Protein AF-0000000077132699 (afdb_homodimer)

Organism: Micromonas pusilla (strain CCMP1545) (NCBI:txid564608)

pLDDT: mean 87.04, std 13.26, range [24.98, 98.88]

Nearest PDB structures (foldseek):
  1n1e-assembly1_B  TM=9.023E-01  e=3.655E-26  Leishmania mexicana
  1evy-assembly1_A  TM=8.681E-01  e=2.555E-24  Leishmania mexicana
  6iuy-assembly1_A  TM=8.868E-01  e=5.051E-24  Dunaliella salina
  6e90-assembly2_B  TM=9.189E-01  e=7.719E-23  Homo sapiens
  1txg-assembly1_B  TM=8.718E-01  e=1.623E-20  Archaeoglobus fulgidus

Radius of gyration: 26.84 Å; Cα contacts (8 Å, |Δi|>4): 1600; chains: 2; bounding box: 62×81×61 Å

Secondary structure (DSSP, 8-state):
---S-HHHHHHHHHHHHHHHHHHHHHHHHHHTS--HHHH--EEEEE--SHHHHHHHHHHHHH-TT-EEEEE-S-HHHHHIIIIIS--TTT-TT-PPPTTEEEES-HHHHHTT-SEEEE-S-HHHHHHHHHHHGGGS-TTSPEEE---S----SSTT----HHHHHHHHHTS---EEEEES---HHHHHTT--EEEEEE-SSHHHHHHHHHHH--SSEEEEEES-HHHHHHHHHHHHHHHHHHHHHHHTT--HHHHHHHHHHHHHHHHHHHHHTT--HHHHTT--SSHHHHHSHHHHHHHHHHTT--HHHHHHH-SS--HHHHHHHHHHHHHHHHT---HHHHHHHHHHHH---HHHHHHHHHTS------/---S-HHHHHHHHHHHHHHHHHHHHHHHHHHTS--HHHH--EEEEE--SHHHHHHHHHHHHH-TT-EEEEE-S-HHHHHIIIIIS--TTT-TT-PPPTTEEEES-HHHHHTT-SEEEE-S-HHHHHHHHHHHGGGS-TTSPEEE---S----SSTT----HHHHHHHHHTS---EEEEES---HHHHHHT--EEEEEE-SSHHHHHHHHHHH--SSEEEEEES-HHHHHHHHHHHHHHHHHHHHHHHTT--HHHHHHHHHHHHHHHHHHHHHTT--HHHHTT--SSHHHHHSHHHHHHHHHHTT--HHHHHHH-SS--HHHHHHHHHHHHHHHHT---HHHHHHHHHHHH---HHHHHHHHHTS------

Solvent-accessible surface area (backbone atoms only — not comparable to full-atom values): 36756 Å² total; per-residue (Å²): 136,87,71,73,51,69,67,51,46,49,50,45,51,47,55,48,48,49,53,50,49,48,31,50,48,50,52,53,54,56,62,72,39,81,61,42,46,81,71,44,54,28,37,19,26,40,26,65,43,44,55,31,46,27,54,48,42,52,49,32,70,75,32,70,83,28,40,29,26,29,33,33,91,42,66,67,58,20,47,36,21,60,74,67,25,21,48,62,88,62,41,58,91,43,78,48,55,86,40,44,36,43,35,66,47,57,60,72,35,38,52,83,34,58,35,34,36,38,34,42,56,51,83,52,34,36,67,50,34,50,74,43,34,90,37,52,59,65,79,36,35,36,39,31,54,49,51,32,41,28,79,46,92,49,74,80,45,65,42,41,58,86,49,37,52,29,62,18,50,74,42,80,54,48,56,32,41,43,39,60,35,72,51,34,68,45,52,69,70,57,32,44,29,42,36,36,28,18,7,84,45,62,64,56,16,50,44,52,28,49,47,60,45,52,97,34,30,34,50,38,66,38,63,45,40,60,26,50,48,46,52,44,18,51,43,29,34,44,7,22,50,48,14,24,33,58,33,56,65,40,50,58,26,33,37,19,45,50,36,10,49,35,45,30,37,50,45,53,54,35,40,76,74,67,19,48,66,27,58,50,42,39,56,31,42,30,33,53,24,70,70,32,67,23,13,52,52,12,24,42,44,31,64,66,50,51,70,68,61,52,57,70,70,45,92,65,86,46,51,14,69,62,24,23,60,44,49,48,36,48,30,59,74,68,70,50,86,41,65,60,57,44,42,46,22,38,30,74,74,69,60,44,56,60,68,61,45,49,55,52,50,61,61,36,71,63,66,69,49,104,137,87,70,73,51,71,67,51,46,50,51,45,52,47,53,48,47,48,53,50,47,49,31,52,48,50,51,53,54,55,63,74,39,80,61,42,46,81,71,44,54,28,37,19,26,40,28,65,42,42,57,31,46,27,54,49,40,52,48,32,72,74,32,71,81,28,40,29,27,30,32,32,90,41,68,66,58,19,48,36,22,59,73,68,26,20,48,63,88,62,42,59,90,44,79,48,56,84,42,46,36,42,35,67,48,57,60,72,34,38,51,84,34,59,35,35,35,37,34,41,55,52,83,50,34,36,68,51,34,50,73,43,34,92,36,50,58,65,79,36,36,37,40,34,53,50,52,32,42,28,79,45,92,48,75,81,45,64,43,41,58,88,49,39,50,29,62,18,50,73,42,79,53,49,56,32,41,42,40,59,34,72,52,32,69,45,52,69,70,56,32,44,31,42,37,34,29,17,7,83,46,62,67,56,16,51,44,51,28,50,47,60,46,52,96,33,29,34,50,37,67,40,65,47,40,61,25,50,47,46,51,44,17,50,43,30,35,44,8,22,50,47,15,25,32,57,33,57,64,39,51,59,26,34,35,19,44,52,35,11,50,34,45,30,38,50,46,51,54,34,42,76,73,66,19,49,67,26,61,48,41,40,56,33,42,31,33,52,25,71,69,33,68,24,13,53,54,12,24,43,44,32,64,65,50,51,68,65,61,52,57,72,72,43,93,65,86,45,51,15,68,61,23,24,59,44,49,47,38,49,29,59,75,68,71,50,86,43,64,59,58,45,43,46,24,39,30,75,73,68,62,46,55,61,69,61,44,50,54,53,49,61,60,36,69,64,66,69,53,99

InterPro domains:
  IPR006109 Glycerol-3-phosphate dehydrogenase, NAD-dependent, C-terminal [PF07479] (224-358)
  IPR006168 Glycerol-3-phosphate dehydrogenase, NAD-dependent [MF_00394] (41-360)
  IPR006168 Glycerol-3-phosphate dehydrogenase, NAD-dependent [PIRSF000114] (38-368)
  IPR006168 Glycerol-3-phosphate dehydrogenase, NAD-dependent [PR00077] (45-62)
  IPR006168 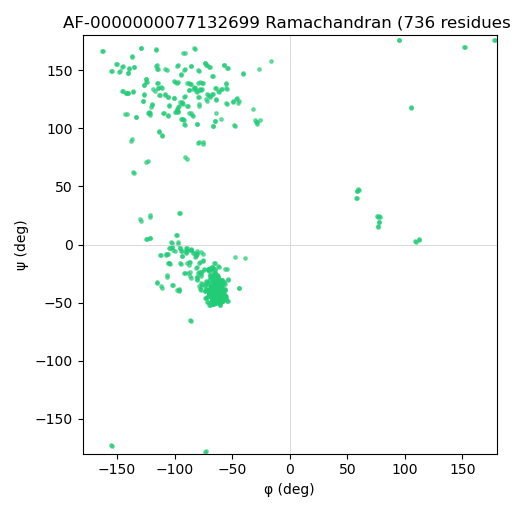Glycerol-3-phosphate dehydrogenase, NAD-dependent [PR00077] (97-124)
  IPR006168 Glycerol-3-phosphate dehydrogenase, NAD-dependent [PR00077] (177-197)
  IPR006168 Glycerol-3-phosphate dehydrogenase, NAD-dependent [PR00077] (217-241)
  IPR006168 Glycerol-3-phosphate dehydrogenase, NAD-dependent [PR00077] (242-266)
  IPR006168 Glycerol-3-phosphate dehydrogenase, NAD-dependent [PS00957] (232-253)
  IPR008927 6-phosphogluconate dehydrogenase-like, C-terminal domain superfamily [SSF48179] (223-369)
  IPR011128 Glycerol-3-phosphate dehydrogenase, NAD-dependent, N-terminal [PF01210] (42-204)
  IPR013328 6-phosphogluconate dehydrogenase, domain 2 [G3DSA:1.10.1040.10] (228-365)
  IPR036291 NAD(P)-binding domain superfamily [SSF51735] (40-224)

Sequence (740 aa):
MKGISDDERLSVKESWDKIVRWATRRRAYLSTKEDVLASTKKVAIMGGGSFGTAMGTLLARNKRDLDVVILVRSDADARSINETHRNAKYLPQYELPPSVRATTDPAEALSGCDFIVHAVPVQSSKAFLRGVKDHVDPKTPLLCLAKGLGASYHLTLVPMMTEVIPAGLGRDQPLAVLSGPTFAVELMQGLPTAIVAASTDKNLAGRVQRLFASTHLRVNTSNDVVGVELSGALKNVLAIAAGMIEGLELGNNALAAVVAQGCAEIRWLATKMGAKPETLSGLSGTGDIMLTRNRTVGVRLGKGETLEEILGSMTQVAEGVATAPAVMKLARKYKVSLPVLTAVARILEDGLDPRVAVEEVMNLPQVPEAMKGISDDERLSVKESWDKIVRWATRRRAYLSTKEDVLASTKKVAIMGGGSFGTAMGTLLARNKRDLDVVILVRSDADARSINETHRNAKYLPQYELPPSVRATTDPAEALSGCDFIVHAVPVQSSKAFLRGVKDHVDPKTPLLCLAKGLGASYHLTLVPMMTEVIPAGLGRDQPLAVLSGPTFAVELMQGLPTAIVAASTDKNLAGRVQRLFASTHLRVNTSNDVVGVELSGALKNVLAIAAGMIEGLELGNNALAAVVAQGCAEIRWLATKMGAKPETLSGLSGTGDIMLTRNRTVGVRLGKGETLEEILGSMTQVAEGVATAPAVMKLARKYKVSLPVLTAVARILEDGLDPRVAVEEVMNLPQVPEA

Foldseek 3Di:
DDDDDPVRVVVVVVVVVVVVVVVVVVVVVLVPDDLLLVPFAEEEEEDDALQSQLQLQLLCVVPVRHQYEYADQDPVQQCCCQPVQDSCQHGVPFHGRNSYGYDNDLLVRAAPGQAYEYDDEQACQLVVLLVNLVNHDQAREYEYAHAFWYDDPDLADTDFVCRSNCNSNVHHHRYWYKADQDDSNCSRVLAAEEIEIEDCDQVVSSSVQSSRDDPRYHYHYYPQRLLRRLLRHQLLLLLLLLLLCVLLVVDDVLSVVLLVLSLLLSLVLSVLVPGDNVSSVPRDSPRNSDDDPSSVCNNVVNVPDASVVSCVVDPDDSNSLSRLCVVVSSCVNSVHDRLSSVLSSCCSPVVPRSVVSSVVSVPDDSPPSD/DDDDDPVRVVVVVVVVVVVVVVVVVVVVVLVPDDLLLVPFAEEEEEDDALQSQLQLQLLCVVPVRHQYEYADQDPVQQCCCQPVQDSCQHGVPFHGRNSYGYDNDLLVRAAPGQAYEYDDEPACQLVVLLVNLVNHDQAREYEYAHAAWYDDPDLADTDFVCRSNCNSNVHHHRYWYKADQDDSNCSRVLAAEEIEIEDCDQVVSSSVQSSRDDPRYHYHYYPQRLLRRLLRHQLLLLLLLLLLCVLLVVDDVLSVVLLVLSLLLSLVLSVLVPGDNVSSVPRDSPRNSDDDPSSVCNNVVNVPDASVVSCVVDPDDSNSLSRLCVVVSSCVNSVHDRLSSVLSSCCSPVVPRSVVSSVVSVPDPSPPPD

Structure (mmCIF, N/CA/C/O backbone):
data_AF-0000000077132699-model_v1
#
loop_
_entity.id
_entity.type
_entity.pdbx_description
1 polymer 'Glycerol-3-phosphate dehydrogenase'
#
loop_
_atom_site.group_PDB
_atom_site.id
_atom_site.type_symbol
_atom_site.label_atom_id
_atom_site.label_alt_id
_atom_site.label_comp_id
_atom_site.label_asym_id
_atom_site.label_entity_id
_atom_site.label_seq_id
_atom_site.pdbx_PDB_ins_code
_atom_site.Cartn_x
_atom_site.Cartn_y
_atom_site.Cartn_z
_atom_site.occupancy
_atom_site.B_iso_or_equiv
_atom_site.auth_seq_id
_atom_site.auth_comp_id
_atom_site.auth_asym_id
_atom_site.auth_atom_id
_atom_site.pdbx_PDB_model_num
ATOM 1 N N . MET A 1 1 ? 24.359 23.578 3.217 1 30.44 1 MET A N 1
ATOM 2 C CA . MET A 1 1 ? 23.312 22.688 3.727 1 30.44 1 MET A CA 1
ATOM 3 C C . MET A 1 1 ? 23.891 21.312 4.086 1 30.44 1 MET A C 1
ATOM 5 O O . MET A 1 1 ? 24.078 20.469 3.211 1 30.44 1 MET A O 1
ATOM 9 N N . LYS A 1 2 ? 24.859 21.219 4.926 1 37.84 2 LYS A N 1
ATOM 10 C CA . LYS A 1 2 ? 25.984 20.328 5.191 1 37.84 2 LYS A CA 1
ATOM 11 C C . LYS A 1 2 ? 25.5 18.938 5.574 1 37.84 2 LYS A C 1
ATOM 13 O O . LYS A 1 2 ? 24.516 18.797 6.309 1 37.84 2 LYS A O 1
ATOM 18 N N . GLY A 1 3 ? 25.719 17.688 4.695 1 46.22 3 GLY A N 1
ATOM 19 C CA . GLY A 1 3 ? 25.75 16.234 4.57 1 46.22 3 GLY A CA 1
ATOM 20 C C . GLY A 1 3 ? 26.062 15.531 5.875 1 46.22 3 GLY A C 1
ATOM 21 O O . GLY A 1 3 ? 26.375 16.172 6.875 1 46.22 3 GLY A O 1
ATOM 22 N N . ILE A 1 4 ? 25.469 14.289 5.887 1 53.19 4 ILE A N 1
ATOM 23 C CA . ILE A 1 4 ? 25.844 13.398 6.98 1 53.19 4 ILE A CA 1
ATOM 24 C C . ILE A 1 4 ? 27.359 13.453 7.191 1 53.19 4 ILE A C 1
ATOM 26 O O . ILE A 1 4 ? 28.109 13.68 6.246 1 53.19 4 ILE A O 1
ATOM 30 N N . SER A 1 5 ? 27.688 13.805 8.453 1 61.78 5 SER A N 1
ATOM 31 C CA . SER A 1 5 ? 29.109 13.781 8.789 1 61.78 5 SER A CA 1
ATOM 32 C C . SER A 1 5 ? 29.812 12.57 8.18 1 61.78 5 SER A C 1
ATOM 34 O O . SER A 1 5 ? 29.156 11.602 7.781 1 61.78 5 SER A O 1
ATOM 36 N N . ASP A 1 6 ? 31 12.664 7.809 1 61.59 6 ASP A N 1
ATOM 37 C CA . ASP A 1 6 ? 31.812 11.578 7.27 1 61.59 6 ASP A CA 1
ATOM 38 C C . ASP A 1 6 ? 31.625 10.297 8.078 1 61.59 6 ASP A C 1
ATOM 40 O O . ASP A 1 6 ? 31.594 9.203 7.52 1 61.59 6 ASP A O 1
ATOM 44 N N . ASP A 1 7 ? 31.5 10.523 9.367 1 60.81 7 ASP A N 1
ATOM 45 C CA . ASP A 1 7 ? 31.297 9.375 10.242 1 60.81 7 ASP A CA 1
ATOM 46 C C . ASP A 1 7 ? 29.938 8.719 9.992 1 60.81 7 ASP A C 1
ATOM 48 O O . ASP A 1 7 ? 29.828 7.496 9.992 1 60.81 7 ASP A O 1
ATOM 52 N N . GLU A 1 8 ? 29.094 9.609 9.742 1 62.53 8 GLU A N 1
ATOM 53 C CA . GLU A 1 8 ? 27.75 9.094 9.469 1 62.53 8 GLU A CA 1
ATOM 54 C C . GLU A 1 8 ? 27.688 8.391 8.117 1 62.53 8 GLU A C 1
ATOM 56 O O . GLU A 1 8 ? 27.031 7.359 7.98 1 62.53 8 GLU A O 1
ATOM 61 N N . ARG A 1 9 ? 28.438 8.93 7.305 1 63.97 9 ARG A N 1
ATOM 62 C CA . ARG A 1 9 ? 28.547 8.312 5.988 1 63.97 9 ARG A CA 1
ATOM 63 C C . ARG A 1 9 ? 29.188 6.934 6.078 1 63.97 9 ARG A C 1
ATOM 65 O O . ARG A 1 9 ? 28.75 5.992 5.41 1 63.97 9 ARG A O 1
ATOM 72 N N . LEU A 1 10 ? 30.203 6.855 6.844 1 64.38 10 LEU A N 1
ATOM 73 C CA . LEU A 1 10 ? 30.906 5.582 7.031 1 64.38 10 LEU A CA 1
ATOM 74 C C . LEU A 1 10 ? 29.984 4.559 7.684 1 64.38 10 LEU A C 1
ATOM 76 O O . LEU A 1 10 ? 29.984 3.381 7.316 1 64.38 10 LEU A O 1
ATOM 80 N N . SER A 1 11 ? 29.188 5.031 8.531 1 64.38 11 SER A N 1
ATOM 81 C CA . SER A 1 11 ? 28.266 4.137 9.227 1 64.38 11 SER A CA 1
ATOM 82 C C . SER A 1 11 ? 27.219 3.592 8.273 1 64.38 11 SER A C 1
ATOM 84 O O . SER A 1 11 ? 26.875 2.406 8.32 1 64.38 11 SER A O 1
ATOM 86 N N . VAL A 1 12 ? 26.859 4.426 7.406 1 63.19 12 VAL A N 1
ATOM 87 C CA . VAL A 1 12 ? 25.875 4.031 6.41 1 63.19 12 VAL A CA 1
ATOM 88 C C . VAL A 1 12 ? 26.469 2.975 5.48 1 63.19 12 VAL A C 1
ATOM 90 O O . VAL A 1 12 ? 25.812 1.977 5.168 1 63.19 12 VAL A O 1
ATOM 93 N N . LYS A 1 13 ? 27.594 3.283 5.102 1 68.62 13 LYS A N 1
ATOM 94 C CA . LYS A 1 13 ? 28.281 2.371 4.195 1 68.62 13 LYS A CA 1
ATOM 95 C C . LYS A 1 13 ? 28.5 1.007 4.844 1 68.62 13 LYS A C 1
ATOM 97 O O . LYS A 1 13 ? 28.312 -0.029 4.203 1 68.62 13 LYS A O 1
ATOM 102 N N . GLU A 1 14 ? 28.734 1.062 6.117 1 68.81 14 GLU A N 1
ATOM 103 C CA . GLU A 1 14 ? 28.984 -0.185 6.836 1 68.81 14 GLU A CA 1
ATOM 104 C C . GLU A 1 14 ? 27.703 -1.005 6.977 1 68.81 14 GLU A C 1
ATOM 106 O O . GLU A 1 14 ? 27.719 -2.225 6.809 1 68.81 14 GLU A O 1
ATOM 111 N N . SER A 1 15 ? 26.656 -0.325 7.34 1 66.88 15 SER A N 1
ATOM 112 C CA . SER A 1 15 ? 25.375 -1.028 7.484 1 66.88 15 SER A CA 1
ATOM 113 C C . SER A 1 15 ? 24.938 -1.638 6.16 1 66.88 15 SER A C 1
ATOM 115 O O . SER A 1 15 ? 24.453 -2.771 6.125 1 66.88 15 SER A O 1
ATOM 117 N N . TRP A 1 16 ? 25.141 -0.869 5.207 1 68.19 16 TRP A N 1
ATOM 118 C CA . TRP A 1 16 ? 24.812 -1.337 3.869 1 68.19 16 TRP A CA 1
ATOM 119 C C . TRP A 1 16 ? 25.672 -2.533 3.477 1 68.19 16 TRP A C 1
ATOM 121 O O . TRP A 1 16 ? 25.156 -3.527 2.953 1 68.19 16 TRP A O 1
ATOM 131 N N . ASP A 1 17 ? 26.906 -2.338 3.752 1 71.19 17 ASP A N 1
ATOM 132 C CA . ASP A 1 17 ? 27.828 -3.418 3.42 1 71.19 17 ASP A CA 1
ATOM 133 C C . ASP A 1 17 ? 27.453 -4.703 4.16 1 71.19 17 ASP A C 1
ATOM 135 O O . ASP A 1 17 ? 27.594 -5.801 3.615 1 71.19 17 ASP A O 1
ATOM 139 N N . LYS A 1 18 ? 26.969 -4.512 5.348 1 70.62 18 LYS A N 1
ATOM 140 C CA . LYS A 1 18 ? 26.547 -5.676 6.125 1 70.62 18 LYS A CA 1
ATOM 141 C C . LYS A 1 18 ? 25.344 -6.367 5.484 1 70.62 18 LYS A C 1
ATOM 143 O O . LYS A 1 18 ? 25.297 -7.598 5.422 1 70.62 18 LYS A O 1
ATOM 148 N N . ILE A 1 19 ? 24.453 -5.551 4.988 1 69.25 19 ILE A N 1
ATOM 149 C CA . ILE A 1 19 ? 23.25 -6.098 4.359 1 69.25 19 ILE A CA 1
ATOM 150 C C . ILE A 1 19 ? 23.625 -6.828 3.074 1 69.25 19 ILE A C 1
ATOM 152 O O . ILE A 1 19 ? 23.156 -7.945 2.828 1 69.25 19 ILE A O 1
ATOM 156 N N . VAL A 1 20 ? 24.547 -6.203 2.398 1 67.5 20 VAL A N 1
ATOM 157 C CA . VAL A 1 20 ? 24.984 -6.777 1.129 1 67.5 20 VAL A CA 1
ATOM 158 C C . VAL A 1 20 ? 25.766 -8.055 1.385 1 67.5 20 VAL A C 1
ATOM 160 O O . VAL A 1 20 ? 25.594 -9.055 0.682 1 67.5 20 VAL A O 1
ATOM 163 N N . ARG A 1 21 ? 26.609 -8.016 2.377 1 66.88 21 ARG A N 1
ATOM 164 C CA . ARG A 1 21 ? 27.391 -9.195 2.729 1 66.88 21 ARG A CA 1
ATOM 165 C C . ARG A 1 21 ? 26.484 -10.344 3.154 1 66.88 21 ARG A C 1
ATOM 167 O O . ARG A 1 21 ? 26.719 -11.492 2.775 1 66.88 21 ARG A O 1
ATOM 174 N N . TRP A 1 22 ? 25.547 -9.969 3.926 1 64.31 22 TRP A N 1
ATOM 175 C CA . TRP A 1 22 ? 24.594 -10.984 4.355 1 64.31 22 TRP A CA 1
ATOM 176 C C . TRP A 1 22 ? 23.891 -11.609 3.158 1 64.31 22 TRP A C 1
ATOM 178 O O . TRP A 1 22 ? 23.75 -12.828 3.076 1 64.31 22 TRP A O 1
ATOM 188 N N . ALA A 1 23 ? 23.5 -10.75 2.279 1 66 23 ALA A N 1
ATOM 189 C CA . ALA A 1 23 ? 22.812 -11.234 1.084 1 66 23 ALA A CA 1
ATOM 190 C C . ALA A 1 23 ? 23.719 -12.148 0.261 1 66 23 ALA A C 1
ATOM 192 O O . ALA A 1 23 ? 23.281 -13.18 -0.247 1 66 23 ALA A O 1
ATOM 193 N N . THR A 1 24 ? 24.953 -11.742 0.209 1 64.88 24 THR A N 1
ATOM 194 C CA . THR A 1 24 ? 25.938 -12.523 -0.538 1 64.88 24 THR A CA 1
ATOM 195 C C . THR A 1 24 ? 26.172 -13.875 0.135 1 64.88 24 THR A C 1
ATOM 197 O O . THR A 1 24 ? 26.234 -14.906 -0.537 1 64.88 24 THR A O 1
ATOM 200 N N . ARG A 1 25 ? 26.203 -13.844 1.423 1 63.75 25 ARG A N 1
ATOM 201 C CA . ARG A 1 25 ? 26.406 -15.07 2.182 1 63.75 25 ARG A CA 1
ATOM 202 C C . ARG A 1 25 ? 25.219 -16.016 2.037 1 63.75 25 ARG A C 1
ATOM 204 O O . ARG A 1 25 ? 25.375 -17.234 1.924 1 63.75 25 ARG A O 1
ATOM 211 N N . ARG A 1 26 ? 24.188 -15.414 2.072 1 65.06 26 ARG A N 1
ATOM 212 C CA . ARG A 1 26 ? 22.969 -16.219 1.949 1 65.06 26 ARG A CA 1
ATOM 213 C C . ARG A 1 26 ? 22.891 -16.859 0.572 1 65.06 26 ARG A C 1
ATOM 215 O O . ARG A 1 26 ? 22.5 -18.031 0.452 1 65.06 26 ARG A O 1
ATOM 222 N N . ARG A 1 27 ? 23.25 -16.156 -0.415 1 66.06 27 ARG A N 1
ATOM 223 C CA . ARG A 1 27 ? 23.281 -16.703 -1.767 1 66.06 27 ARG A CA 1
ATOM 224 C C . ARG A 1 27 ? 24.281 -17.844 -1.865 1 66.06 27 ARG A C 1
ATOM 226 O O . ARG A 1 27 ? 24.016 -18.859 -2.506 1 66.06 27 ARG A O 1
ATOM 233 N N . ALA A 1 28 ? 25.375 -17.594 -1.204 1 62.19 28 ALA A N 1
ATOM 234 C CA . ALA A 1 28 ? 26.406 -18.625 -1.187 1 62.19 28 ALA A CA 1
ATOM 235 C C . ALA A 1 28 ? 25.906 -19.875 -0.468 1 62.19 28 ALA A C 1
ATOM 237 O O . ALA A 1 28 ? 26.156 -21 -0.927 1 62.19 28 ALA A O 1
ATOM 238 N N . TYR A 1 29 ? 25.203 -19.672 0.564 1 65.88 29 TYR A N 1
ATOM 239 C CA . TYR A 1 29 ? 24.656 -20.797 1.331 1 65.88 29 TYR A CA 1
ATOM 240 C C . TYR A 1 29 ? 23.641 -21.578 0.509 1 65.88 29 TYR A C 1
ATOM 242 O O . TYR A 1 29 ? 23.656 -22.797 0.495 1 65.88 29 TYR A O 1
ATOM 250 N N . LEU A 1 30 ? 22.875 -20.906 -0.213 1 66.38 30 LEU A N 1
ATOM 251 C CA . LEU A 1 30 ? 21.844 -21.547 -1.029 1 66.38 30 LEU A CA 1
ATOM 252 C C . LEU A 1 30 ? 22.484 -22.344 -2.17 1 66.38 30 LEU A C 1
ATOM 254 O O . LEU A 1 30 ? 21.922 -23.344 -2.627 1 66.38 30 LEU A O 1
ATOM 258 N N . SER A 1 31 ? 23.641 -21.844 -2.531 1 63.88 31 SER A N 1
ATOM 259 C CA . SER A 1 31 ? 24.344 -22.516 -3.621 1 63.88 31 SER A CA 1
ATOM 260 C C . SER A 1 31 ? 24.891 -23.859 -3.178 1 63.88 31 SER A C 1
ATOM 262 O O . SER A 1 31 ? 25.188 -24.719 -4.012 1 63.88 31 SER A O 1
ATOM 264 N N . THR A 1 32 ? 25.031 -23.984 -1.904 1 64.88 32 THR A N 1
ATOM 265 C CA . THR A 1 32 ? 25.547 -25.25 -1.398 1 64.88 32 THR A CA 1
ATOM 266 C C . THR A 1 32 ? 24.438 -26.297 -1.342 1 64.88 32 THR A C 1
ATOM 268 O O . THR A 1 32 ? 24.703 -27.5 -1.204 1 64.88 32 THR A O 1
ATOM 271 N N . LYS A 1 33 ? 23.391 -25.859 -1.606 1 67.88 33 LYS A N 1
ATOM 272 C CA . LYS A 1 33 ? 22.25 -26.766 -1.546 1 67.88 33 LYS A CA 1
ATOM 273 C C . LYS A 1 33 ? 21.984 -27.406 -2.906 1 67.88 33 LYS A C 1
ATOM 275 O O . LYS A 1 33 ? 22.562 -27 -3.914 1 67.88 33 LYS A O 1
ATOM 280 N N . GLU A 1 34 ? 21.188 -28.453 -2.807 1 70.69 34 GLU A N 1
ATOM 281 C CA . GLU A 1 34 ? 20.797 -29.156 -4.031 1 70.69 34 GLU A CA 1
ATOM 282 C C . GLU A 1 34 ? 20.344 -28.172 -5.109 1 70.69 34 GLU A C 1
ATOM 284 O O . GLU A 1 34 ? 19.594 -27.234 -4.832 1 70.69 34 GLU A O 1
ATOM 289 N N . ASP A 1 35 ? 21.062 -28.375 -6.254 1 85.69 35 ASP A N 1
ATOM 290 C CA . ASP A 1 35 ? 20.609 -27.609 -7.41 1 85.69 35 ASP A CA 1
ATOM 291 C C . ASP A 1 35 ? 19.328 -28.203 -7.988 1 85.69 35 ASP A C 1
ATOM 293 O O . ASP A 1 35 ? 19.359 -29.047 -8.883 1 85.69 35 ASP A O 1
ATOM 297 N N . VAL A 1 36 ? 18.188 -27.812 -7.531 1 93.44 36 VAL A N 1
ATOM 298 C CA . VAL A 1 36 ? 16.875 -28.344 -7.848 1 93.44 36 VAL A CA 1
ATOM 299 C C . VAL A 1 36 ? 16.578 -28.156 -9.336 1 93.44 36 VAL A C 1
ATOM 301 O O . VAL A 1 36 ? 16.094 -29.078 -10 1 93.44 36 VAL A O 1
ATOM 304 N N . LEU A 1 37 ? 16.922 -27.047 -9.828 1 93.81 37 LEU A N 1
ATOM 305 C CA . LEU A 1 37 ? 16.656 -26.781 -11.234 1 93.81 37 LEU A CA 1
ATOM 306 C C . LEU A 1 37 ? 17.453 -27.719 -12.133 1 93.81 37 LEU A C 1
ATOM 308 O O . LEU A 1 37 ? 16.922 -28.266 -13.102 1 93.81 37 LEU A O 1
ATOM 312 N N . ALA A 1 38 ? 18.703 -27.891 -11.805 1 92.81 38 ALA A N 1
ATOM 313 C CA . ALA A 1 38 ? 19.578 -28.734 -12.617 1 92.81 38 ALA A CA 1
ATOM 314 C C . ALA A 1 38 ? 19.047 -30.172 -12.664 1 92.81 38 ALA A C 1
ATOM 316 O O . ALA A 1 38 ? 19.172 -30.844 -13.695 1 92.81 38 ALA A O 1
ATOM 317 N N . SER A 1 39 ? 18.469 -30.625 -11.57 1 95.31 39 SER A N 1
ATOM 318 C CA . SER A 1 39 ? 18.016 -32 -11.484 1 95.31 39 SER A CA 1
ATOM 319 C C . SER A 1 39 ? 16.609 -32.156 -12.039 1 95.31 39 SER A C 1
ATOM 321 O O . SER A 1 39 ? 16.156 -33.281 -12.289 1 95.31 39 SER A O 1
ATOM 323 N N . THR A 1 40 ? 15.914 -31.125 -12.227 1 97.19 40 THR A N 1
ATOM 324 C CA . THR A 1 40 ? 14.547 -31.172 -12.742 1 97.19 40 THR A CA 1
ATOM 325 C C . THR A 1 40 ? 14.539 -31.422 -14.25 1 97.19 40 THR A C 1
ATOM 327 O O . THR A 1 40 ? 15.258 -30.75 -14.992 1 97.19 40 THR A O 1
ATOM 330 N N . LYS A 1 41 ? 13.719 -32.344 -14.711 1 97.62 41 LYS A N 1
ATOM 331 C CA . LYS A 1 41 ? 13.711 -32.719 -16.125 1 97.62 41 LYS A CA 1
ATOM 332 C C . LYS A 1 41 ? 12.414 -32.25 -16.812 1 97.62 41 LYS A C 1
ATOM 334 O O . LYS A 1 41 ? 12.422 -31.891 -17.984 1 97.62 41 LYS A O 1
ATOM 339 N N . LYS A 1 42 ? 11.344 -32.344 -16.078 1 98.44 42 LYS A N 1
ATOM 340 C CA . LYS A 1 42 ? 10.039 -32.031 -16.672 1 98.44 42 LYS A CA 1
ATOM 341 C C . LYS A 1 42 ? 9.141 -31.312 -15.688 1 98.44 42 LYS A C 1
ATOM 343 O O . LYS A 1 42 ? 9.031 -31.703 -14.523 1 98.44 42 LYS A O 1
ATOM 348 N N . VAL A 1 43 ? 8.555 -30.203 -16.141 1 98.75 43 VAL A N 1
ATOM 349 C CA . VAL A 1 43 ? 7.562 -29.469 -15.375 1 98.75 43 VAL A CA 1
ATOM 350 C C . VAL A 1 43 ? 6.297 -29.281 -16.203 1 98.75 43 VAL A C 1
ATOM 352 O O . VAL A 1 43 ? 6.363 -28.875 -17.359 1 98.75 43 VAL A O 1
ATOM 355 N N . ALA A 1 44 ? 5.18 -29.609 -15.672 1 98.88 44 ALA A N 1
ATOM 356 C CA . ALA A 1 44 ? 3.896 -29.375 -16.328 1 98.88 44 ALA A CA 1
ATOM 357 C C . ALA A 1 44 ? 3.219 -28.125 -15.766 1 98.88 44 ALA A C 1
ATOM 359 O O . ALA A 1 44 ? 3.293 -27.859 -14.562 1 98.88 44 ALA A O 1
ATOM 360 N N . ILE A 1 45 ? 2.625 -27.375 -16.625 1 98.75 45 ILE A N 1
ATOM 361 C CA . ILE A 1 45 ? 1.788 -26.234 -16.266 1 98.75 45 ILE A CA 1
ATOM 362 C C . ILE A 1 45 ? 0.323 -26.562 -16.547 1 98.75 45 ILE A C 1
ATOM 364 O O . ILE A 1 45 ? -0.071 -26.719 -17.703 1 98.75 45 ILE A O 1
ATOM 368 N N . MET A 1 46 ? -0.455 -26.656 -15.492 1 98.5 46 MET A N 1
ATOM 369 C CA . MET A 1 46 ? -1.896 -26.812 -15.672 1 98.5 46 MET A CA 1
ATOM 370 C C . MET A 1 46 ? -2.572 -25.469 -15.852 1 98.5 46 MET A C 1
ATOM 372 O O . MET A 1 46 ? -2.68 -24.688 -14.898 1 98.5 46 MET A O 1
ATOM 376 N N . GLY A 1 47 ? -3.1 -25.188 -17.062 1 95.69 47 GLY A N 1
ATOM 377 C CA . GLY A 1 47 ? -3.688 -23.891 -17.375 1 95.69 47 GLY A CA 1
ATOM 378 C C . GLY A 1 47 ? -2.805 -23.031 -18.266 1 95.69 47 GLY A C 1
ATOM 379 O O . GLY A 1 47 ? -1.713 -22.625 -17.859 1 95.69 47 GLY A O 1
ATOM 380 N N . GLY A 1 48 ? -3.268 -22.734 -19.391 1 93.69 48 GLY A N 1
ATOM 381 C CA . GLY A 1 48 ? -2.498 -22 -20.391 1 93.69 48 GLY A CA 1
ATOM 382 C C . GLY A 1 48 ? -2.762 -20.5 -20.359 1 93.69 48 GLY A C 1
ATOM 383 O O . GLY A 1 48 ? -2.66 -19.828 -21.391 1 93.69 48 GLY A O 1
ATOM 384 N N . GLY A 1 49 ? -3.139 -19.969 -19.234 1 94.06 49 GLY A N 1
ATOM 385 C CA . GLY A 1 49 ? -3.334 -18.547 -19.109 1 94.06 49 GLY A CA 1
ATOM 386 C C . GLY A 1 49 ? -2.031 -17.766 -19.078 1 94.06 49 GLY A C 1
ATOM 387 O O . GLY A 1 49 ? -0.954 -18.344 -19.234 1 94.06 49 GLY A O 1
ATOM 388 N N . SER A 1 50 ? -2.107 -16.453 -18.938 1 93.69 50 SER A N 1
ATOM 389 C CA . SER A 1 50 ? -0.945 -15.57 -18.984 1 93.69 50 SER A CA 1
ATOM 390 C C . SER A 1 50 ? 0.07 -15.93 -17.906 1 93.69 50 SER A C 1
ATOM 392 O O . SER A 1 50 ? 1.265 -16.047 -18.188 1 93.69 50 SER A O 1
ATOM 394 N N . PHE A 1 51 ? -0.419 -16.094 -16.688 1 94.06 51 PHE A N 1
ATOM 395 C CA . PHE A 1 51 ? 0.485 -16.312 -15.562 1 94.06 51 PHE A CA 1
ATOM 396 C C . PHE A 1 51 ? 1.168 -17.672 -15.68 1 94.06 51 PHE A C 1
ATOM 398 O O . PHE A 1 51 ? 2.383 -17.781 -15.492 1 94.06 51 PHE A O 1
ATOM 405 N N . GLY A 1 52 ? 0.389 -18.703 -15.922 1 96.69 52 GLY A N 1
ATOM 406 C CA . GLY A 1 52 ? 0.979 -20.016 -16.141 1 96.69 52 GLY A CA 1
ATOM 407 C C . GLY A 1 52 ? 2.01 -20.031 -17.25 1 96.69 52 GLY A C 1
ATOM 408 O O . GLY A 1 52 ? 3.104 -20.578 -17.078 1 96.69 52 GLY A O 1
ATOM 409 N N . THR A 1 53 ? 1.677 -19.438 -18.359 1 97.56 53 THR A N 1
ATOM 410 C CA . THR A 1 53 ? 2.588 -19.344 -19.484 1 97.56 53 THR A CA 1
ATOM 411 C C . THR A 1 53 ? 3.865 -18.609 -19.109 1 97.56 53 THR A C 1
ATOM 413 O O . THR A 1 53 ? 4.969 -19.031 -19.453 1 97.56 53 THR A O 1
ATOM 416 N N . ALA A 1 54 ? 3.705 -17.531 -18.359 1 97.25 54 ALA A N 1
ATOM 417 C CA . ALA A 1 54 ? 4.852 -16.719 -17.969 1 97.25 54 ALA A CA 1
ATOM 418 C C . ALA A 1 54 ? 5.781 -17.5 -17.047 1 97.25 54 ALA A C 1
ATOM 420 O O . ALA A 1 54 ? 7.004 -17.484 -17.203 1 97.25 54 ALA A O 1
ATOM 421 N N . MET A 1 55 ? 5.23 -18.203 -16.109 1 97.06 55 MET A N 1
ATOM 422 C CA . MET A 1 55 ? 6.031 -18.969 -15.164 1 97.06 55 MET A CA 1
ATOM 423 C C . MET A 1 55 ? 6.742 -20.125 -15.859 1 97.06 55 MET A C 1
ATOM 425 O O . MET A 1 55 ? 7.902 -20.422 -15.562 1 97.06 55 MET A O 1
ATOM 429 N N . GLY A 1 56 ? 6.012 -20.812 -16.719 1 97.62 56 GLY A N 1
ATOM 430 C CA . GLY A 1 56 ? 6.648 -21.844 -17.516 1 97.62 56 GLY A CA 1
ATOM 431 C C . GLY A 1 56 ? 7.797 -21.328 -18.359 1 97.62 56 GLY A C 1
ATOM 432 O O . GLY A 1 56 ? 8.844 -21.969 -18.469 1 97.62 56 GLY A O 1
ATOM 433 N N . THR A 1 57 ? 7.551 -20.172 -18.969 1 97.5 57 THR A N 1
ATOM 434 C CA . THR A 1 57 ? 8.562 -19.531 -19.797 1 97.5 57 THR A CA 1
ATOM 435 C C . THR A 1 57 ? 9.797 -19.188 -18.969 1 97.5 57 THR A C 1
ATOM 437 O O . THR A 1 57 ? 10.93 -19.359 -19.422 1 97.5 57 THR A O 1
ATOM 440 N N . LEU A 1 58 ? 9.57 -18.672 -17.812 1 96.31 58 LEU A N 1
ATOM 441 C CA . LEU A 1 58 ? 10.672 -18.344 -16.906 1 96.31 58 LEU A CA 1
ATOM 442 C C . LEU A 1 58 ? 11.531 -19.562 -16.609 1 96.31 58 LEU A C 1
ATOM 444 O O . LEU A 1 58 ? 12.758 -19.5 -16.656 1 96.31 58 LEU A O 1
ATOM 448 N N . LEU A 1 59 ? 10.938 -20.703 -16.328 1 97 59 LEU A N 1
ATOM 449 C CA . LEU A 1 59 ? 11.656 -21.938 -16.062 1 97 59 LEU A CA 1
ATOM 450 C C . LEU A 1 59 ? 12.469 -22.375 -17.281 1 97 59 LEU A C 1
ATOM 452 O O . LEU A 1 59 ? 13.633 -22.766 -17.156 1 97 59 LEU A O 1
ATOM 456 N N . ALA A 1 60 ? 11.844 -22.281 -18.406 1 97.44 60 ALA A N 1
ATOM 457 C CA . ALA A 1 60 ? 12.492 -22.688 -19.656 1 97.44 60 ALA A CA 1
ATOM 458 C C . ALA A 1 60 ? 13.695 -21.797 -19.953 1 97.44 60 ALA A C 1
ATOM 460 O O . ALA A 1 60 ? 14.703 -22.25 -20.5 1 97.44 60 ALA A O 1
ATOM 461 N N . ARG A 1 61 ? 13.586 -20.578 -19.672 1 95.94 61 ARG A N 1
ATOM 462 C CA . ARG A 1 61 ? 14.695 -19.641 -19.859 1 95.94 61 ARG A CA 1
ATOM 463 C C . ARG A 1 61 ? 15.844 -19.938 -18.906 1 95.94 61 ARG A C 1
ATOM 465 O O . ARG A 1 61 ? 17.016 -19.766 -19.266 1 95.94 61 ARG A O 1
ATOM 472 N N . ASN A 1 62 ? 15.484 -20.406 -17.75 1 93.69 62 ASN A N 1
ATOM 473 C CA . ASN A 1 62 ? 16.5 -20.688 -16.734 1 93.69 62 ASN A CA 1
ATOM 474 C C . ASN A 1 62 ? 17.234 -21.984 -17.016 1 93.69 62 ASN A C 1
ATOM 476 O O . ASN A 1 62 ? 18.359 -22.172 -16.578 1 93.69 62 ASN A O 1
ATOM 480 N N . LYS A 1 63 ? 16.578 -22.859 -17.688 1 96.25 63 LYS A N 1
ATOM 481 C CA . LYS A 1 63 ? 17.156 -24.141 -18.078 1 96.25 63 LYS A CA 1
ATOM 482 C C . LYS A 1 63 ? 16.703 -24.531 -19.484 1 96.25 63 LYS A C 1
ATOM 484 O O . LYS A 1 63 ? 15.609 -25.062 -19.656 1 96.25 63 LYS A O 1
ATOM 489 N N . ARG A 1 64 ? 17.594 -24.547 -20.391 1 93.56 64 ARG A N 1
ATOM 490 C CA . ARG A 1 64 ? 17.266 -24.656 -21.797 1 93.56 64 ARG A CA 1
ATOM 491 C C . ARG A 1 64 ? 16.734 -26.031 -22.141 1 93.56 64 ARG A C 1
ATOM 493 O O . ARG A 1 64 ? 15.906 -26.188 -23.047 1 93.56 64 ARG A O 1
ATOM 500 N N . ASP A 1 65 ? 17.188 -27.016 -21.438 1 95.44 65 ASP A N 1
ATOM 501 C CA . ASP A 1 65 ? 16.797 -28.375 -21.797 1 95.44 65 ASP A CA 1
ATOM 502 C C . ASP A 1 65 ? 15.656 -28.875 -20.922 1 95.44 65 ASP A C 1
ATOM 504 O O . ASP A 1 65 ? 15.328 -30.062 -20.938 1 95.44 65 ASP A O 1
ATOM 508 N N . LEU A 1 66 ? 15.094 -28.016 -20.125 1 97.56 66 LEU A N 1
ATOM 509 C CA . LEU A 1 66 ? 13.938 -28.375 -19.312 1 97.56 66 LEU A CA 1
ATOM 510 C C . LEU A 1 66 ? 12.703 -28.594 -20.188 1 97.56 66 LEU A C 1
ATOM 512 O O . LEU A 1 66 ? 12.375 -27.75 -21.016 1 97.56 66 LEU A O 1
ATOM 516 N N . ASP A 1 67 ? 12.062 -29.734 -20.031 1 98.12 67 ASP A N 1
ATOM 517 C CA . ASP A 1 67 ? 10.797 -30 -20.719 1 98.12 67 ASP A CA 1
ATOM 518 C C . ASP A 1 67 ? 9.633 -29.344 -19.984 1 98.12 67 ASP A C 1
ATOM 520 O O . ASP A 1 67 ? 9.188 -29.828 -18.953 1 98.12 67 ASP A O 1
ATOM 524 N N . VAL A 1 68 ? 9.172 -28.25 -20.531 1 98.69 68 VAL A N 1
ATOM 525 C CA . VAL A 1 68 ? 8.023 -27.562 -19.969 1 98.69 68 VAL A CA 1
ATOM 526 C C . VAL A 1 68 ? 6.789 -27.812 -20.828 1 98.69 68 VAL A C 1
ATOM 528 O O . VAL A 1 68 ? 6.762 -27.453 -22 1 98.69 68 VAL A O 1
ATOM 531 N N . VAL A 1 69 ? 5.746 -28.406 -20.25 1 98.81 69 VAL A N 1
ATOM 532 C CA . VAL A 1 69 ? 4.559 -28.781 -21 1 98.81 69 VAL A CA 1
ATOM 533 C C . VAL A 1 69 ? 3.336 -28.062 -20.438 1 98.81 69 VAL A C 1
ATOM 535 O O . VAL A 1 69 ? 2.998 -28.25 -19.266 1 98.81 69 VAL A O 1
ATOM 538 N N . ILE A 1 70 ? 2.691 -27.312 -21.219 1 98.75 70 ILE A N 1
ATOM 539 C CA . ILE A 1 70 ? 1.476 -26.609 -20.812 1 98.75 70 ILE A CA 1
ATOM 540 C C . ILE A 1 70 ? 0.252 -27.438 -21.219 1 98.75 70 ILE A C 1
ATOM 542 O O . ILE A 1 70 ? 0.065 -27.734 -22.391 1 98.75 70 ILE A O 1
ATOM 546 N N . LEU A 1 71 ? -0.547 -27.766 -20.25 1 98.75 71 LEU A N 1
ATOM 547 C CA . LEU A 1 71 ? -1.823 -28.438 -20.5 1 98.75 71 LEU A CA 1
ATOM 548 C C . LEU A 1 71 ? -2.924 -27.406 -20.766 1 98.75 71 LEU A C 1
ATOM 550 O O . LEU A 1 71 ? -3.277 -26.625 -19.875 1 98.75 71 LEU A O 1
ATOM 554 N N . VAL A 1 72 ? -3.426 -27.406 -22 1 97.81 72 VAL A N 1
ATOM 555 C CA . VAL A 1 72 ? -4.449 -26.453 -22.391 1 97.81 72 VAL A CA 1
ATOM 556 C C . VAL A 1 72 ? -5.738 -27.188 -22.75 1 97.81 72 VAL A C 1
ATOM 558 O O . VAL A 1 72 ? -5.754 -28.422 -22.828 1 97.81 72 VAL A O 1
ATOM 561 N N . ARG A 1 73 ? -6.816 -26.391 -22.875 1 93.38 73 ARG A N 1
ATOM 562 C CA . ARG A 1 73 ? -8.125 -26.984 -23.141 1 93.38 73 ARG A CA 1
ATOM 563 C C . ARG A 1 73 ? -8.391 -27.078 -24.641 1 93.38 73 ARG A C 1
ATOM 565 O O . ARG A 1 73 ? -9.164 -27.922 -25.094 1 93.38 73 ARG A O 1
ATOM 572 N N . SER A 1 74 ? -7.727 -26.203 -25.406 1 94.62 74 SER A N 1
ATOM 573 C CA . SER A 1 74 ? -8.031 -26.047 -26.828 1 94.62 74 SER A CA 1
ATOM 574 C C . SER A 1 74 ? -6.887 -26.562 -27.703 1 94.62 74 SER A C 1
ATOM 576 O O . SER A 1 74 ? -5.73 -26.188 -27.484 1 94.62 74 SER A O 1
ATOM 578 N N . ASP A 1 75 ? -7.27 -27.328 -28.734 1 96.56 75 ASP A N 1
ATOM 579 C CA . ASP A 1 75 ? -6.27 -27.781 -29.703 1 96.56 75 ASP A CA 1
ATOM 580 C C . ASP A 1 75 ? -5.656 -26.609 -30.453 1 96.56 75 ASP A C 1
ATOM 582 O O . ASP A 1 75 ? -4.477 -26.641 -30.812 1 96.56 75 ASP A O 1
ATOM 586 N N . ALA A 1 76 ? -6.461 -25.656 -30.641 1 96.12 76 ALA A N 1
ATOM 587 C CA . ALA A 1 76 ? -5.98 -24.453 -31.328 1 96.12 76 ALA A CA 1
ATOM 588 C C . ALA A 1 76 ? -4.887 -23.766 -30.516 1 96.12 76 ALA A C 1
ATOM 590 O O . ALA A 1 76 ? -3.887 -23.312 -31.078 1 96.12 76 ALA A O 1
ATOM 591 N N . ASP A 1 77 ? -5.078 -23.672 -29.234 1 96.25 77 ASP A N 1
ATOM 592 C CA . ASP A 1 77 ? -4.078 -23.062 -28.359 1 96.25 77 ASP A CA 1
ATOM 593 C C . ASP A 1 77 ? -2.789 -23.875 -28.344 1 96.25 77 ASP A C 1
ATOM 595 O O . ASP A 1 77 ? -1.69 -23.328 -28.391 1 96.25 77 ASP A O 1
ATOM 599 N N . ALA A 1 78 ? -2.945 -25.219 -28.297 1 98 78 ALA A N 1
ATOM 600 C CA . ALA A 1 78 ? -1.781 -26.094 -28.297 1 98 78 ALA A CA 1
ATOM 601 C C . ALA A 1 78 ? -0.984 -25.938 -29.594 1 98 78 ALA A C 1
ATOM 603 O O . ALA A 1 78 ? 0.246 -25.844 -29.562 1 98 78 ALA A O 1
ATOM 604 N N . ARG A 1 79 ? -1.684 -25.906 -30.656 1 97.38 79 ARG A N 1
ATOM 605 C CA . ARG A 1 79 ? -1.036 -25.75 -31.953 1 97.38 79 ARG A CA 1
ATOM 606 C C . ARG A 1 79 ? -0.3 -24.422 -32.062 1 97.38 79 ARG A C 1
ATOM 608 O O . ARG A 1 79 ? 0.818 -24.359 -32.562 1 97.38 79 ARG A O 1
ATOM 615 N N . SER A 1 80 ? -0.963 -23.375 -31.609 1 97 80 SER A N 1
ATOM 616 C CA . SER A 1 80 ? -0.343 -22.062 -31.625 1 97 80 SER A CA 1
ATOM 617 C C . SER A 1 80 ? 0.985 -22.062 -30.875 1 97 80 SER A C 1
ATOM 619 O O . SER A 1 80 ? 1.994 -21.578 -31.391 1 97 80 SER A O 1
ATOM 621 N N . ILE A 1 81 ? 1.032 -22.641 -29.734 1 97.81 81 ILE A N 1
ATOM 622 C CA . ILE A 1 81 ? 2.23 -22.672 -28.906 1 97.81 81 ILE A CA 1
ATOM 623 C C . ILE A 1 81 ? 3.293 -23.547 -29.562 1 97.81 81 ILE A C 1
ATOM 625 O O . ILE A 1 81 ? 4.469 -23.172 -29.625 1 97.81 81 ILE A O 1
ATOM 629 N N . ASN A 1 82 ? 2.898 -24.672 -30.141 1 98.12 82 ASN A N 1
ATOM 630 C CA . ASN A 1 82 ? 3.842 -25.641 -30.688 1 98.12 82 ASN A CA 1
ATOM 631 C C . ASN A 1 82 ? 4.414 -25.188 -32.031 1 98.12 82 ASN A C 1
ATOM 633 O O . ASN A 1 82 ? 5.582 -25.438 -32.312 1 98.12 82 ASN A O 1
ATOM 637 N N . GLU A 1 83 ? 3.635 -24.516 -32.75 1 97.5 83 GLU A N 1
ATOM 638 C CA . GLU A 1 83 ? 4.043 -24.188 -34.125 1 97.5 83 GLU A CA 1
ATOM 639 C C . GLU A 1 83 ? 4.625 -22.781 -34.188 1 97.5 83 GLU A C 1
ATOM 641 O O . GLU A 1 83 ? 5.578 -22.531 -34.938 1 97.5 83 GLU A O 1
ATOM 646 N N . THR A 1 84 ? 4.043 -21.875 -33.469 1 97 84 THR A N 1
ATOM 647 C CA . THR A 1 84 ? 4.473 -20.484 -33.594 1 97 84 THR A CA 1
ATOM 648 C C . THR A 1 84 ? 5.273 -20.047 -32.344 1 97 84 THR A C 1
ATOM 650 O O . THR A 1 84 ? 5.844 -18.953 -32.344 1 97 84 THR A O 1
ATOM 653 N N . HIS A 1 85 ? 5.316 -20.859 -31.328 1 97.62 85 HIS A N 1
ATOM 654 C CA . HIS A 1 85 ? 5.992 -20.547 -30.078 1 97.62 85 HIS A CA 1
ATOM 655 C C . HIS A 1 85 ? 5.438 -19.266 -29.453 1 97.62 85 HIS A C 1
ATOM 657 O O . HIS A 1 85 ? 6.199 -18.422 -28.984 1 97.62 85 HIS A O 1
ATOM 663 N N . ARG A 1 86 ? 4.074 -19.203 -29.594 1 97.25 86 ARG A N 1
ATOM 664 C CA . ARG A 1 86 ? 3.363 -18.078 -29 1 97.25 86 ARG A CA 1
ATOM 665 C C . ARG A 1 86 ? 2.047 -18.531 -28.375 1 97.25 86 ARG A C 1
ATOM 667 O O . ARG A 1 86 ? 1.34 -19.375 -28.953 1 97.25 86 ARG A O 1
ATOM 674 N N . ASN A 1 87 ? 1.872 -18.094 -27.141 1 97.12 87 ASN A N 1
ATOM 675 C CA . ASN A 1 87 ? 0.509 -18.125 -26.625 1 97.12 87 ASN A CA 1
ATOM 676 C C . ASN A 1 87 ? -0.323 -16.953 -27.156 1 97.12 87 ASN A C 1
ATOM 678 O O . ASN A 1 87 ? -0.463 -15.938 -26.469 1 97.12 87 ASN A O 1
ATOM 682 N N . ALA A 1 88 ? -0.939 -17.078 -28.25 1 94.88 88 ALA A N 1
ATOM 683 C CA . ALA A 1 88 ? -1.543 -16 -29.016 1 94.88 88 ALA A CA 1
ATOM 684 C C . ALA A 1 88 ? -2.719 -15.375 -28.281 1 94.88 88 ALA A C 1
ATOM 686 O O . ALA A 1 88 ? -2.988 -14.18 -28.422 1 94.88 88 ALA A O 1
ATOM 687 N N . LYS A 1 89 ? -3.309 -16.125 -27.531 1 92.31 89 LYS A N 1
ATOM 688 C CA . LYS A 1 89 ? -4.516 -15.664 -26.859 1 92.31 89 LYS A CA 1
ATOM 689 C C . LYS A 1 89 ? -4.164 -14.773 -25.672 1 92.31 89 LYS A C 1
ATOM 691 O O . LYS A 1 89 ? -4.809 -13.742 -25.453 1 92.31 89 LYS A O 1
ATOM 696 N N . TYR A 1 90 ? -3.102 -15.109 -24.938 1 93.12 90 TYR A N 1
ATOM 697 C CA . TYR A 1 90 ? -2.906 -14.445 -23.641 1 93.12 90 TYR A CA 1
ATOM 698 C C . TYR A 1 90 ? -1.631 -13.609 -23.656 1 93.12 90 TYR A C 1
ATOM 700 O O . TYR A 1 90 ? -1.526 -12.625 -22.922 1 93.12 90 TYR A O 1
ATOM 708 N N . LEU A 1 91 ? -0.621 -14.023 -24.359 1 95.44 91 LEU A N 1
ATOM 709 C CA . LEU A 1 91 ? 0.646 -13.305 -24.438 1 95.44 91 LEU A CA 1
ATOM 710 C C . LEU A 1 91 ? 1.142 -13.227 -25.875 1 95.44 91 LEU A C 1
ATOM 712 O O . LEU A 1 91 ? 2.258 -13.656 -26.188 1 95.44 91 LEU A O 1
ATOM 716 N N . PRO A 1 92 ? 0.358 -12.586 -26.703 1 94.75 92 PRO A N 1
ATOM 717 C CA . PRO A 1 92 ? 0.65 -12.617 -28.141 1 94.75 92 PRO A CA 1
ATOM 718 C C . PRO A 1 92 ? 1.948 -11.898 -28.5 1 94.75 92 PRO A C 1
ATOM 720 O O . PRO A 1 92 ? 2.564 -12.195 -29.516 1 94.75 92 PRO A O 1
ATOM 723 N N . GLN A 1 93 ? 2.408 -11.055 -27.688 1 95.44 93 GLN A N 1
ATOM 724 C CA . GLN A 1 93 ? 3.543 -10.203 -28.031 1 95.44 93 GLN A CA 1
ATOM 725 C C . GLN A 1 93 ? 4.867 -10.906 -27.734 1 95.44 93 GLN A C 1
ATOM 727 O O . GLN A 1 93 ? 5.93 -10.438 -28.141 1 95.44 93 GLN A O 1
ATOM 732 N N . TYR A 1 94 ? 4.785 -12.086 -27.156 1 96.62 94 TYR A N 1
ATOM 733 C CA . TYR A 1 94 ? 6.031 -12.672 -26.656 1 96.62 94 TYR A CA 1
ATOM 734 C C . TYR A 1 94 ? 6.258 -14.055 -27.266 1 96.62 94 TYR A C 1
ATOM 736 O O . TYR A 1 94 ? 5.316 -14.836 -27.406 1 96.62 94 TYR A O 1
ATOM 744 N N . GLU A 1 95 ? 7.473 -14.273 -27.578 1 97.19 95 GLU A N 1
ATOM 745 C CA . GLU A 1 95 ? 7.875 -15.602 -28.047 1 97.19 95 GLU A CA 1
ATOM 746 C C . GLU A 1 95 ? 8.273 -16.5 -26.875 1 97.19 95 GLU A C 1
ATOM 748 O O . GLU A 1 95 ? 8.953 -16.062 -25.953 1 97.19 95 GLU A O 1
ATOM 753 N N . LEU A 1 96 ? 7.84 -17.766 -26.984 1 97.94 96 LEU A N 1
ATOM 754 C CA . LEU A 1 96 ? 8.188 -18.766 -25.969 1 97.94 96 LEU A CA 1
ATOM 755 C C . LEU A 1 96 ? 9.422 -19.547 -26.391 1 97.94 96 LEU A C 1
ATOM 757 O O . LEU A 1 96 ? 9.672 -19.734 -27.578 1 97.94 96 LEU A O 1
ATOM 761 N N . PRO A 1 97 ? 10.219 -19.922 -25.406 1 97 97 PRO A N 1
ATOM 762 C CA . PRO A 1 97 ? 11.336 -20.812 -25.734 1 97 97 PRO A CA 1
ATOM 763 C C . PRO A 1 97 ? 10.875 -22.109 -26.406 1 97 97 PRO A C 1
ATOM 765 O O . PRO A 1 97 ? 9.789 -22.594 -26.109 1 97 97 PRO A O 1
ATOM 768 N N . PRO A 1 98 ? 11.711 -22.688 -27.156 1 93.75 98 PRO A N 1
ATOM 769 C CA . PRO A 1 98 ? 11.328 -23.891 -27.891 1 93.75 98 PRO A CA 1
ATOM 770 C C . PRO A 1 98 ? 11.031 -25.078 -26.969 1 93.75 98 PRO A C 1
ATOM 772 O O . PRO A 1 98 ? 10.289 -25.984 -27.359 1 93.75 98 PRO A O 1
ATOM 775 N N . SER A 1 99 ? 11.602 -25.047 -25.828 1 95.31 99 SER A N 1
ATOM 776 C CA . SER A 1 99 ? 11.406 -26.156 -24.891 1 95.31 99 SER A CA 1
ATOM 777 C C . SER A 1 99 ? 10.023 -26.094 -24.25 1 95.31 99 SER A C 1
ATOM 779 O O . SER A 1 99 ? 9.609 -27.047 -23.578 1 95.31 99 SER A O 1
ATOM 781 N N . VAL A 1 100 ? 9.305 -25 -24.484 1 98.19 100 VAL A N 1
ATOM 782 C CA . VAL A 1 100 ? 7.934 -24.906 -24.016 1 98.19 100 VAL A CA 1
ATOM 783 C C . VAL A 1 100 ? 6.973 -25.469 -25.047 1 98.19 100 VAL A C 1
ATOM 785 O O . VAL A 1 100 ? 6.926 -24.984 -26.188 1 98.19 100 VAL A O 1
ATOM 788 N N . ARG A 1 101 ? 6.27 -26.438 -24.719 1 98.19 101 ARG A N 1
ATOM 789 C CA . ARG A 1 101 ? 5.273 -27.031 -25.609 1 98.19 101 ARG A CA 1
ATOM 790 C C . ARG A 1 101 ? 3.928 -27.156 -24.906 1 98.19 101 ARG A C 1
ATOM 792 O O . ARG A 1 101 ? 3.828 -26.953 -23.688 1 98.19 101 ARG A O 1
ATOM 799 N N . ALA A 1 102 ? 2.896 -27.469 -25.719 1 98.69 102 ALA A N 1
ATOM 800 C CA . ALA A 1 102 ? 1.548 -27.562 -25.172 1 98.69 102 ALA A CA 1
ATOM 801 C C . ALA A 1 102 ? 0.823 -28.797 -25.688 1 98.69 102 ALA A C 1
ATOM 803 O O . ALA A 1 102 ? 1.165 -29.328 -26.75 1 98.69 102 ALA A O 1
ATOM 804 N N . THR A 1 103 ? -0.098 -29.312 -24.938 1 98.75 103 THR A N 1
ATOM 805 C CA . THR A 1 103 ? -0.924 -30.453 -25.297 1 98.75 103 THR A CA 1
ATOM 806 C C . THR A 1 103 ? -2.291 -30.375 -24.641 1 98.75 103 THR A C 1
ATOM 808 O O . THR A 1 103 ? -2.469 -29.641 -23.656 1 98.75 103 THR A O 1
ATOM 811 N N . THR A 1 104 ? -3.27 -31 -25.203 1 98.31 104 THR A N 1
ATOM 812 C CA . THR A 1 104 ? -4.586 -31.125 -24.594 1 98.31 104 THR A CA 1
ATOM 813 C C . THR A 1 104 ? -4.727 -32.469 -23.875 1 98.31 104 THR A C 1
ATOM 815 O O . THR A 1 104 ? -5.754 -32.75 -23.25 1 98.31 104 THR A O 1
ATOM 818 N N . ASP A 1 105 ? -3.693 -33.25 -23.906 1 98.25 105 ASP A N 1
ATOM 819 C CA . ASP A 1 105 ? -3.713 -34.594 -23.297 1 98.25 105 ASP A CA 1
ATOM 820 C C . ASP A 1 105 ? -3.092 -34.562 -21.906 1 98.25 105 ASP A C 1
ATOM 822 O O . ASP A 1 105 ? -1.875 -34.406 -21.766 1 98.25 105 ASP A O 1
ATOM 826 N N . PRO A 1 106 ? -3.881 -34.844 -20.906 1 98.38 106 PRO A N 1
ATOM 827 C CA . PRO A 1 106 ? -3.355 -34.812 -19.531 1 98.38 106 PRO A CA 1
ATOM 828 C C . PRO A 1 106 ? -2.26 -35.844 -19.297 1 98.38 106 PRO A C 1
ATOM 830 O O . PRO A 1 106 ? -1.303 -35.594 -18.562 1 98.38 106 PRO A O 1
ATOM 833 N N . ALA A 1 107 ? -2.416 -36.969 -19.875 1 98 107 ALA A N 1
ATOM 834 C CA . ALA A 1 107 ? -1.424 -38.031 -19.688 1 98 107 ALA A CA 1
ATOM 835 C C . ALA A 1 107 ? -0.058 -37.594 -20.219 1 98 107 ALA A C 1
ATOM 837 O O . ALA A 1 107 ? 0.968 -37.844 -19.578 1 98 107 ALA A O 1
ATOM 838 N N . GLU A 1 108 ? -0.097 -37 -21.312 1 98 108 GLU A N 1
ATOM 839 C CA . GLU A 1 108 ? 1.144 -36.5 -21.906 1 98 108 GLU A CA 1
ATOM 840 C C . GLU A 1 108 ? 1.779 -35.406 -21.062 1 98 108 GLU A C 1
ATOM 842 O O . GLU A 1 108 ? 2.996 -35.406 -20.859 1 98 108 GLU A O 1
ATOM 847 N N . ALA A 1 109 ? 0.994 -34.531 -20.609 1 98.5 109 ALA A N 1
ATOM 848 C CA . ALA A 1 109 ? 1.491 -33.375 -19.891 1 98.5 109 ALA A CA 1
ATOM 849 C C . ALA A 1 109 ? 1.982 -33.75 -18.5 1 98.5 109 ALA A C 1
ATOM 851 O O . ALA A 1 109 ? 3.023 -33.281 -18.031 1 98.5 109 ALA A O 1
ATOM 852 N N . LEU A 1 110 ? 1.302 -34.656 -17.812 1 98.5 110 LEU A N 1
ATOM 853 C CA . LEU A 1 110 ? 1.453 -34.781 -16.359 1 98.5 110 LEU A CA 1
ATOM 854 C C . LEU A 1 110 ? 2.301 -36 -16 1 98.5 110 LEU A C 1
ATOM 856 O O . LEU A 1 110 ? 2.797 -36.094 -14.883 1 98.5 110 LEU A O 1
ATOM 860 N N . SER A 1 111 ? 2.471 -36.875 -16.906 1 96.75 111 SER A N 1
ATOM 861 C CA . SER A 1 111 ? 3.256 -38.094 -16.609 1 96.75 111 SER A CA 1
ATOM 862 C C . SER A 1 111 ? 4.738 -37.75 -16.484 1 96.75 111 SER A C 1
ATOM 864 O O . SER A 1 111 ? 5.297 -37.031 -17.312 1 96.75 111 SER A O 1
ATOM 866 N N . GLY A 1 112 ? 5.344 -38.219 -15.352 1 96.62 112 GLY A N 1
ATOM 867 C CA . GLY A 1 112 ? 6.785 -38.125 -15.195 1 96.62 112 GLY A CA 1
ATOM 868 C C . GLY A 1 112 ? 7.262 -36.75 -14.82 1 96.62 112 GLY A C 1
ATOM 869 O O . GLY A 1 112 ? 8.438 -36.406 -15.008 1 96.62 112 GLY A O 1
ATOM 870 N N . CYS A 1 113 ? 6.406 -35.969 -14.32 1 98 113 CYS A N 1
ATOM 871 C CA . CYS A 1 113 ? 6.781 -34.594 -13.953 1 98 113 CYS A CA 1
ATOM 872 C C . CYS A 1 113 ? 7.508 -34.562 -12.617 1 98 113 CYS A C 1
ATOM 874 O O . CYS A 1 113 ? 7.152 -35.312 -11.695 1 98 113 CYS A O 1
ATOM 876 N N . ASP A 1 114 ? 8.547 -33.75 -12.516 1 98.44 114 ASP A N 1
ATOM 877 C CA . ASP A 1 114 ? 9.203 -33.469 -11.242 1 98.44 114 ASP A CA 1
ATOM 878 C C . ASP A 1 114 ? 8.398 -32.5 -10.406 1 98.44 114 ASP A C 1
ATOM 880 O O . ASP A 1 114 ? 8.398 -32.562 -9.172 1 98.44 114 ASP A O 1
ATOM 884 N N . PHE A 1 115 ? 7.77 -31.531 -11.062 1 98.69 115 PHE A N 1
ATOM 885 C CA . PHE A 1 115 ? 6.867 -30.531 -10.484 1 98.69 115 PHE A CA 1
ATOM 886 C C . PHE A 1 115 ? 5.672 -30.297 -11.398 1 98.69 115 PHE A C 1
ATOM 888 O O . PHE A 1 115 ? 5.766 -30.453 -12.609 1 98.69 115 PHE A O 1
ATOM 895 N N . ILE A 1 116 ? 4.586 -29.922 -10.82 1 98.88 116 ILE A N 1
ATOM 896 C CA . ILE A 1 116 ? 3.406 -29.5 -11.562 1 98.88 116 ILE A CA 1
ATOM 897 C C . ILE A 1 116 ? 2.947 -28.125 -11.055 1 98.88 116 ILE A C 1
ATOM 899 O O . ILE A 1 116 ? 2.727 -27.953 -9.852 1 98.88 116 ILE A O 1
ATOM 903 N N . VAL A 1 117 ? 2.848 -27.156 -11.953 1 98.75 117 VAL A N 1
ATOM 904 C CA . VAL A 1 117 ? 2.346 -25.828 -11.617 1 98.75 117 VAL A CA 1
ATOM 905 C C . VAL A 1 117 ? 0.845 -25.766 -11.898 1 98.75 117 VAL A C 1
ATOM 907 O O . VAL A 1 117 ? 0.398 -26.062 -13.008 1 98.75 117 VAL A O 1
ATOM 910 N N . HIS A 1 118 ? 0.108 -25.453 -10.891 1 98.56 118 HIS A N 1
ATOM 911 C CA . HIS A 1 118 ? -1.336 -25.297 -11.023 1 98.56 118 HIS A CA 1
ATOM 912 C C . HIS A 1 118 ? -1.708 -23.844 -11.258 1 98.56 118 HIS A C 1
ATOM 914 O O . HIS A 1 118 ? -1.715 -23.031 -10.32 1 98.56 118 HIS A O 1
ATOM 920 N N . ALA A 1 119 ? -2.121 -23.516 -12.445 1 97.38 119 ALA A N 1
ATOM 921 C CA . ALA A 1 119 ? -2.438 -22.156 -12.828 1 97.38 119 ALA A CA 1
ATOM 922 C C . ALA A 1 119 ? -3.883 -22.031 -13.297 1 97.38 119 ALA A C 1
ATOM 924 O O . ALA A 1 119 ? -4.215 -21.141 -14.078 1 97.38 119 ALA A O 1
ATOM 925 N N . VAL A 1 120 ? -4.73 -22.922 -12.867 1 96.38 120 VAL A N 1
ATOM 926 C CA . VAL A 1 120 ? -6.16 -22.891 -13.164 1 96.38 120 VAL A CA 1
ATOM 927 C C . VAL A 1 120 ? -6.875 -22 -12.148 1 96.38 120 VAL A C 1
ATOM 929 O O . VAL A 1 120 ? -6.562 -22.031 -10.953 1 96.38 120 VAL A O 1
ATOM 932 N N . PRO A 1 121 ? -7.816 -21.172 -12.609 1 93.12 121 PRO A N 1
ATOM 933 C CA . PRO A 1 121 ? -8.555 -20.312 -11.688 1 93.12 121 PRO A CA 1
ATOM 934 C C . PRO A 1 121 ? -9.203 -21.094 -10.547 1 93.12 121 PRO A C 1
ATOM 936 O O . PRO A 1 121 ? -9.609 -22.25 -10.727 1 93.12 121 PRO A O 1
ATOM 939 N N . VAL A 1 122 ? -9.367 -20.438 -9.453 1 92.44 122 VAL A N 1
ATOM 940 C CA . VAL A 1 122 ? -9.789 -21.062 -8.195 1 92.44 122 VAL A CA 1
ATOM 941 C C . VAL A 1 122 ? -11.141 -21.75 -8.391 1 92.44 122 VAL A C 1
ATOM 943 O O . VAL A 1 122 ? -11.297 -22.922 -8.023 1 92.44 122 VAL A O 1
ATOM 946 N N . GLN A 1 123 ? -12.062 -21.094 -9.047 1 89.88 123 GLN A N 1
ATOM 947 C CA . GLN A 1 123 ? -13.438 -21.594 -9.141 1 89.88 123 GLN A CA 1
ATOM 948 C C . GLN A 1 123 ? -13.523 -22.828 -10.023 1 89.88 123 GLN A C 1
ATOM 950 O O . GLN A 1 123 ? -14.453 -23.625 -9.898 1 89.88 123 GLN A O 1
ATOM 955 N N . SER A 1 124 ? -12.578 -23.031 -10.875 1 93.12 124 SER A N 1
ATOM 956 C CA . SER A 1 124 ? -12.602 -24.172 -11.781 1 93.12 124 SER A CA 1
ATOM 957 C C . SER A 1 124 ? -11.625 -25.266 -11.336 1 93.12 124 SER A C 1
ATOM 959 O O . SER A 1 124 ? -11.555 -26.328 -11.945 1 93.12 124 SER A O 1
ATOM 961 N N . SER A 1 125 ? -10.914 -25.016 -10.32 1 95.38 125 SER A N 1
ATOM 962 C CA . SER A 1 125 ? -9.789 -25.859 -9.93 1 95.38 125 SER A CA 1
ATOM 963 C C . SER A 1 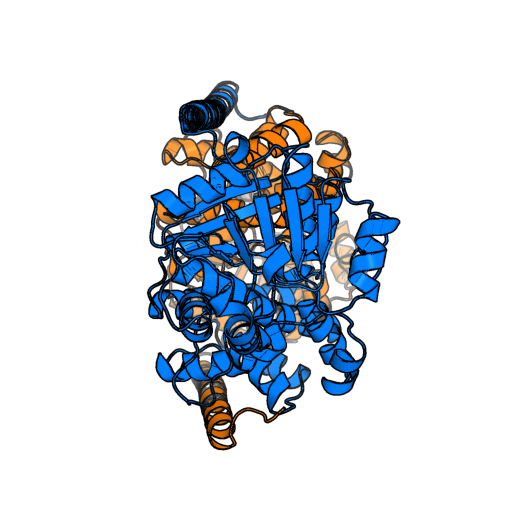125 ? -10.266 -27.234 -9.492 1 95.38 125 SER A C 1
ATOM 965 O O . SER A 1 125 ? -9.711 -28.25 -9.922 1 95.38 125 SER A O 1
ATOM 967 N N . LYS A 1 126 ? -11.273 -27.312 -8.633 1 94.31 126 LYS A N 1
ATOM 968 C CA . LYS A 1 126 ? -11.719 -28.594 -8.102 1 94.31 126 LYS A CA 1
ATOM 969 C C . LYS A 1 126 ? -12.18 -29.516 -9.219 1 94.31 126 LYS A C 1
ATOM 971 O O . LYS A 1 126 ? -11.727 -30.672 -9.305 1 94.31 126 LYS A O 1
ATOM 976 N N . ALA A 1 127 ? -13.062 -28.984 -10.039 1 95.56 127 ALA A N 1
ATOM 977 C CA . ALA A 1 127 ? -13.586 -29.781 -11.148 1 95.56 127 ALA A CA 1
ATOM 978 C C . ALA A 1 127 ? -12.469 -30.188 -12.102 1 95.56 127 ALA A C 1
ATOM 980 O O . ALA A 1 127 ? -12.43 -31.328 -12.586 1 95.56 127 ALA A O 1
ATOM 981 N N . PHE A 1 128 ? -11.617 -29.297 -12.391 1 97.25 128 PHE A N 1
ATOM 982 C CA . PHE A 1 128 ? -10.5 -29.547 -13.289 1 97.25 128 PHE A CA 1
ATOM 983 C C . PHE A 1 128 ? -9.609 -30.656 -12.742 1 97.25 128 PHE A C 1
ATOM 985 O O . PHE A 1 128 ? -9.281 -31.609 -13.453 1 97.25 128 PHE A O 1
ATOM 992 N N . LEU A 1 129 ? -9.203 -30.547 -11.484 1 97.75 129 LEU A N 1
ATOM 993 C CA . LEU A 1 129 ? -8.305 -31.5 -10.859 1 97.75 129 LEU A CA 1
ATOM 994 C C . LEU A 1 129 ? -8.938 -32.875 -10.781 1 97.75 129 LEU A C 1
ATOM 996 O O . LEU A 1 129 ? -8.25 -33.906 -10.93 1 97.75 129 LEU A O 1
ATOM 1000 N N . ARG A 1 130 ? -10.234 -32.938 -10.539 1 97.5 130 ARG A N 1
ATOM 1001 C CA . ARG A 1 130 ? -10.945 -34.188 -10.539 1 97.5 130 ARG A CA 1
ATOM 1002 C C . ARG A 1 130 ? -10.797 -34.906 -11.883 1 97.5 130 ARG A C 1
ATOM 1004 O O . ARG A 1 130 ? -10.703 -36.125 -11.93 1 97.5 130 ARG A O 1
ATOM 1011 N N . GLY A 1 131 ? -10.742 -34.156 -12.891 1 97.31 131 GLY A N 1
ATOM 1012 C CA . GLY A 1 131 ? -10.68 -34.719 -14.242 1 97.31 131 GLY A CA 1
ATOM 1013 C C . GLY A 1 131 ? -9.297 -35.219 -14.609 1 97.31 131 GLY A C 1
ATOM 1014 O O . GLY A 1 131 ? -9.156 -36.031 -15.539 1 97.31 131 GLY A O 1
ATOM 1015 N N . VAL A 1 132 ? -8.289 -34.844 -13.867 1 97.94 132 VAL A N 1
ATOM 1016 C CA . VAL A 1 132 ? -6.941 -35.219 -14.281 1 97.94 132 VAL A CA 1
ATOM 1017 C C . VAL A 1 132 ? -6.246 -35.969 -13.156 1 97.94 132 VAL A C 1
ATOM 1019 O O . VAL A 1 132 ? -5.055 -36.281 -13.258 1 97.94 132 VAL A O 1
ATOM 1022 N N . LYS A 1 133 ? -6.91 -36.25 -12.094 1 97.31 133 LYS A N 1
ATOM 1023 C CA . LYS A 1 133 ? -6.316 -36.75 -10.852 1 97.31 133 LYS A CA 1
ATOM 1024 C C . LYS A 1 133 ? -5.559 -38.062 -11.102 1 97.31 133 LYS A C 1
ATOM 1026 O O . LYS A 1 133 ? -4.52 -38.281 -10.484 1 97.31 133 LYS A O 1
ATOM 1031 N N . ASP A 1 134 ? -5.977 -38.844 -12.047 1 97.38 134 ASP A N 1
ATOM 1032 C CA . ASP A 1 134 ? -5.383 -40.156 -12.289 1 97.38 134 ASP A CA 1
ATOM 1033 C C . ASP A 1 134 ? -4.023 -40.031 -12.977 1 97.38 134 ASP A C 1
ATOM 1035 O O . ASP A 1 134 ? -3.242 -41 -12.992 1 97.38 134 ASP A O 1
ATOM 1039 N N . HIS A 1 135 ? -3.779 -38.875 -13.477 1 98.06 135 HIS A N 1
ATOM 1040 C CA . HIS A 1 135 ? -2.527 -38.656 -14.195 1 98.06 135 HIS A CA 1
ATOM 1041 C C . HIS A 1 135 ? -1.504 -37.969 -13.32 1 98.06 135 HIS A C 1
ATOM 1043 O O . HIS A 1 135 ? -0.352 -37.781 -13.719 1 98.06 135 HIS A O 1
ATOM 1049 N N . VAL A 1 136 ? -1.862 -37.562 -12.133 1 98 136 VAL A N 1
ATOM 1050 C CA . VAL A 1 136 ? -0.967 -36.844 -11.227 1 98 136 VAL A CA 1
ATOM 1051 C C . VAL A 1 136 ? -0.351 -37.844 -10.234 1 98 136 VAL A C 1
ATOM 1053 O O . VAL A 1 136 ? -1.06 -38.438 -9.422 1 98 136 VAL A O 1
ATOM 1056 N N . ASP A 1 137 ? 0.903 -38.031 -10.305 1 97.81 137 ASP A N 1
ATOM 1057 C CA . ASP A 1 137 ? 1.594 -38.875 -9.32 1 97.81 137 ASP A CA 1
ATOM 1058 C C . ASP A 1 137 ? 1.457 -38.281 -7.914 1 97.81 137 ASP A C 1
ATOM 1060 O O . ASP A 1 137 ? 1.711 -37.094 -7.695 1 97.81 137 ASP A O 1
ATOM 1064 N N . PRO A 1 138 ? 1.09 -39.062 -6.922 1 97.25 138 PRO A N 1
ATOM 1065 C CA . PRO A 1 138 ? 0.842 -38.594 -5.559 1 97.25 138 PRO A CA 1
ATOM 1066 C C . PRO A 1 138 ? 2.08 -37.969 -4.914 1 97.25 138 PRO A C 1
ATOM 1068 O O . PRO A 1 138 ? 1.965 -37.219 -3.951 1 97.25 138 PRO A O 1
ATOM 1071 N N . LYS A 1 139 ? 3.219 -38.25 -5.414 1 97.31 139 LYS A N 1
ATOM 1072 C CA . LYS A 1 139 ? 4.453 -37.781 -4.809 1 97.31 139 LYS A CA 1
ATOM 1073 C C . LYS A 1 139 ? 4.91 -36.469 -5.473 1 97.31 139 LYS A C 1
ATOM 1075 O O . LYS A 1 139 ? 5.77 -35.75 -4.938 1 97.31 139 LYS A O 1
ATOM 1080 N N . THR A 1 140 ? 4.367 -36.188 -6.633 1 98.12 140 THR A N 1
ATOM 1081 C CA . THR A 1 140 ? 4.809 -35 -7.379 1 98.12 140 THR A CA 1
ATOM 1082 C C . THR A 1 140 ? 4.305 -33.719 -6.711 1 98.12 140 THR A C 1
ATOM 1084 O O . THR A 1 140 ? 3.105 -33.562 -6.477 1 98.12 140 THR A O 1
ATOM 1087 N N . PRO A 1 141 ? 5.215 -32.781 -6.352 1 98.44 141 PRO A N 1
ATOM 1088 C CA . PRO A 1 141 ? 4.77 -31.516 -5.75 1 98.44 141 PRO A CA 1
ATOM 1089 C C . PRO A 1 141 ? 3.92 -30.672 -6.699 1 98.44 141 PRO A C 1
ATOM 1091 O O . PRO A 1 141 ? 4.242 -30.547 -7.887 1 98.44 141 PRO A O 1
ATOM 1094 N N . LEU A 1 142 ? 2.832 -30.156 -6.168 1 98.56 142 LEU A N 1
ATOM 1095 C CA . LEU A 1 142 ? 1.986 -29.203 -6.871 1 98.56 142 LEU A CA 1
ATOM 1096 C C . LEU A 1 142 ? 2.262 -27.781 -6.395 1 98.56 142 LEU A C 1
ATOM 1098 O O . LEU A 1 142 ? 2.271 -27.516 -5.188 1 98.56 142 LEU A O 1
ATOM 1102 N N . LEU A 1 143 ? 2.553 -26.891 -7.328 1 98.56 143 LEU A N 1
ATOM 1103 C CA . LEU A 1 143 ? 2.811 -25.469 -7.074 1 98.56 143 LEU A CA 1
ATOM 1104 C C . LEU A 1 143 ? 1.631 -24.609 -7.516 1 98.56 143 LEU A C 1
ATOM 1106 O O . LEU A 1 143 ? 1.438 -24.391 -8.711 1 98.56 143 LEU A O 1
ATOM 1110 N N . CYS A 1 144 ? 0.915 -24.031 -6.566 1 98.12 144 CYS A N 1
ATOM 1111 C CA . CYS A 1 144 ? -0.332 -23.328 -6.848 1 98.12 144 CYS A CA 1
ATOM 1112 C C . CYS A 1 144 ? -0.076 -21.859 -7.117 1 98.12 144 CY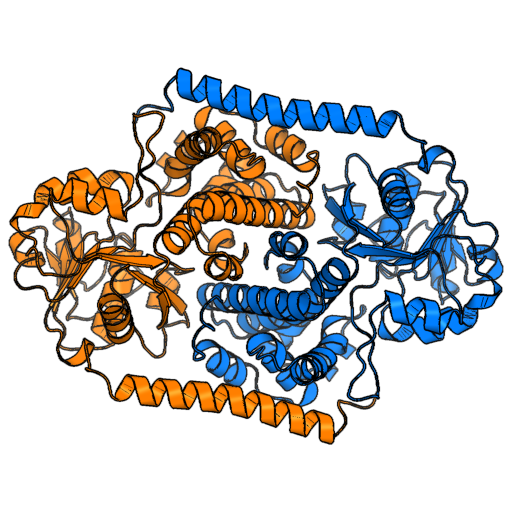S A C 1
ATOM 1114 O O . CYS A 1 144 ? 0.521 -21.156 -6.289 1 98.12 144 CYS A O 1
ATOM 1116 N N . LEU A 1 145 ? -0.589 -21.375 -8.25 1 96.19 145 LEU A N 1
ATOM 1117 C CA . LEU A 1 145 ? -0.475 -19.953 -8.602 1 96.19 145 LEU A CA 1
ATOM 1118 C C . LEU A 1 145 ? -1.806 -19.234 -8.406 1 96.19 145 LEU A C 1
ATOM 1120 O O . LEU A 1 145 ? -1.854 -18 -8.391 1 96.19 145 LEU A O 1
ATOM 1124 N N . ALA A 1 146 ? -2.875 -19.984 -8.281 1 92.75 146 ALA A N 1
ATOM 1125 C CA . ALA A 1 146 ? -4.203 -19.391 -8.172 1 92.75 146 ALA A CA 1
ATOM 1126 C C . ALA A 1 146 ? -4.352 -18.625 -6.859 1 92.75 146 ALA A C 1
ATOM 1128 O O . ALA A 1 146 ? -3.951 -19.109 -5.797 1 92.75 146 ALA A O 1
ATOM 1129 N N . LYS A 1 147 ? -4.82 -17.391 -6.988 1 87.5 147 LYS A N 1
ATOM 1130 C CA . LYS A 1 147 ? -5.004 -16.516 -5.836 1 87.5 147 LYS A CA 1
ATOM 1131 C C . LYS A 1 147 ? -6.484 -16.219 -5.602 1 87.5 147 LYS A C 1
ATOM 1133 O O . LYS A 1 147 ? -7.055 -15.344 -6.254 1 87.5 147 LYS A O 1
ATOM 1138 N N . GLY A 1 148 ? -7.113 -16.953 -4.68 1 83.69 148 GLY A N 1
ATOM 1139 C CA . GLY A 1 148 ? -8.531 -16.781 -4.402 1 83.69 148 GLY A CA 1
ATOM 1140 C C . GLY A 1 148 ? -9.062 -17.75 -3.371 1 83.69 148 GLY A C 1
ATOM 1141 O O . GLY A 1 148 ? -8.312 -18.562 -2.82 1 83.69 148 GLY A O 1
ATOM 1142 N N . LEU A 1 149 ? -10.297 -17.5 -3.109 1 86.75 149 LEU A N 1
ATOM 1143 C CA . LEU A 1 149 ? -11.016 -18.375 -2.197 1 86.75 149 LEU A CA 1
ATOM 1144 C C . LEU A 1 149 ? -12.148 -19.094 -2.92 1 86.75 149 LEU A C 1
ATOM 1146 O O . LEU A 1 149 ? -12.797 -18.516 -3.797 1 86.75 149 LEU A O 1
ATOM 1150 N N . GLY A 1 150 ? -12.242 -20.312 -2.576 1 81.31 150 GLY A N 1
ATOM 1151 C CA . GLY A 1 150 ? -13.281 -21.109 -3.211 1 81.31 150 GLY A CA 1
ATOM 1152 C C . GLY A 1 150 ? -14.688 -20.688 -2.832 1 81.31 150 GLY A C 1
ATOM 1153 O O . GLY A 1 150 ? -14.898 -20.141 -1.748 1 81.31 150 GLY A O 1
ATOM 1154 N N . ALA A 1 151 ? -15.523 -20.844 -3.881 1 70.12 151 ALA A N 1
ATOM 1155 C CA . ALA A 1 151 ? -16.938 -20.609 -3.604 1 70.12 151 ALA A CA 1
ATOM 1156 C C . ALA A 1 151 ? -17.562 -21.828 -2.904 1 70.12 151 ALA A C 1
ATOM 1158 O O . ALA A 1 151 ? -17.141 -22.953 -3.129 1 70.12 151 ALA A O 1
ATOM 1159 N N . SER A 1 152 ? -18.078 -21.641 -1.75 1 62.75 152 SER A N 1
ATOM 1160 C CA . SER A 1 152 ? -18.812 -22.75 -1.128 1 62.75 152 SER A CA 1
ATOM 1161 C C . SER A 1 152 ? -20.266 -22.391 -0.883 1 62.75 152 SER A C 1
ATOM 1163 O O . SER A 1 152 ? -20.594 -21.219 -0.66 1 62.75 152 SER A O 1
ATOM 1165 N N . TYR A 1 153 ? -20.984 -23.406 -1.31 1 49.75 153 TYR A N 1
ATOM 1166 C CA . TYR A 1 153 ? -22.406 -23.266 -1.046 1 49.75 153 TYR A CA 1
ATOM 1167 C C . TYR A 1 153 ? -22.688 -23.266 0.452 1 49.75 153 TYR A C 1
ATOM 1169 O O . TYR A 1 153 ? -23.734 -22.781 0.896 1 49.75 153 TYR A O 1
ATOM 1177 N N . HIS A 1 154 ? -21.719 -23.828 1.093 1 54.22 154 HIS A N 1
ATOM 1178 C CA . HIS A 1 154 ? -21.953 -23.859 2.531 1 54.22 154 HIS A CA 1
ATOM 1179 C C . HIS A 1 154 ? -21.547 -22.547 3.191 1 54.22 154 HIS A C 1
ATOM 1181 O O . HIS A 1 154 ? -20.531 -21.953 2.818 1 54.22 154 HIS A O 1
ATOM 1187 N N . LEU A 1 155 ? -22.438 -22.141 4.043 1 49.34 155 LEU A N 1
ATOM 1188 C CA . LEU A 1 155 ? -22.391 -20.844 4.711 1 49.34 155 LEU A CA 1
ATOM 1189 C C . LEU A 1 155 ? -21.078 -20.672 5.457 1 49.34 155 LEU A C 1
ATOM 1191 O O . LEU A 1 155 ? -20.625 -19.531 5.66 1 49.34 155 LEU A O 1
ATOM 1195 N N . THR A 1 156 ? -20.469 -21.766 5.738 1 55.38 156 THR A N 1
ATOM 1196 C CA . THR A 1 156 ? -19.406 -21.547 6.719 1 55.38 156 THR A CA 1
ATOM 1197 C C . THR A 1 156 ? -18.062 -21.984 6.176 1 55.38 156 THR A C 1
ATOM 1199 O O . THR A 1 156 ? -17.031 -21.828 6.832 1 55.38 156 THR A O 1
ATOM 1202 N N . LEU A 1 157 ? -18.188 -22.328 4.934 1 67.81 157 LEU A N 1
ATOM 1203 C CA . LEU A 1 157 ? -16.891 -22.875 4.535 1 67.81 157 LEU A CA 1
ATOM 1204 C C . LEU A 1 157 ? -16.328 -22.109 3.34 1 67.81 157 LEU A C 1
ATOM 1206 O O . LEU A 1 157 ? -17.016 -21.922 2.334 1 67.81 157 LEU A O 1
ATOM 1210 N N . VAL A 1 158 ? -15.328 -21.453 3.512 1 76.94 158 VAL A N 1
ATOM 1211 C CA . VAL A 1 158 ? -14.57 -20.812 2.447 1 76.94 158 VAL A CA 1
ATOM 1212 C C . VAL A 1 158 ? -13.211 -21.5 2.287 1 76.94 158 VAL A C 1
ATOM 1214 O O . VAL A 1 158 ? -12.242 -21.141 2.961 1 76.94 158 VAL A O 1
ATOM 1217 N N . PRO A 1 159 ? -13.258 -22.469 1.319 1 87.69 159 PRO A N 1
ATOM 1218 C CA . PRO A 1 159 ? -12.008 -23.234 1.247 1 87.69 159 PRO A CA 1
ATOM 1219 C C . PRO A 1 159 ? -10.883 -22.469 0.564 1 87.69 159 PRO A C 1
ATOM 1221 O O . PRO A 1 159 ? -11.125 -21.75 -0.407 1 87.69 159 PRO A O 1
ATOM 1224 N N . MET A 1 160 ? -9.758 -22.594 1.095 1 91.44 160 MET A N 1
ATOM 1225 C CA . MET A 1 160 ? -8.531 -22.109 0.478 1 91.44 160 MET A CA 1
ATOM 1226 C C . MET A 1 160 ? -7.992 -23.125 -0.53 1 91.44 160 MET A C 1
ATOM 1228 O O . MET A 1 160 ? -8.477 -24.25 -0.6 1 91.44 160 MET A O 1
ATOM 1232 N N . MET A 1 161 ? -7.059 -22.75 -1.299 1 92.94 161 MET A N 1
ATOM 1233 C CA . MET A 1 161 ? -6.535 -23.625 -2.334 1 92.94 161 MET A CA 1
ATOM 1234 C C . MET A 1 161 ? -5.891 -24.875 -1.715 1 92.94 161 MET A C 1
ATOM 1236 O O . MET A 1 161 ? -5.941 -25.953 -2.293 1 92.94 161 MET A O 1
ATOM 1240 N N . THR A 1 162 ? -5.336 -24.688 -0.531 1 93 162 THR A N 1
ATOM 1241 C CA . THR A 1 162 ? -4.73 -25.812 0.178 1 93 162 THR A CA 1
ATOM 1242 C C . THR A 1 162 ? -5.785 -26.844 0.565 1 93 162 THR A C 1
ATOM 1244 O O . THR A 1 162 ? -5.453 -27.969 0.917 1 93 162 THR A O 1
ATOM 1247 N N . GLU A 1 163 ? -7.016 -26.453 0.514 1 92.38 163 GLU A N 1
ATOM 1248 C CA . GLU A 1 163 ? -8.125 -27.375 0.735 1 92.38 163 GLU A CA 1
ATOM 1249 C C . GLU A 1 163 ? -8.766 -27.797 -0.585 1 92.38 163 GLU A C 1
ATOM 1251 O O . GLU A 1 163 ? -9.148 -28.953 -0.752 1 92.38 163 GLU A O 1
ATOM 1256 N N . VAL A 1 164 ? -8.812 -26.891 -1.538 1 93.5 164 VAL A N 1
ATOM 1257 C CA . VAL A 1 164 ? -9.461 -27.125 -2.824 1 93.5 164 VAL A CA 1
ATOM 1258 C C . VAL A 1 164 ? -8.68 -28.156 -3.619 1 93.5 164 VAL A C 1
ATOM 1260 O O . VAL A 1 164 ? -9.273 -29.047 -4.234 1 93.5 164 VAL A O 1
ATOM 1263 N N . ILE A 1 165 ? -7.387 -28.078 -3.566 1 95.94 165 ILE A N 1
ATOM 1264 C CA . ILE A 1 165 ? -6.547 -28.922 -4.402 1 95.94 165 ILE A CA 1
ATOM 1265 C C . ILE A 1 165 ? -6.633 -30.375 -3.918 1 95.94 165 ILE A C 1
ATOM 1267 O O . ILE A 1 165 ? -6.969 -31.281 -4.691 1 95.94 165 ILE A O 1
ATOM 1271 N N . PRO A 1 166 ? -6.41 -30.641 -2.611 1 95.88 166 PRO A N 1
ATOM 1272 C CA . PRO A 1 166 ? -6.594 -32.031 -2.15 1 95.88 166 PRO A CA 1
ATOM 1273 C C . PRO A 1 166 ? -8.016 -32.531 -2.383 1 95.88 166 PRO A C 1
ATOM 1275 O O . PRO A 1 166 ? -8.203 -33.719 -2.695 1 95.88 166 PRO A O 1
ATOM 1278 N N . ALA A 1 167 ? -8.984 -31.703 -2.227 1 94.12 167 ALA A N 1
ATOM 1279 C CA . ALA A 1 167 ? -10.367 -32.094 -2.451 1 94.12 167 ALA A CA 1
ATOM 1280 C C . ALA A 1 167 ? -10.586 -32.531 -3.902 1 94.12 167 ALA A C 1
ATOM 1282 O O . ALA A 1 167 ? -11.328 -33.469 -4.176 1 94.12 167 ALA A O 1
ATOM 1283 N N . GLY A 1 168 ? -10.023 -31.812 -4.828 1 96.12 168 GLY A N 1
ATOM 1284 C CA . GLY A 1 168 ? -10.125 -32.156 -6.238 1 96.12 168 GLY A CA 1
ATOM 1285 C C . GLY A 1 168 ? -9.391 -33.438 -6.605 1 96.12 168 GLY A C 1
ATOM 1286 O O . GLY A 1 168 ? -9.875 -34.219 -7.41 1 96.12 168 GLY A O 1
ATOM 1287 N N . LEU A 1 169 ? -8.273 -33.594 -5.996 1 97.5 169 LEU A N 1
ATOM 1288 C CA . LEU A 1 169 ? -7.449 -34.781 -6.281 1 97.5 169 LEU A CA 1
ATOM 1289 C C . LEU A 1 169 ? -7.953 -36 -5.512 1 97.5 169 LEU A C 1
ATOM 1291 O O . LEU A 1 169 ? -7.605 -37.125 -5.844 1 97.5 169 LEU A O 1
ATOM 1295 N N . GLY A 1 170 ? -8.727 -35.781 -4.457 1 96.62 170 GLY A N 1
ATOM 1296 C CA . GLY A 1 170 ? -9.242 -36.844 -3.609 1 96.62 170 GLY A CA 1
ATOM 1297 C C . GLY A 1 170 ? -8.195 -37.406 -2.658 1 96.62 170 GLY A C 1
ATOM 1298 O O . GLY A 1 170 ? -8.344 -38.531 -2.154 1 96.62 170 GLY A O 1
ATOM 1299 N N . ARG A 1 171 ? -7.07 -36.656 -2.482 1 96.88 171 ARG A N 1
ATOM 1300 C CA . ARG A 1 171 ? -5.961 -37.062 -1.621 1 96.88 171 ARG A CA 1
ATOM 1301 C C . ARG A 1 171 ? -5.062 -35.875 -1.301 1 96.88 171 ARG A C 1
ATOM 1303 O O . ARG A 1 171 ? -5.156 -34.844 -1.948 1 96.88 171 ARG A O 1
ATOM 1310 N N . ASP A 1 172 ? -4.223 -36.125 -0.317 1 95.75 172 ASP A N 1
ATOM 1311 C CA . ASP A 1 172 ? -3.195 -35.125 -0.041 1 95.75 172 ASP A CA 1
ATOM 1312 C C . ASP A 1 172 ? -2.135 -35.125 -1.14 1 95.75 172 ASP A C 1
ATOM 1314 O O . ASP A 1 172 ? -1.984 -36.094 -1.878 1 95.75 172 ASP A O 1
ATOM 1318 N N . GLN A 1 173 ? -1.512 -34.062 -1.303 1 97.06 173 GLN A N 1
ATOM 1319 C CA . GLN A 1 173 ? -0.459 -33.781 -2.279 1 97.06 173 GLN A CA 1
ATOM 1320 C C . GLN A 1 173 ? 0.585 -32.844 -1.716 1 97.06 173 GLN A C 1
ATOM 1322 O O . GLN A 1 173 ? 0.248 -31.891 -0.991 1 97.06 173 GLN A O 1
ATOM 1327 N N . PRO A 1 174 ? 1.913 -33.156 -1.853 1 97.94 174 PRO A N 1
ATOM 1328 C CA . PRO A 1 174 ? 2.85 -32.094 -1.554 1 97.94 174 PRO A CA 1
ATOM 1329 C C . PRO A 1 174 ? 2.492 -30.781 -2.266 1 97.94 174 PRO A C 1
ATOM 1331 O O . PRO A 1 174 ? 2.309 -30.766 -3.486 1 97.94 174 PRO A O 1
ATOM 1334 N N . LEU A 1 175 ? 2.316 -29.734 -1.44 1 98.12 175 LEU A N 1
ATOM 1335 C CA . LEU A 1 175 ? 1.712 -28.531 -1.998 1 98.12 175 LEU A CA 1
ATOM 1336 C C . LEU A 1 175 ? 2.451 -27.281 -1.525 1 98.12 175 LEU A C 1
ATOM 1338 O O . LEU A 1 175 ? 2.805 -27.172 -0.349 1 98.12 175 LEU A O 1
ATOM 1342 N N . ALA A 1 176 ? 2.779 -26.406 -2.469 1 97.94 176 ALA A N 1
ATOM 1343 C CA . ALA A 1 176 ? 3.268 -25.062 -2.191 1 97.94 176 ALA A CA 1
ATOM 1344 C C . ALA A 1 176 ? 2.416 -24.016 -2.898 1 97.94 176 ALA A C 1
ATOM 1346 O O . ALA A 1 176 ? 1.91 -24.25 -3.998 1 97.94 176 ALA A O 1
ATOM 1347 N N . VAL A 1 177 ? 2.217 -22.922 -2.215 1 97.06 177 VAL A N 1
ATOM 1348 C CA . VAL A 1 177 ? 1.465 -21.812 -2.785 1 97.06 177 VAL A CA 1
ATOM 1349 C C . VAL A 1 177 ? 2.41 -20.656 -3.104 1 97.06 177 VAL A C 1
ATOM 1351 O O . VAL A 1 177 ? 3.25 -20.281 -2.279 1 97.06 177 VAL A O 1
ATOM 1354 N N . LEU A 1 178 ? 2.32 -20.172 -4.336 1 95.69 178 LEU A N 1
ATOM 1355 C CA . LEU A 1 178 ? 3.1 -19.016 -4.754 1 95.69 178 LEU A CA 1
ATOM 1356 C C . LEU A 1 178 ? 2.215 -17.781 -4.859 1 95.69 178 LEU A C 1
ATOM 1358 O O . LEU A 1 178 ? 1.146 -17.828 -5.469 1 95.69 178 LEU A O 1
ATOM 1362 N N . SER A 1 179 ? 2.648 -16.75 -4.184 1 90.88 179 SER A N 1
ATOM 1363 C CA . SER A 1 179 ? 1.862 -15.523 -4.199 1 90.88 179 SER A CA 1
ATOM 1364 C C . SER A 1 179 ? 2.76 -14.289 -4.172 1 90.88 179 SER A C 1
ATOM 1366 O O . SER A 1 179 ? 3.91 -14.359 -3.734 1 90.88 179 SER A O 1
ATOM 1368 N N . GLY A 1 180 ? 2.336 -13.172 -4.684 1 84.12 180 GLY A N 1
ATOM 1369 C CA . GLY A 1 180 ? 3.035 -11.898 -4.777 1 84.12 180 GLY A CA 1
ATOM 1370 C C . GLY A 1 180 ? 2.592 -11.062 -5.957 1 84.12 180 GLY A C 1
ATOM 1371 O O . GLY A 1 180 ? 1.748 -11.492 -6.75 1 84.12 180 GLY A O 1
ATOM 1372 N N . PRO A 1 181 ? 3.053 -9.875 -5.934 1 82.06 181 PRO A N 1
ATOM 1373 C CA . PRO A 1 181 ? 2.773 -9.039 -7.102 1 82.06 181 PRO A CA 1
ATOM 1374 C C . PRO A 1 181 ? 3.477 -9.531 -8.367 1 82.06 181 PRO A C 1
ATOM 1376 O O . PRO A 1 181 ? 4.68 -9.305 -8.531 1 82.06 181 PRO A O 1
ATOM 1379 N N . THR A 1 182 ? 2.789 -10.203 -9.281 1 86.81 182 THR A N 1
ATOM 1380 C CA . THR A 1 182 ? 3.424 -10.844 -10.43 1 86.81 182 THR A CA 1
ATOM 1381 C C . THR A 1 182 ? 2.602 -10.617 -11.695 1 86.81 182 THR A C 1
ATOM 1383 O O . THR A 1 182 ? 1.796 -11.469 -12.078 1 86.81 182 THR A O 1
ATOM 1386 N N . PHE A 1 183 ? 2.9 -9.586 -12.312 1 88.38 183 PHE A N 1
ATOM 1387 C CA . PHE A 1 183 ? 2.312 -9.383 -13.625 1 88.38 183 PHE A CA 1
ATOM 1388 C C . PHE A 1 183 ? 3.039 -10.219 -14.68 1 88.38 183 PHE A C 1
ATOM 1390 O O . PHE A 1 183 ? 4.246 -10.062 -14.867 1 88.38 183 PHE A O 1
ATOM 1397 N N . ALA A 1 184 ? 2.258 -10.953 -15.367 1 92.31 184 ALA A N 1
ATOM 1398 C CA . ALA A 1 184 ? 2.812 -11.922 -16.312 1 92.31 184 ALA A CA 1
ATOM 1399 C C . ALA A 1 184 ? 3.645 -11.219 -17.391 1 92.31 184 ALA A C 1
ATOM 1401 O O . ALA A 1 184 ? 4.719 -11.695 -17.75 1 92.31 184 ALA A O 1
ATOM 1402 N N . VAL A 1 185 ? 3.164 -10.125 -17.906 1 92.5 185 VAL A N 1
ATOM 1403 C CA . VAL A 1 185 ? 3.832 -9.391 -18.969 1 92.5 185 VAL A CA 1
ATOM 1404 C C . VAL A 1 185 ? 5.23 -8.977 -18.516 1 92.5 185 VAL A C 1
ATOM 1406 O O . VAL A 1 185 ? 6.195 -9.078 -19.281 1 92.5 185 VAL A O 1
ATOM 1409 N N . GLU A 1 186 ? 5.328 -8.539 -17.297 1 92.38 186 GLU A N 1
ATOM 1410 C CA . GLU A 1 186 ? 6.621 -8.078 -16.797 1 92.38 186 GLU A CA 1
ATOM 1411 C C . GLU A 1 186 ? 7.566 -9.25 -16.562 1 92.38 186 GLU A C 1
ATOM 1413 O O . GLU A 1 186 ? 8.781 -9.117 -16.719 1 92.38 186 GLU A O 1
ATOM 1418 N N . LEU A 1 187 ? 7.004 -10.383 -16.188 1 93.38 187 LEU A N 1
ATOM 1419 C CA . LEU A 1 187 ? 7.809 -11.594 -16.125 1 93.38 187 LEU A CA 1
ATOM 1420 C C . LEU A 1 187 ? 8.375 -11.945 -17.5 1 93.38 187 LEU A C 1
ATOM 1422 O O . LEU A 1 187 ? 9.562 -12.273 -17.625 1 93.38 187 LEU A O 1
ATOM 1426 N N . MET A 1 188 ? 7.539 -11.789 -18.516 1 95.94 188 MET A N 1
ATOM 1427 C CA . MET A 1 188 ? 7.961 -12.078 -19.891 1 95.94 188 MET A CA 1
ATOM 1428 C C . MET A 1 188 ? 9.062 -11.117 -20.328 1 95.94 188 MET A C 1
ATOM 1430 O O . MET A 1 188 ? 9.938 -11.492 -21.109 1 95.94 188 MET A O 1
ATOM 1434 N N . GLN A 1 189 ? 8.992 -9.914 -19.797 1 95.25 189 GLN A N 1
ATOM 1435 C CA . GLN A 1 189 ? 9.953 -8.883 -20.172 1 95.25 189 GLN A CA 1
ATOM 1436 C C . GLN A 1 189 ? 11.258 -9.039 -19.391 1 95.25 189 GLN A C 1
ATOM 1438 O O . GLN A 1 189 ? 12.234 -8.344 -19.672 1 95.25 189 GLN A O 1
ATOM 1443 N N . GLY A 1 190 ? 11.258 -9.891 -18.406 1 92.69 190 GLY A N 1
ATOM 1444 C CA . GLY A 1 190 ? 12.453 -10.094 -17.594 1 92.69 190 GLY A CA 1
ATOM 1445 C C . GLY A 1 190 ? 12.68 -9 -16.578 1 92.69 190 GLY A C 1
ATOM 1446 O O . GLY A 1 190 ? 13.82 -8.742 -16.188 1 92.69 190 GLY A O 1
ATOM 1447 N N . LEU A 1 191 ? 11.656 -8.352 -16.219 1 91.62 191 LEU A N 1
ATOM 1448 C CA . LEU A 1 191 ? 11.773 -7.316 -15.195 1 91.62 191 LEU A CA 1
ATOM 1449 C C . LEU A 1 191 ? 11.812 -7.934 -13.797 1 91.62 191 LEU A C 1
ATOM 1451 O O . LEU A 1 191 ? 11.242 -9 -13.57 1 91.62 191 LEU A O 1
ATOM 1455 N N . PRO A 1 192 ? 12.516 -7.246 -12.852 1 90 192 PRO A N 1
ATOM 1456 C CA . PRO A 1 192 ? 12.641 -7.816 -11.508 1 90 192 PRO A CA 1
ATOM 1457 C C . PRO A 1 192 ? 11.297 -8.039 -10.836 1 90 192 PRO A C 1
ATOM 1459 O O . PRO A 1 192 ? 10.414 -7.18 -10.898 1 90 192 PRO A O 1
ATOM 1462 N N . THR A 1 193 ? 11.156 -9.211 -10.258 1 89.5 193 THR A N 1
ATOM 1463 C CA . THR A 1 193 ? 9.922 -9.625 -9.594 1 89.5 193 THR A CA 1
ATOM 1464 C C . THR A 1 193 ? 10.234 -10.391 -8.312 1 89.5 193 THR A C 1
ATOM 1466 O O . THR A 1 193 ? 11.297 -11.008 -8.188 1 89.5 193 THR A O 1
ATOM 1469 N N . ALA A 1 194 ? 9.352 -10.227 -7.359 1 87.88 194 ALA A N 1
ATOM 1470 C CA . ALA A 1 194 ? 9.484 -11.008 -6.129 1 87.88 194 ALA A CA 1
ATOM 1471 C C . ALA A 1 194 ? 8.188 -11.75 -5.816 1 87.88 194 ALA A C 1
ATOM 1473 O O . ALA A 1 194 ? 7.094 -11.211 -5.988 1 87.88 194 ALA A O 1
ATOM 1474 N N . ILE A 1 195 ? 8.359 -13.023 -5.406 1 90.44 195 ILE A N 1
ATOM 1475 C CA . ILE A 1 195 ? 7.211 -13.852 -5.031 1 90.44 195 ILE A CA 1
ATOM 1476 C C . ILE A 1 195 ? 7.531 -14.633 -3.762 1 90.44 195 ILE A C 1
ATOM 1478 O O . ILE A 1 195 ? 8.688 -14.695 -3.336 1 90.44 195 ILE A O 1
ATOM 1482 N N . VAL A 1 196 ? 6.477 -15.109 -3.121 1 91 196 VAL A N 1
ATOM 1483 C CA . VAL A 1 196 ? 6.633 -15.945 -1.936 1 91 196 VAL A CA 1
ATOM 1484 C C . VAL A 1 196 ? 6.164 -17.375 -2.238 1 91 196 VAL A C 1
ATOM 1486 O O . VAL A 1 196 ? 5.105 -17.562 -2.838 1 91 196 VAL A O 1
ATOM 1489 N N . ALA A 1 197 ? 7.043 -18.312 -1.915 1 95.31 197 ALA A N 1
ATOM 1490 C CA . ALA A 1 197 ? 6.668 -19.719 -1.926 1 95.31 197 ALA A CA 1
ATOM 1491 C C . ALA A 1 197 ? 6.352 -20.219 -0.518 1 95.31 197 ALA A C 1
ATOM 1493 O O . ALA A 1 197 ? 7.242 -20.312 0.33 1 95.31 197 ALA A O 1
ATOM 1494 N N . ALA A 1 198 ? 5.105 -20.562 -0.304 1 96.06 198 ALA A N 1
ATOM 1495 C CA . ALA A 1 198 ? 4.668 -20.969 1.026 1 96.06 198 ALA A CA 1
ATOM 1496 C C . ALA A 1 198 ? 4.254 -22.438 1.033 1 96.06 198 ALA A C 1
ATOM 1498 O O . ALA A 1 198 ? 3.562 -22.906 0.121 1 96.06 198 ALA A O 1
ATOM 1499 N N . SER A 1 199 ? 4.73 -23.141 2.055 1 97.19 199 SER A N 1
ATOM 1500 C CA . SER A 1 199 ? 4.371 -24.547 2.273 1 97.19 199 SER A CA 1
ATOM 1501 C C . SER A 1 199 ? 4.504 -24.922 3.742 1 97.19 199 SER A C 1
ATOM 1503 O O . SER A 1 199 ? 5.305 -24.344 4.473 1 97.19 199 SER A O 1
ATOM 1505 N N . THR A 1 200 ? 3.674 -25.844 4.109 1 95.5 200 THR A N 1
ATOM 1506 C CA . THR A 1 200 ? 3.84 -26.391 5.453 1 95.5 200 THR A CA 1
ATOM 1507 C C . THR A 1 200 ? 5.094 -27.266 5.535 1 95.5 200 THR A C 1
ATOM 1509 O O . THR A 1 200 ? 5.609 -27.516 6.625 1 95.5 200 THR A O 1
ATOM 1512 N N . ASP A 1 201 ? 5.523 -27.734 4.406 1 96.44 201 ASP A N 1
ATOM 1513 C CA . ASP A 1 201 ? 6.793 -28.438 4.285 1 96.44 201 ASP A CA 1
ATOM 1514 C C . ASP A 1 201 ? 7.926 -27.484 3.912 1 96.44 201 ASP A C 1
ATOM 1516 O O . ASP A 1 201 ? 8.086 -27.125 2.744 1 96.44 201 ASP A O 1
ATOM 1520 N N . LYS A 1 202 ? 8.773 -27.234 4.883 1 94.06 202 LYS A N 1
ATOM 1521 C CA . LYS A 1 202 ? 9.859 -26.281 4.688 1 94.06 202 LYS A CA 1
ATOM 1522 C C . LYS A 1 202 ? 10.789 -26.734 3.564 1 94.06 202 LYS A C 1
ATOM 1524 O O . LYS A 1 202 ? 11.328 -25.891 2.834 1 94.06 202 LYS A O 1
ATOM 1529 N N . ASN A 1 203 ? 10.953 -27.953 3.527 1 94.69 203 ASN A N 1
ATOM 1530 C CA . ASN A 1 203 ? 11.828 -28.469 2.477 1 94.69 203 ASN A CA 1
ATOM 1531 C C . ASN A 1 203 ? 11.25 -28.203 1.089 1 94.69 203 ASN A C 1
ATOM 1533 O O . ASN A 1 203 ? 11.984 -27.859 0.161 1 94.69 203 ASN A O 1
ATOM 1537 N N . LEU A 1 204 ? 10.008 -28.406 0.961 1 97 204 LEU A N 1
ATOM 1538 C CA . LEU A 1 204 ? 9.375 -28.141 -0.326 1 97 204 LEU A CA 1
ATOM 1539 C C . LEU A 1 204 ? 9.453 -26.672 -0.689 1 97 204 LEU A C 1
ATOM 1541 O O . LEU A 1 204 ? 9.742 -26.312 -1.836 1 97 204 LEU A O 1
ATOM 1545 N N . ALA A 1 205 ? 9.188 -25.828 0.275 1 96.19 205 ALA A N 1
ATOM 1546 C CA . ALA A 1 205 ? 9.312 -24.391 0.032 1 96.19 205 ALA A CA 1
ATOM 1547 C C . ALA A 1 205 ? 10.711 -24.031 -0.472 1 96.19 205 ALA A C 1
ATOM 1549 O O . ALA A 1 205 ? 10.859 -23.25 -1.407 1 96.19 205 ALA A O 1
ATOM 1550 N N . GLY A 1 206 ? 11.672 -24.594 0.151 1 93.5 206 GLY A N 1
ATOM 1551 C CA . GLY A 1 206 ? 13.047 -24.391 -0.274 1 93.5 206 GLY A CA 1
ATOM 1552 C C . GLY A 1 206 ? 13.328 -24.891 -1.675 1 93.5 206 GLY A C 1
ATOM 1553 O O . GLY A 1 206 ? 14.031 -24.25 -2.453 1 93.5 206 GLY A O 1
ATOM 1554 N N . ARG A 1 207 ? 12.82 -26.016 -2.004 1 95.69 207 ARG A N 1
ATOM 1555 C CA . ARG A 1 207 ? 12.984 -26.578 -3.342 1 95.69 207 ARG A CA 1
ATOM 1556 C C . ARG A 1 207 ? 12.344 -25.688 -4.395 1 95.69 207 ARG A C 1
ATOM 1558 O O . ARG A 1 207 ? 12.906 -25.484 -5.473 1 95.69 207 ARG A O 1
ATOM 1565 N N . VAL A 1 208 ? 11.188 -25.188 -4.051 1 96.81 208 VAL A N 1
ATOM 1566 C CA . VAL A 1 208 ? 10.492 -24.297 -4.969 1 96.81 208 VAL A CA 1
ATOM 1567 C C . VAL A 1 208 ? 11.32 -23.016 -5.18 1 96.81 208 VAL A C 1
ATOM 1569 O O . VAL A 1 208 ? 11.43 -22.516 -6.301 1 96.81 208 VAL A O 1
ATOM 1572 N N . GLN A 1 209 ? 11.859 -22.531 -4.098 1 94.06 209 GLN A N 1
ATOM 1573 C CA . GLN A 1 209 ? 12.734 -21.359 -4.188 1 94.06 209 GLN A CA 1
ATOM 1574 C C . GLN A 1 209 ? 13.898 -21.625 -5.145 1 94.06 209 GLN A C 1
ATOM 1576 O O . GLN A 1 209 ? 14.18 -20.797 -6.023 1 94.06 209 GLN A O 1
ATOM 1581 N N . ARG A 1 210 ? 14.516 -22.734 -5.016 1 93.88 210 ARG A N 1
ATOM 1582 C CA . ARG A 1 210 ? 15.695 -23.062 -5.824 1 93.88 210 ARG A CA 1
ATOM 1583 C C . ARG A 1 210 ? 15.297 -23.406 -7.254 1 93.88 210 ARG A C 1
ATOM 1585 O O . ARG A 1 210 ? 16.094 -23.266 -8.18 1 93.88 210 ARG A O 1
ATOM 1592 N N . LEU A 1 211 ? 14.086 -23.781 -7.414 1 95.94 211 LEU A N 1
ATOM 1593 C CA . LEU A 1 211 ? 13.578 -24.094 -8.75 1 95.94 211 LEU A CA 1
ATOM 1594 C C . LEU A 1 211 ? 13.375 -22.812 -9.562 1 95.94 211 LEU A C 1
ATOM 1596 O O . LEU A 1 211 ? 13.734 -22.766 -10.742 1 95.94 211 LEU A O 1
ATOM 1600 N N . PHE A 1 212 ? 12.867 -21.781 -8.898 1 95.31 212 PHE A N 1
ATOM 1601 C CA . PHE A 1 212 ? 12.375 -20.641 -9.648 1 95.31 212 PHE A CA 1
ATOM 1602 C C . PHE A 1 212 ? 13.328 -19.453 -9.531 1 95.31 212 PHE A C 1
ATOM 1604 O O . PHE A 1 212 ? 13.344 -18.562 -10.383 1 95.31 212 PHE A O 1
ATOM 1611 N N . ALA A 1 213 ? 14.062 -19.391 -8.469 1 90.38 213 ALA A N 1
ATOM 1612 C CA . ALA A 1 213 ? 14.906 -18.219 -8.211 1 90.38 213 ALA A CA 1
ATOM 1613 C C . ALA A 1 213 ? 15.844 -17.953 -9.391 1 90.38 213 ALA A C 1
ATOM 1615 O O . ALA A 1 213 ? 16.406 -18.891 -9.969 1 90.38 213 ALA A O 1
ATOM 1616 N N . SER A 1 214 ? 15.922 -16.734 -9.766 1 88.25 214 SER A N 1
ATOM 1617 C CA . SER A 1 214 ? 16.766 -16.281 -10.859 1 88.25 214 SER A CA 1
ATOM 1618 C C . SER A 1 214 ? 17.141 -14.812 -10.695 1 88.25 214 SER A C 1
ATOM 1620 O O . SER A 1 214 ? 16.891 -14.219 -9.641 1 88.25 214 SER A O 1
ATOM 1622 N N . THR A 1 215 ? 17.797 -14.258 -11.695 1 82 215 THR A N 1
ATOM 1623 C CA . THR A 1 215 ? 18.203 -12.852 -11.664 1 82 215 THR A CA 1
ATOM 1624 C C . THR A 1 215 ? 16.984 -11.938 -11.734 1 82 215 THR A C 1
ATOM 1626 O O . THR A 1 215 ? 17.031 -10.797 -11.266 1 82 215 THR A O 1
ATOM 1629 N N . HIS A 1 216 ? 15.891 -12.539 -12.25 1 86.62 216 HIS A N 1
ATOM 1630 C CA . HIS A 1 216 ? 14.734 -11.664 -12.469 1 86.62 216 HIS A CA 1
ATOM 1631 C C . HIS A 1 216 ? 13.594 -12.016 -11.531 1 86.62 216 HIS A C 1
ATOM 1633 O O . HIS A 1 216 ? 12.602 -11.289 -11.453 1 86.62 216 HIS A O 1
ATOM 1639 N N . LEU A 1 217 ? 13.758 -13.125 -10.828 1 90.94 217 LEU A N 1
ATOM 1640 C CA . LEU A 1 217 ? 12.703 -13.555 -9.914 1 90.94 217 LEU A CA 1
ATOM 1641 C C . LEU A 1 217 ? 13.273 -13.945 -8.555 1 90.94 217 LEU A C 1
ATOM 1643 O O . LEU A 1 217 ? 13.93 -14.977 -8.43 1 90.94 217 LEU A O 1
ATOM 1647 N N . ARG A 1 218 ? 12.961 -13.109 -7.672 1 88.75 218 ARG A N 1
ATOM 1648 C CA . ARG A 1 218 ? 13.289 -13.445 -6.289 1 88.75 218 ARG A CA 1
ATOM 1649 C C . ARG A 1 218 ? 12.172 -14.258 -5.645 1 88.75 218 ARG A C 1
ATOM 1651 O O . ARG A 1 218 ? 11 -13.906 -5.762 1 88.75 218 ARG A O 1
ATOM 1658 N N . VAL A 1 219 ? 12.578 -15.359 -4.969 1 90.94 219 VAL A N 1
ATOM 1659 C CA . VAL A 1 219 ? 11.594 -16.219 -4.316 1 90.94 219 VAL A CA 1
ATOM 1660 C C . VAL A 1 219 ? 11.898 -16.312 -2.824 1 90.94 219 VAL A C 1
ATOM 1662 O O . VAL A 1 219 ? 12.938 -16.844 -2.432 1 90.94 219 VAL A O 1
ATOM 1665 N N . ASN A 1 220 ? 11.008 -15.758 -2.035 1 87.44 220 ASN A N 1
ATOM 1666 C CA . ASN A 1 220 ? 11.07 -15.938 -0.589 1 87.44 220 ASN A CA 1
ATOM 1667 C C . ASN A 1 220 ? 10.258 -17.141 -0.135 1 87.44 220 ASN A C 1
ATOM 1669 O O . ASN A 1 220 ? 9.312 -17.547 -0.811 1 87.44 220 ASN A O 1
ATOM 1673 N N . THR A 1 221 ? 10.711 -17.719 0.968 1 91.94 221 THR A N 1
ATOM 1674 C CA . THR A 1 221 ? 9.984 -18.875 1.47 1 91.94 221 THR A CA 1
ATOM 1675 C C . THR A 1 221 ? 9.219 -18.531 2.74 1 91.94 221 THR A C 1
ATOM 1677 O O . THR A 1 221 ? 9.578 -17.594 3.451 1 91.94 221 THR A O 1
ATOM 1680 N N . SER A 1 222 ? 8.133 -19.219 2.934 1 92.19 222 SER A N 1
ATOM 1681 C CA . SER A 1 222 ? 7.316 -19.047 4.133 1 92.19 222 SER A CA 1
ATOM 1682 C C . SER A 1 222 ? 6.645 -20.359 4.531 1 92.19 222 SER A C 1
ATOM 1684 O O . SER A 1 222 ? 6.371 -21.203 3.678 1 92.19 222 SER A O 1
ATOM 1686 N N . ASN A 1 223 ? 6.453 -20.516 5.832 1 94.56 223 ASN A N 1
ATOM 1687 C CA . ASN A 1 223 ? 5.648 -21.625 6.305 1 94.56 223 ASN A CA 1
ATOM 1688 C C . ASN A 1 223 ? 4.242 -21.188 6.695 1 94.56 223 ASN A C 1
ATOM 1690 O O . ASN A 1 223 ? 3.445 -22 7.18 1 94.56 223 ASN A O 1
ATOM 1694 N N . ASP A 1 224 ? 3.992 -19.922 6.523 1 94 224 ASP A N 1
ATOM 1695 C CA . ASP A 1 224 ? 2.676 -19.359 6.82 1 94 224 ASP A CA 1
ATOM 1696 C C . ASP A 1 224 ? 1.764 -19.422 5.598 1 94 224 ASP A C 1
ATOM 1698 O O . ASP A 1 224 ? 1.367 -18.375 5.062 1 94 224 ASP A O 1
ATOM 1702 N N . VAL A 1 225 ? 1.332 -20.578 5.305 1 94.94 225 VAL A N 1
ATOM 1703 C CA . VAL A 1 225 ? 0.536 -20.828 4.109 1 94.94 225 VAL A CA 1
ATOM 1704 C C . VAL A 1 225 ? -0.774 -20.047 4.184 1 94.94 225 VAL A C 1
ATOM 1706 O O . VAL A 1 225 ? -1.191 -19.438 3.201 1 94.94 225 VAL A O 1
ATOM 1709 N N . VAL A 1 226 ? -1.356 -19.984 5.316 1 93.5 226 VAL A N 1
ATOM 1710 C CA . VAL A 1 226 ? -2.633 -19.312 5.516 1 93.5 226 VAL A CA 1
ATOM 1711 C C . VAL A 1 226 ? -2.48 -17.828 5.203 1 93.5 226 VAL A C 1
ATOM 1713 O O . VAL A 1 226 ? -3.268 -17.25 4.441 1 93.5 226 VAL A O 1
ATOM 1716 N N . GLY A 1 227 ? -1.472 -17.203 5.754 1 92.88 227 GLY A N 1
ATOM 1717 C CA . GLY A 1 227 ? -1.237 -15.781 5.531 1 92.88 227 GLY A CA 1
ATOM 1718 C C . GLY A 1 227 ? -0.977 -15.445 4.074 1 92.88 227 GLY A C 1
ATOM 1719 O O . GLY A 1 227 ? -1.525 -14.469 3.553 1 92.88 227 GLY A O 1
ATOM 1720 N N . VAL A 1 228 ? -0.187 -16.25 3.441 1 92.62 228 VAL A N 1
ATOM 1721 C CA . VAL A 1 228 ? 0.203 -16 2.057 1 92.62 228 VAL A CA 1
ATOM 1722 C C . VAL A 1 228 ? -1.008 -16.172 1.142 1 92.62 228 VAL A C 1
ATOM 1724 O O . VAL A 1 228 ? -1.254 -15.336 0.267 1 92.62 228 VAL A O 1
ATOM 1727 N N . GLU A 1 229 ? -1.799 -17.156 1.347 1 93.19 229 GLU A N 1
ATOM 1728 C CA . GLU A 1 229 ? -2.971 -17.422 0.516 1 93.19 229 GLU A CA 1
ATOM 1729 C C . GLU A 1 229 ? -4.031 -16.344 0.7 1 93.19 229 GLU A C 1
ATOM 1731 O O . GLU A 1 229 ? -4.605 -15.852 -0.276 1 93.19 229 GLU A O 1
ATOM 1736 N N . LEU A 1 230 ? -4.273 -15.984 1.956 1 91.5 230 LEU A N 1
ATOM 1737 C CA . LEU A 1 230 ? -5.312 -15.008 2.246 1 91.5 230 LEU A CA 1
ATOM 1738 C C . LEU A 1 230 ? -4.922 -13.633 1.718 1 91.5 230 LEU A C 1
ATOM 1740 O O . LEU A 1 230 ? -5.766 -12.906 1.185 1 91.5 230 LEU A O 1
ATOM 1744 N N . SER A 1 231 ? -3.676 -13.266 1.897 1 89.31 231 SER A N 1
ATOM 1745 C CA . SER A 1 231 ? -3.217 -11.977 1.39 1 89.31 231 SER A CA 1
ATOM 1746 C C . SER A 1 231 ? -3.398 -11.883 -0.122 1 89.31 231 SER A C 1
ATOM 1748 O O . SER A 1 231 ? -3.891 -10.875 -0.632 1 89.31 231 SER A O 1
ATOM 1750 N N . GLY A 1 232 ? -3.045 -12.906 -0.78 1 88.88 232 GLY A N 1
ATOM 1751 C CA . GLY A 1 232 ? -3.193 -12.93 -2.227 1 88.88 232 GLY A CA 1
ATOM 1752 C C . GLY A 1 232 ? -4.637 -12.852 -2.68 1 88.88 232 GLY A C 1
ATOM 1753 O O . GLY A 1 232 ? -4.961 -12.141 -3.631 1 88.88 232 GLY A O 1
ATOM 1754 N N . ALA A 1 233 ? -5.469 -13.547 -2.018 1 90.62 233 ALA A N 1
ATOM 1755 C CA . ALA A 1 233 ? -6.879 -13.625 -2.398 1 90.62 233 ALA A CA 1
ATOM 1756 C C . ALA A 1 233 ? -7.605 -12.32 -2.09 1 90.62 233 ALA A C 1
ATOM 1758 O O . ALA A 1 233 ? -8.32 -11.789 -2.939 1 90.62 233 ALA A O 1
ATOM 1759 N N . LEU A 1 234 ? -7.391 -11.789 -0.914 1 90.94 234 LEU A N 1
ATOM 1760 C CA . LEU A 1 234 ? -8.18 -10.656 -0.437 1 90.94 234 LEU A CA 1
ATOM 1761 C C . LEU A 1 234 ? -7.691 -9.352 -1.055 1 90.94 234 LEU A C 1
ATOM 1763 O O . LEU A 1 234 ? -8.453 -8.391 -1.167 1 90.94 234 LEU A O 1
ATOM 1767 N N . LYS A 1 235 ? -6.453 -9.297 -1.482 1 90.06 235 LYS A N 1
ATOM 1768 C CA . LYS A 1 235 ? -5.949 -8.117 -2.176 1 90.06 235 LYS A CA 1
ATOM 1769 C C . LYS A 1 235 ? -6.695 -7.887 -3.486 1 90.06 235 LYS A C 1
ATOM 1771 O O . LYS A 1 235 ? -6.875 -6.746 -3.914 1 90.06 235 LYS A O 1
ATOM 1776 N N . ASN A 1 236 ? -7.133 -8.969 -4.109 1 90.19 236 ASN A N 1
ATOM 1777 C CA . ASN A 1 236 ? -7.902 -8.852 -5.344 1 90.19 236 ASN A CA 1
ATOM 1778 C C . ASN A 1 236 ? -9.25 -8.172 -5.102 1 90.19 236 ASN A C 1
ATOM 1780 O O . ASN A 1 236 ? -9.742 -7.434 -5.957 1 90.19 236 ASN A O 1
ATOM 1784 N N . VAL A 1 237 ? -9.805 -8.445 -3.939 1 91.81 237 VAL A N 1
ATOM 1785 C CA . VAL A 1 237 ? -11.055 -7.789 -3.566 1 91.81 237 VAL A CA 1
ATOM 1786 C C . VAL A 1 237 ? -10.797 -6.312 -3.289 1 91.81 237 VAL A C 1
ATOM 1788 O O . VAL A 1 237 ? -11.562 -5.449 -3.729 1 91.81 237 VAL A O 1
ATOM 1791 N N . LEU A 1 238 ? -9.719 -6.074 -2.598 1 90.94 238 LEU A N 1
ATOM 1792 C CA . LEU A 1 238 ? -9.344 -4.699 -2.285 1 90.94 238 LEU A CA 1
ATOM 1793 C C . LEU A 1 238 ? -9.047 -3.914 -3.557 1 90.94 238 LEU A C 1
ATOM 1795 O O . LEU A 1 238 ? -9.328 -2.715 -3.631 1 90.94 238 LEU A O 1
ATOM 1799 N N . ALA A 1 239 ? -8.477 -4.586 -4.547 1 91.88 239 ALA A N 1
ATOM 1800 C CA . ALA A 1 239 ? -8.188 -3.945 -5.824 1 91.88 239 ALA A CA 1
ATOM 1801 C C . ALA A 1 239 ? -9.461 -3.438 -6.488 1 91.88 239 ALA A C 1
ATOM 1803 O O . ALA A 1 239 ? -9.453 -2.4 -7.156 1 91.88 239 ALA A O 1
ATOM 1804 N N . ILE A 1 240 ? -10.516 -4.145 -6.332 1 93.31 240 ILE A N 1
ATOM 1805 C CA . ILE A 1 240 ? -11.805 -3.709 -6.867 1 93.31 240 ILE A CA 1
ATOM 1806 C C . ILE A 1 240 ? -12.242 -2.426 -6.168 1 93.31 240 ILE A C 1
ATOM 1808 O O . ILE A 1 240 ? -12.688 -1.479 -6.816 1 93.31 240 ILE A O 1
ATOM 1812 N N . ALA A 1 241 ? -12.094 -2.404 -4.871 1 91.94 241 ALA A N 1
ATOM 1813 C CA . ALA A 1 241 ? -12.422 -1.205 -4.105 1 91.94 241 ALA A CA 1
ATOM 1814 C C . ALA A 1 241 ? -11.609 -0.005 -4.582 1 91.94 241 ALA A C 1
ATOM 1816 O O . ALA A 1 241 ? -12.156 1.085 -4.773 1 91.94 241 ALA A O 1
ATOM 1817 N N . ALA A 1 242 ? -10.336 -0.207 -4.715 1 89.94 242 ALA A N 1
ATOM 1818 C CA . ALA A 1 242 ? -9.453 0.857 -5.184 1 89.94 242 ALA A CA 1
ATOM 1819 C C . ALA A 1 242 ? -9.875 1.358 -6.559 1 89.94 242 ALA A C 1
ATOM 1821 O O . ALA A 1 242 ? -9.883 2.566 -6.812 1 89.94 242 ALA A O 1
ATOM 1822 N N . GLY A 1 243 ? -10.195 0.419 -7.426 1 92.12 243 GLY A N 1
ATOM 1823 C CA . GLY A 1 243 ? -10.68 0.789 -8.742 1 92.12 243 GLY A CA 1
ATOM 1824 C C . GLY A 1 243 ? -11.953 1.611 -8.703 1 92.12 243 GLY A C 1
ATOM 1825 O O . GLY A 1 243 ? -12.117 2.551 -9.484 1 92.12 243 GLY A O 1
ATOM 1826 N N . MET A 1 244 ? -12.867 1.284 -7.824 1 93.81 244 MET A N 1
ATOM 1827 C CA . MET A 1 244 ? -14.125 2.016 -7.699 1 93.81 244 MET A CA 1
ATOM 1828 C C . MET A 1 244 ? -13.867 3.471 -7.324 1 93.81 244 MET A C 1
ATOM 1830 O O . MET A 1 244 ? -14.539 4.375 -7.832 1 93.81 244 MET A O 1
ATOM 1834 N N . ILE A 1 245 ? -12.945 3.686 -6.438 1 91.69 245 ILE A N 1
ATOM 1835 C CA . ILE A 1 245 ? -12.594 5.043 -6.035 1 91.69 245 ILE A CA 1
ATOM 1836 C C . ILE A 1 245 ? -12.117 5.836 -7.25 1 91.69 245 ILE A C 1
ATOM 1838 O O . ILE A 1 245 ? -12.5 6.992 -7.438 1 91.69 245 ILE A O 1
ATOM 1842 N N . GLU A 1 246 ? -11.32 5.207 -8.023 1 90.56 246 GLU A N 1
ATOM 1843 C CA . GLU A 1 246 ? -10.82 5.84 -9.234 1 90.56 246 GLU A CA 1
ATOM 1844 C C . GLU A 1 246 ? -11.953 6.109 -10.227 1 90.56 246 GLU A C 1
ATOM 1846 O O . GLU A 1 246 ? -12.031 7.195 -10.805 1 90.56 246 GLU A O 1
ATOM 1851 N N . GLY A 1 247 ? -12.734 5.125 -10.438 1 94.25 247 GLY A N 1
ATOM 1852 C CA . GLY A 1 247 ? -13.852 5.281 -11.352 1 94.25 247 GLY A CA 1
ATOM 1853 C C . GLY A 1 247 ? -14.812 6.379 -10.938 1 94.25 247 GLY A C 1
ATOM 1854 O O . GLY A 1 247 ? -15.391 7.059 -11.789 1 94.25 247 GLY A O 1
ATOM 1855 N N . LEU A 1 248 ? -14.984 6.562 -9.648 1 95 248 LEU A N 1
ATOM 1856 C CA . LEU A 1 248 ? -15.875 7.574 -9.094 1 95 248 LEU A CA 1
ATOM 1857 C C . LEU A 1 248 ? -15.188 8.93 -9.039 1 95 248 LEU A C 1
ATOM 1859 O O . LEU A 1 248 ? -15.805 9.938 -8.68 1 95 248 LEU A O 1
ATOM 1863 N N . GLU A 1 249 ? -13.906 8.977 -9.336 1 93.38 249 GLU A N 1
ATOM 1864 C CA . GLU A 1 249 ? -13.102 10.195 -9.336 1 93.38 249 GLU A CA 1
ATOM 1865 C C . GLU A 1 249 ? -13.109 10.867 -7.965 1 93.38 249 GLU A C 1
ATOM 1867 O O . GLU A 1 249 ? -13.352 12.07 -7.859 1 93.38 249 GLU A O 1
ATOM 1872 N N . LEU A 1 250 ? -12.914 10.039 -6.969 1 91.38 250 LEU A N 1
ATOM 1873 C CA . LEU A 1 250 ? -12.961 10.555 -5.602 1 91.38 250 LEU A CA 1
ATOM 1874 C C . LEU A 1 250 ? -11.578 11.016 -5.152 1 91.38 250 LEU A C 1
ATOM 1876 O O . LEU A 1 250 ? -11.43 11.562 -4.055 1 91.38 250 LEU A O 1
ATOM 1880 N N . GLY A 1 251 ? -10.578 10.836 -6.004 1 88.88 251 GLY A N 1
ATOM 1881 C CA . GLY A 1 251 ? -9.266 11.406 -5.742 1 88.88 251 GLY A CA 1
ATOM 1882 C C . GLY A 1 251 ? -8.32 10.445 -5.059 1 88.88 251 GLY A C 1
ATOM 1883 O O . GLY A 1 251 ? -8.711 9.336 -4.691 1 88.88 251 GLY A O 1
ATOM 1884 N N . ASN A 1 252 ? -7.086 10.859 -4.855 1 87.69 252 ASN A N 1
ATOM 1885 C CA . ASN A 1 252 ? -6.016 10.031 -4.312 1 87.69 252 ASN A CA 1
ATOM 1886 C C . ASN A 1 252 ? -6.094 9.938 -2.791 1 87.69 252 ASN A C 1
ATOM 1888 O O . ASN A 1 252 ? -5.68 8.938 -2.207 1 87.69 252 ASN A O 1
ATOM 1892 N N . ASN A 1 253 ? -6.609 10.969 -2.145 1 89.38 253 ASN A N 1
ATOM 1893 C CA . ASN A 1 253 ? -6.754 10.922 -0.694 1 89.38 253 ASN A CA 1
ATOM 1894 C C . ASN A 1 253 ? -7.707 9.812 -0.26 1 89.38 253 ASN A C 1
ATOM 1896 O O . ASN A 1 253 ? -7.398 9.047 0.655 1 89.38 253 ASN A O 1
ATOM 1900 N N . ALA A 1 254 ? -8.766 9.734 -0.981 1 88.12 254 ALA A N 1
ATOM 1901 C CA . ALA A 1 254 ? -9.742 8.688 -0.688 1 88.12 254 ALA A CA 1
ATOM 1902 C C . ALA A 1 254 ? -9.172 7.305 -1.003 1 88.12 254 ALA A C 1
ATOM 1904 O O . ALA A 1 254 ? -9.398 6.352 -0.256 1 88.12 254 ALA A O 1
ATOM 1905 N N . LEU A 1 255 ? -8.484 7.25 -2.131 1 87.62 255 LEU A N 1
ATOM 1906 C CA . LEU A 1 255 ? -7.863 5.992 -2.523 1 87.62 255 LEU A CA 1
ATOM 1907 C C . LEU A 1 255 ? -6.898 5.504 -1.448 1 87.62 255 LEU A C 1
ATOM 1909 O O . LEU A 1 255 ? -6.934 4.332 -1.062 1 87.62 255 LEU A O 1
ATOM 1913 N N . ALA A 1 256 ? -6.105 6.375 -0.96 1 85.38 256 ALA A N 1
ATOM 1914 C CA . ALA A 1 256 ? -5.129 6.031 0.07 1 85.38 256 ALA A CA 1
ATOM 1915 C C . ALA A 1 256 ? -5.82 5.566 1.349 1 85.38 256 ALA A C 1
ATOM 1917 O O . ALA A 1 256 ? -5.387 4.602 1.98 1 85.38 256 ALA A O 1
ATOM 1918 N N . ALA A 1 257 ? -6.852 6.266 1.689 1 84.88 257 ALA A N 1
ATOM 1919 C CA . ALA A 1 257 ? -7.578 5.941 2.916 1 84.88 257 ALA A CA 1
ATOM 1920 C C . ALA A 1 257 ? -8.242 4.57 2.818 1 84.88 257 ALA A C 1
ATOM 1922 O O . ALA A 1 257 ? -8.18 3.777 3.76 1 84.88 257 ALA A O 1
ATOM 1923 N N . VAL A 1 258 ? -8.844 4.328 1.717 1 86.38 258 VAL A N 1
ATOM 1924 C CA . VAL A 1 258 ? -9.57 3.078 1.524 1 86.38 258 VAL A CA 1
ATOM 1925 C C . VAL A 1 258 ? -8.586 1.914 1.447 1 86.38 258 VAL A C 1
ATOM 1927 O O . VAL A 1 258 ? -8.836 0.846 2.012 1 86.38 258 VAL A O 1
ATOM 1930 N N . VAL A 1 259 ? -7.5 2.111 0.778 1 86.62 259 VAL A N 1
ATOM 1931 C CA . VAL A 1 259 ? -6.504 1.054 0.648 1 86.62 259 VAL A CA 1
ATOM 1932 C C . VAL A 1 259 ? -5.879 0.763 2.012 1 86.62 259 VAL A C 1
ATOM 1934 O O . VAL A 1 259 ? -5.672 -0.399 2.371 1 86.62 259 VAL A O 1
ATOM 1937 N N . ALA A 1 260 ? -5.551 1.794 2.744 1 84.31 260 ALA A N 1
ATOM 1938 C CA . ALA A 1 260 ? -5.008 1.606 4.086 1 84.31 260 ALA A CA 1
ATOM 1939 C C . ALA A 1 260 ? -5.98 0.825 4.969 1 84.31 260 ALA A C 1
ATOM 1941 O O . ALA A 1 260 ? -5.578 -0.104 5.672 1 84.31 260 ALA A O 1
ATOM 1942 N N . GLN A 1 261 ? -7.195 1.237 4.926 1 85.19 261 GLN A N 1
ATOM 1943 C CA . GLN A 1 261 ? -8.219 0.549 5.699 1 85.19 261 GLN A CA 1
ATOM 1944 C C . GLN A 1 261 ? -8.391 -0.894 5.234 1 85.19 261 GLN A C 1
ATOM 1946 O O . GLN A 1 261 ? -8.531 -1.805 6.051 1 85.19 261 GLN A O 1
ATOM 1951 N N . GLY A 1 262 ? -8.43 -1.054 3.945 1 87.12 262 GLY A N 1
ATOM 1952 C CA . GLY A 1 262 ? -8.555 -2.398 3.404 1 87.12 262 GLY A CA 1
ATOM 1953 C C . GLY A 1 262 ? -7.41 -3.311 3.812 1 87.12 262 GLY A C 1
ATOM 1954 O O . GLY A 1 262 ? -7.625 -4.484 4.121 1 87.12 262 GLY A O 1
ATOM 1955 N N . CYS A 1 263 ? -6.215 -2.814 3.787 1 86.62 263 CYS A N 1
ATOM 1956 C CA . CYS A 1 263 ? -5.066 -3.602 4.215 1 86.62 263 CYS A CA 1
ATOM 1957 C C . CYS A 1 263 ? -5.184 -3.982 5.688 1 86.62 263 CYS A C 1
ATOM 1959 O O . CYS A 1 263 ? -4.848 -5.105 6.07 1 86.62 263 CYS A O 1
ATOM 1961 N N . ALA A 1 264 ? -5.637 -3.064 6.48 1 84.75 264 ALA A N 1
ATOM 1962 C CA . ALA A 1 264 ? -5.848 -3.359 7.898 1 84.75 264 ALA A CA 1
ATOM 1963 C C . ALA A 1 264 ? -6.883 -4.465 8.078 1 84.75 264 ALA A C 1
ATOM 1965 O O . ALA A 1 264 ? -6.719 -5.344 8.93 1 84.75 264 ALA A O 1
ATOM 1966 N N . GLU A 1 265 ? -7.902 -4.391 7.32 1 87.94 265 GLU A N 1
ATOM 1967 C CA . GLU A 1 265 ? -8.961 -5.395 7.395 1 87.94 265 GLU A CA 1
ATOM 1968 C C . GLU A 1 265 ? -8.438 -6.777 7.02 1 87.94 265 GLU A C 1
ATOM 1970 O O . GLU A 1 265 ? -8.766 -7.77 7.676 1 87.94 265 GLU A O 1
ATOM 1975 N N . ILE A 1 266 ? -7.668 -6.793 6.004 1 89.62 266 ILE A N 1
ATOM 1976 C CA . ILE A 1 266 ? -7.09 -8.055 5.559 1 89.62 266 ILE A CA 1
ATOM 1977 C C . ILE A 1 266 ? -6.203 -8.633 6.66 1 89.62 266 ILE A C 1
ATOM 1979 O O . ILE A 1 266 ? -6.277 -9.828 6.969 1 89.62 266 ILE A O 1
ATOM 1983 N N . ARG A 1 267 ? -5.391 -7.801 7.25 1 87.25 267 ARG A N 1
ATOM 1984 C CA . ARG A 1 267 ? -4.512 -8.25 8.328 1 87.25 267 ARG A CA 1
ATOM 1985 C C . ARG A 1 267 ? -5.316 -8.789 9.5 1 87.25 267 ARG A C 1
ATOM 1987 O O . ARG A 1 267 ? -4.961 -9.82 10.078 1 87.25 267 ARG A O 1
ATOM 1994 N N . TRP A 1 268 ? -6.359 -8.078 9.797 1 86.56 268 TRP A N 1
ATOM 1995 C CA . TRP A 1 268 ? -7.199 -8.477 10.922 1 86.56 268 TRP A CA 1
ATOM 1996 C C . TRP A 1 268 ? -7.84 -9.836 10.672 1 86.56 268 TRP A C 1
ATOM 1998 O O . TRP A 1 268 ? -7.77 -10.734 11.516 1 86.56 268 TRP A O 1
ATOM 2008 N N . LEU A 1 269 ? -8.422 -9.969 9.586 1 89.75 269 LEU A N 1
ATOM 2009 C CA . LEU A 1 269 ? -9.094 -11.219 9.242 1 89.75 269 LEU A CA 1
ATOM 2010 C C . LEU A 1 269 ? -8.086 -12.367 9.156 1 89.75 269 LEU A C 1
ATOM 2012 O O . LEU A 1 269 ? -8.32 -13.445 9.711 1 89.75 269 LEU A O 1
ATOM 2016 N N . ALA A 1 270 ? -7.004 -12.133 8.453 1 91.38 270 ALA A N 1
ATOM 2017 C CA . ALA A 1 270 ? -6.004 -13.18 8.258 1 91.38 270 ALA A CA 1
ATOM 2018 C C . ALA A 1 270 ? -5.418 -13.633 9.594 1 91.38 270 ALA A C 1
ATOM 2020 O O . ALA A 1 270 ? -5.184 -14.82 9.805 1 91.38 270 ALA A O 1
ATOM 2021 N N . THR A 1 271 ? -5.18 -12.711 10.484 1 90.44 271 THR A N 1
ATOM 2022 C CA . THR A 1 271 ? -4.648 -13.047 11.805 1 90.44 271 THR A CA 1
ATOM 2023 C C . THR A 1 271 ? -5.645 -13.906 12.586 1 90.44 271 THR A C 1
ATOM 2025 O O . THR A 1 271 ? -5.254 -14.883 13.234 1 90.44 271 THR A O 1
ATOM 2028 N N . LYS A 1 272 ? -6.875 -13.562 12.508 1 91 272 LYS A N 1
ATOM 2029 C CA . LYS A 1 272 ? -7.918 -14.336 13.18 1 91 272 LYS A CA 1
ATOM 2030 C C . LYS A 1 272 ? -8 -15.75 12.617 1 91 272 LYS A C 1
ATOM 2032 O O . LYS A 1 272 ? -8.359 -16.688 13.336 1 91 272 LYS A O 1
ATOM 2037 N N . MET A 1 273 ? -7.602 -15.891 11.422 1 92.06 273 MET A N 1
ATOM 2038 C CA . MET A 1 273 ? -7.676 -17.188 10.758 1 92.06 273 MET A CA 1
ATOM 2039 C C . MET A 1 273 ? -6.402 -18 10.992 1 92.06 273 MET A C 1
ATOM 2041 O O . MET A 1 273 ? -6.285 -19.125 10.523 1 92.06 273 MET A O 1
ATOM 2045 N N . GLY A 1 274 ? -5.422 -17.375 11.641 1 92.62 274 GLY A N 1
ATOM 2046 C CA . GLY A 1 274 ? -4.246 -18.125 12.039 1 92.62 274 GLY A CA 1
ATOM 2047 C C . GLY A 1 274 ? -2.99 -17.703 11.297 1 92.62 274 GLY A C 1
ATOM 2048 O O . GLY A 1 274 ? -1.924 -18.297 11.484 1 92.62 274 GLY A O 1
ATOM 2049 N N . ALA A 1 275 ? -3.096 -16.703 10.492 1 93.19 275 ALA A N 1
ATOM 2050 C CA . ALA A 1 275 ? -1.916 -16.188 9.805 1 93.19 275 ALA A CA 1
ATOM 2051 C C . ALA A 1 275 ? -0.957 -15.508 10.781 1 93.19 275 ALA A C 1
ATOM 2053 O O . ALA A 1 275 ? -1.376 -15.016 11.828 1 93.19 275 ALA A O 1
ATOM 2054 N N . LYS A 1 276 ? 0.279 -15.523 10.422 1 88.62 276 LYS A N 1
ATOM 2055 C CA . LYS A 1 276 ? 1.289 -14.852 11.234 1 88.62 276 LYS A CA 1
ATOM 2056 C C . LYS A 1 276 ? 1.339 -13.359 10.93 1 88.62 276 LYS A C 1
ATOM 2058 O O . LYS A 1 276 ? 1.384 -12.961 9.766 1 88.62 276 LYS A O 1
ATOM 2063 N N . PRO A 1 277 ? 1.386 -12.555 11.922 1 78.31 277 PRO A N 1
ATOM 2064 C CA . PRO A 1 277 ? 1.453 -11.102 11.719 1 78.31 277 PRO A CA 1
ATOM 2065 C C . PRO A 1 277 ? 2.65 -10.68 10.875 1 78.31 277 PRO A C 1
ATOM 2067 O O . PRO A 1 277 ? 2.553 -9.734 10.086 1 78.31 277 PRO A O 1
ATOM 2070 N N . GLU A 1 278 ? 3.691 -11.344 10.961 1 76.62 278 GLU A N 1
ATOM 2071 C CA . GLU A 1 278 ? 4.91 -11.016 10.227 1 76.62 278 GLU A CA 1
ATOM 2072 C C . GLU A 1 278 ? 4.703 -11.148 8.719 1 76.62 278 GLU A C 1
ATOM 2074 O O . GLU A 1 278 ? 5.246 -10.367 7.941 1 76.62 278 GLU A O 1
ATOM 2079 N N . THR A 1 279 ? 3.889 -12.148 8.367 1 80.56 279 THR A N 1
ATOM 2080 C CA . THR A 1 279 ? 3.576 -12.375 6.957 1 80.56 279 THR A CA 1
ATOM 2081 C C . THR A 1 279 ? 2.76 -11.219 6.391 1 80.56 279 THR A C 1
ATOM 2083 O O . THR A 1 279 ? 2.967 -10.805 5.246 1 80.56 279 THR A O 1
ATOM 2086 N N . LEU A 1 280 ? 2.023 -10.68 7.223 1 77.81 280 LEU A N 1
ATOM 2087 C CA . LEU A 1 280 ? 1.071 -9.664 6.793 1 77.81 280 LEU A CA 1
ATOM 2088 C C . LEU A 1 280 ? 1.698 -8.273 6.855 1 77.81 280 LEU A C 1
ATOM 2090 O O . LEU A 1 280 ? 1.124 -7.305 6.352 1 77.81 280 LEU A O 1
ATOM 2094 N N . SER A 1 281 ? 2.902 -8.211 7.398 1 70.56 281 SER A N 1
ATOM 2095 C CA . SER A 1 281 ? 3.586 -6.926 7.539 1 70.56 281 SER A CA 1
ATOM 2096 C C . SER A 1 281 ? 3.996 -6.371 6.18 1 70.56 281 SER A C 1
ATOM 2098 O O . SER A 1 281 ? 4.137 -5.156 6.016 1 70.56 281 SER A O 1
ATOM 2100 N N . GLY A 1 282 ? 4.18 -7.277 5.238 1 68.5 282 GLY A N 1
ATOM 2101 C CA . GLY A 1 282 ? 4.582 -6.855 3.906 1 68.5 282 GLY A CA 1
ATOM 2102 C C . GLY A 1 282 ? 3.41 -6.48 3.018 1 68.5 282 GLY A C 1
ATOM 2103 O O . GLY A 1 282 ? 3.602 -6.039 1.883 1 68.5 282 GLY A O 1
ATOM 2104 N N . LEU A 1 283 ? 2.219 -6.723 3.625 1 66.81 283 LEU A N 1
ATOM 2105 C CA . LEU A 1 283 ? 1.036 -6.355 2.855 1 66.81 283 LEU A CA 1
ATOM 2106 C C . LEU A 1 283 ? 0.975 -4.844 2.641 1 66.81 283 LEU A C 1
ATOM 2108 O O . LEU A 1 283 ? 0.978 -4.078 3.605 1 66.81 283 LEU A O 1
ATOM 2112 N N . SER A 1 284 ? 1.297 -4.539 1.345 1 60.53 284 SER A N 1
ATOM 2113 C CA . SER A 1 284 ? 1.277 -3.129 0.968 1 60.53 284 SER A CA 1
ATOM 2114 C C . SER A 1 284 ? 0.303 -2.877 -0.179 1 60.53 284 SER A C 1
ATOM 2116 O O . SER A 1 284 ? -0.064 -3.805 -0.903 1 60.53 284 SER A O 1
ATOM 2118 N N . GLY A 1 285 ? -0.856 -2.172 -0.023 1 57.53 285 GLY A N 1
ATOM 2119 C CA . GLY A 1 285 ? -1.89 -1.817 -0.982 1 57.53 285 GLY A CA 1
ATOM 2120 C C . GLY A 1 285 ? -1.337 -1.448 -2.346 1 57.53 285 GLY A C 1
ATOM 2121 O O . GLY A 1 285 ? -2.096 -1.262 -3.299 1 57.53 285 GLY A O 1
ATOM 2122 N N . THR A 1 286 ? -0.081 -1.233 -2.627 1 57.81 286 THR A N 1
ATOM 2123 C CA . THR A 1 286 ? 0.324 -0.526 -3.836 1 57.81 286 THR A CA 1
ATOM 2124 C C . THR A 1 286 ? 0.42 -1.485 -5.02 1 57.81 286 THR A C 1
ATOM 2126 O O . THR A 1 286 ? -0.246 -1.292 -6.039 1 57.81 286 THR A O 1
ATOM 2129 N N . GLY A 1 287 ? 1.379 -2.461 -5 1 56.34 287 GLY A N 1
ATOM 2130 C CA . GLY A 1 287 ? 1.773 -3.043 -6.273 1 56.34 287 GLY A CA 1
ATOM 2131 C C . GLY A 1 287 ? 0.719 -3.963 -6.863 1 56.34 287 GLY A C 1
ATOM 2132 O O . GLY A 1 287 ? 0.346 -3.822 -8.031 1 56.34 287 GLY A O 1
ATOM 2133 N N . ASP A 1 288 ? 0.095 -4.684 -6.031 1 62.84 288 ASP A N 1
ATOM 2134 C CA . ASP A 1 288 ? -0.817 -5.652 -6.637 1 62.84 288 ASP A CA 1
ATOM 2135 C C . ASP A 1 288 ? -2.203 -5.043 -6.84 1 62.84 288 ASP A C 1
ATOM 2137 O O . ASP A 1 288 ? -2.916 -5.414 -7.777 1 62.84 288 ASP A O 1
ATOM 2141 N N . ILE A 1 289 ? -2.357 -3.936 -6.133 1 67.75 289 ILE A N 1
ATOM 2142 C CA . ILE A 1 289 ? -3.725 -3.424 -6.137 1 67.75 289 ILE A CA 1
ATOM 2143 C C . ILE A 1 289 ? -3.92 -2.486 -7.324 1 67.75 289 ILE A C 1
ATOM 2145 O O . ILE A 1 289 ? -4.973 -2.498 -7.969 1 67.75 289 ILE A O 1
ATOM 2149 N N . MET A 1 290 ? -2.807 -1.959 -7.746 1 63.81 290 MET A N 1
ATOM 2150 C CA . MET A 1 290 ? -3.01 -0.863 -8.688 1 63.81 290 MET A CA 1
ATOM 2151 C C . MET A 1 290 ? -2.973 -1.37 -10.125 1 63.81 290 MET A C 1
ATOM 2153 O O . MET A 1 290 ? -3.355 -0.652 -11.055 1 63.81 290 MET A O 1
ATOM 2157 N N . LEU A 1 291 ? -2.609 -2.506 -10.297 1 62.31 291 LEU A N 1
ATOM 2158 C CA . LEU A 1 291 ? -2.451 -2.859 -11.703 1 62.31 291 LEU A CA 1
ATOM 2159 C C . LEU A 1 291 ? -3.193 -4.152 -12.031 1 62.31 291 LEU A C 1
ATOM 2161 O O . LEU A 1 291 ? -3.145 -4.633 -13.164 1 62.31 291 LEU A O 1
ATOM 2165 N N . THR A 1 292 ? -4.039 -4.496 -11.312 1 71.62 292 THR A N 1
ATOM 2166 C CA . THR A 1 292 ? -4.664 -5.797 -11.531 1 71.62 292 THR A CA 1
ATOM 2167 C C . THR A 1 292 ? -5.965 -5.645 -12.312 1 71.62 292 THR A C 1
ATOM 2169 O O . THR A 1 292 ? -6.535 -4.555 -12.375 1 71.62 292 THR A O 1
ATOM 2172 N N . ARG A 1 293 ? -6.293 -6.75 -13 1 83.31 293 ARG A N 1
ATOM 2173 C CA . ARG A 1 293 ? -7.586 -6.828 -13.672 1 83.31 293 ARG A CA 1
ATOM 2174 C C . ARG A 1 293 ? -8.727 -6.539 -12.695 1 83.31 293 ARG A C 1
ATOM 2176 O O . ARG A 1 293 ? -9.781 -6.039 -13.102 1 83.31 293 ARG A O 1
ATOM 2183 N N . ASN A 1 294 ? -8.531 -6.848 -11.5 1 90.38 294 ASN A N 1
ATOM 2184 C CA . ASN A 1 294 ? -9.539 -6.578 -10.477 1 90.38 294 ASN A CA 1
ATOM 2185 C C . ASN A 1 294 ? -9.773 -5.082 -10.305 1 90.38 294 ASN A C 1
ATOM 2187 O O . ASN A 1 294 ? -10.914 -4.641 -10.133 1 90.38 294 ASN A O 1
ATOM 2191 N N . ARG A 1 295 ? -8.719 -4.312 -10.383 1 91.5 295 ARG A N 1
ATOM 2192 C CA . ARG A 1 295 ? -8.867 -2.861 -10.328 1 91.5 295 ARG A CA 1
ATOM 2193 C C . ARG A 1 295 ? -9.695 -2.35 -11.5 1 91.5 295 ARG A C 1
ATOM 2195 O O . ARG A 1 295 ? -10.508 -1.44 -11.344 1 91.5 295 ARG A O 1
ATOM 2202 N N . THR A 1 296 ? -9.453 -2.957 -12.664 1 92.62 296 THR A N 1
ATOM 2203 C CA . THR A 1 296 ? -10.195 -2.566 -13.859 1 92.62 296 THR A CA 1
ATOM 2204 C C . THR A 1 296 ? -11.695 -2.785 -13.656 1 92.62 296 THR A C 1
ATOM 2206 O O . THR A 1 296 ? -12.508 -1.954 -14.062 1 92.62 296 THR A O 1
ATOM 2209 N N . VAL A 1 297 ? -12.031 -3.895 -13.07 1 94.75 297 VAL A N 1
ATOM 2210 C CA . VAL A 1 297 ? -13.422 -4.156 -12.734 1 94.75 297 VAL A CA 1
ATOM 2211 C C . VAL A 1 297 ? -13.961 -3.029 -11.852 1 94.75 297 VAL A C 1
ATOM 2213 O O . VAL A 1 297 ? -15.055 -2.506 -12.102 1 94.75 297 VAL A O 1
ATOM 2216 N N . GLY A 1 298 ? -13.203 -2.623 -10.891 1 94.94 298 GLY A N 1
ATOM 2217 C CA . GLY A 1 298 ? -13.609 -1.55 -9.992 1 94.94 298 GLY A CA 1
ATOM 2218 C C . GLY A 1 298 ? -13.812 -0.225 -10.703 1 94.94 298 GLY A C 1
ATOM 2219 O O . GLY A 1 298 ? -14.812 0.461 -10.469 1 94.94 298 GLY A O 1
ATOM 2220 N N . VAL A 1 299 ? -12.867 0.128 -11.547 1 95.19 299 VAL A N 1
ATOM 2221 C CA . VAL A 1 299 ? -12.938 1.392 -12.273 1 95.19 299 VAL A CA 1
ATOM 2222 C C . VAL A 1 299 ? -14.227 1.441 -13.102 1 95.19 299 VAL A C 1
ATOM 2224 O O . VAL A 1 299 ? -14.945 2.439 -13.07 1 95.19 299 VAL A O 1
ATOM 2227 N N . ARG A 1 300 ? -14.484 0.36 -13.781 1 95.81 300 ARG A N 1
ATOM 2228 C CA . ARG A 1 300 ? -15.641 0.307 -14.664 1 95.81 300 ARG A CA 1
ATOM 2229 C C . ARG A 1 300 ? -16.938 0.313 -13.867 1 95.81 300 ARG A C 1
ATOM 2231 O O . ARG A 1 300 ? -17.922 0.934 -14.281 1 95.81 300 ARG A O 1
ATOM 2238 N N . LEU A 1 301 ? -16.969 -0.365 -12.727 1 95.31 301 LEU A N 1
ATOM 2239 C CA . LEU A 1 301 ? -18.109 -0.286 -11.836 1 95.31 301 LEU A CA 1
ATOM 2240 C C . LEU A 1 301 ? -18.344 1.147 -11.367 1 95.31 301 LEU A C 1
ATOM 2242 O O . LEU A 1 301 ? -19.484 1.624 -11.352 1 95.31 301 LEU A O 1
ATOM 2246 N N . GLY A 1 302 ? -17.281 1.805 -10.977 1 94.81 302 GLY A N 1
ATOM 2247 C CA . GLY A 1 302 ? -17.359 3.189 -10.547 1 94.81 302 GLY A CA 1
ATOM 2248 C C . GLY A 1 302 ? -17.891 4.117 -11.625 1 94.81 302 GLY A C 1
ATOM 2249 O O . GLY A 1 302 ? -18.578 5.102 -11.32 1 94.81 302 GLY A O 1
ATOM 2250 N N . LYS A 1 303 ? -17.609 3.779 -12.836 1 95.75 303 LYS A N 1
ATOM 2251 C CA . LYS A 1 303 ? -18.062 4.59 -13.961 1 95.75 303 LYS A CA 1
ATOM 2252 C C . LYS A 1 303 ? -19.516 4.289 -14.312 1 95.75 303 LYS A C 1
ATOM 2254 O O . LYS A 1 303 ? -20.094 4.926 -15.203 1 95.75 303 LYS A O 1
ATOM 2259 N N . GLY A 1 304 ? -20.078 3.256 -13.695 1 93.38 304 GLY A N 1
ATOM 2260 C CA . GLY A 1 304 ? -21.5 3.031 -13.82 1 93.38 304 GLY A CA 1
ATOM 2261 C C . GLY A 1 304 ? -21.844 1.817 -14.672 1 93.38 304 GLY A C 1
ATOM 2262 O O . GLY A 1 304 ? -23.016 1.495 -14.859 1 93.38 304 GLY A O 1
ATOM 2263 N N . GLU A 1 305 ? -20.875 1.058 -15.156 1 94.44 305 GLU A N 1
ATOM 2264 C CA . GLU A 1 305 ? -21.156 -0.16 -15.914 1 94.44 305 GLU A CA 1
ATOM 2265 C C . GLU A 1 305 ? -21.641 -1.278 -15 1 94.44 305 GLU A C 1
ATOM 2267 O O . GLU A 1 305 ? -21.344 -1.291 -13.805 1 94.44 305 GLU A O 1
ATOM 2272 N N . THR A 1 306 ? -22.359 -2.193 -15.586 1 93.38 306 THR A N 1
ATOM 2273 C CA . THR A 1 306 ? -22.844 -3.322 -14.805 1 93.38 306 THR A CA 1
ATOM 2274 C C . THR A 1 306 ? -21.797 -4.426 -14.742 1 93.38 306 THR A C 1
ATOM 2276 O O . THR A 1 306 ? -20.953 -4.535 -15.633 1 93.38 306 THR A O 1
ATOM 2279 N N . LEU A 1 307 ? -21.875 -5.184 -13.719 1 92.69 307 LEU A N 1
ATOM 2280 C CA . LEU A 1 307 ? -20.922 -6.281 -13.547 1 92.69 307 LEU A CA 1
ATOM 2281 C C . LEU A 1 307 ? -21 -7.258 -14.719 1 92.69 307 LEU A C 1
ATOM 2283 O O . LEU A 1 307 ? -19.984 -7.746 -15.195 1 92.69 307 LEU A O 1
ATOM 2287 N N . GLU A 1 308 ? -22.156 -7.535 -15.164 1 92.38 308 GLU A N 1
ATOM 2288 C CA . GLU A 1 308 ? -22.375 -8.461 -16.281 1 92.38 308 GLU A CA 1
ATOM 2289 C C . GLU A 1 308 ? -21.688 -7.961 -17.547 1 92.38 308 GLU A C 1
ATOM 2291 O O . GLU A 1 308 ? -21.031 -8.734 -18.25 1 92.38 308 GLU A O 1
ATOM 2296 N N . GLU A 1 309 ? -21.859 -6.699 -17.812 1 93.75 309 GLU A N 1
ATOM 2297 C CA . GLU A 1 309 ? -21.234 -6.098 -18.984 1 93.75 309 GLU A CA 1
ATOM 2298 C C . GLU A 1 309 ? -19.719 -6.156 -18.891 1 93.75 309 GLU A C 1
ATOM 2300 O O . GLU A 1 309 ? -19.031 -6.445 -19.875 1 93.75 309 GLU A O 1
ATOM 2305 N N . ILE A 1 310 ? -19.219 -5.914 -17.672 1 94.5 310 ILE A N 1
ATOM 2306 C CA . ILE A 1 310 ? -17.781 -5.891 -17.453 1 94.5 310 ILE A CA 1
ATOM 2307 C C . ILE A 1 310 ? -17.203 -7.289 -17.641 1 94.5 310 ILE A C 1
ATOM 2309 O O . ILE A 1 310 ? -16.281 -7.484 -18.438 1 94.5 310 ILE A O 1
ATOM 2313 N N . LEU A 1 311 ? -17.75 -8.242 -17 1 92 311 LEU A N 1
ATOM 2314 C CA . LEU A 1 311 ? -17.25 -9.602 -17.062 1 92 311 LEU A CA 1
ATOM 2315 C C . LEU A 1 311 ? -17.375 -10.18 -18.469 1 92 311 LEU A C 1
ATOM 2317 O O . LEU A 1 311 ? -16.5 -10.938 -18.906 1 92 311 LEU A O 1
ATOM 2321 N N . GLY A 1 312 ? -18.422 -9.836 -19.141 1 92.06 312 GLY A N 1
ATOM 2322 C CA . GLY A 1 312 ? -18.625 -10.297 -20.5 1 92.06 312 GLY A CA 1
ATOM 2323 C C . GLY A 1 312 ? -17.594 -9.773 -21.469 1 92.06 312 GLY A C 1
ATOM 2324 O O . GLY A 1 312 ? -17.328 -10.406 -22.5 1 92.06 312 GLY A O 1
ATOM 2325 N N . SER A 1 313 ? -17.016 -8.664 -21.125 1 91.25 313 SER A N 1
ATOM 2326 C CA . SER A 1 313 ? -16.047 -8.031 -22.031 1 91.25 313 SER A CA 1
ATOM 2327 C C . SER A 1 313 ? -14.625 -8.453 -21.719 1 91.25 313 SER A C 1
ATOM 2329 O O . SER A 1 313 ? -13.695 -8.133 -22.469 1 91.25 313 SER A O 1
ATOM 2331 N N . MET A 1 314 ? -14.469 -9.195 -20.656 1 87.25 314 MET A N 1
ATOM 2332 C CA . MET A 1 314 ? -13.117 -9.539 -20.219 1 87.25 314 MET A CA 1
ATOM 2333 C C . MET A 1 314 ? -12.719 -10.922 -20.719 1 87.25 314 MET A C 1
ATOM 2335 O O . MET A 1 314 ? -13.523 -11.859 -20.703 1 87.25 314 MET A O 1
ATOM 2339 N N . THR A 1 315 ? -11.484 -11.016 -21.125 1 78.94 315 THR A N 1
ATOM 2340 C CA . THR A 1 315 ? -10.938 -12.273 -21.594 1 78.94 315 THR A CA 1
ATOM 2341 C C . THR A 1 315 ? -10.398 -13.102 -20.438 1 78.94 315 THR A C 1
ATOM 2343 O O . THR A 1 315 ? -10.359 -14.336 -20.5 1 78.94 315 THR A O 1
ATOM 2346 N N . GLN A 1 316 ? -10.008 -12.422 -19.438 1 80 316 GLN A N 1
ATOM 2347 C CA . GLN A 1 316 ? -9.438 -13.102 -18.281 1 80 316 GLN A CA 1
ATOM 2348 C C . GLN A 1 316 ? -10.305 -12.898 -17.031 1 80 316 GLN A C 1
ATOM 2350 O O . GLN A 1 316 ? -11.008 -11.891 -16.922 1 80 316 GLN A O 1
ATOM 2355 N N . VAL A 1 317 ? -10.195 -13.836 -16.188 1 78.25 317 VAL A N 1
ATOM 2356 C CA . VAL A 1 317 ? -11.039 -13.859 -15 1 78.25 317 VAL A CA 1
ATOM 2357 C C . VAL A 1 317 ? -10.5 -12.875 -13.969 1 78.25 317 VAL A C 1
ATOM 2359 O O . VAL A 1 317 ? -9.289 -12.781 -13.766 1 78.25 317 VAL A O 1
ATOM 2362 N N . ALA A 1 318 ? -11.438 -12.094 -13.414 1 87.12 318 ALA A N 1
ATOM 2363 C CA . ALA A 1 318 ? -11.133 -11.297 -12.227 1 87.12 318 ALA A CA 1
ATOM 2364 C C . ALA A 1 318 ? -11.477 -12.062 -10.953 1 87.12 318 ALA A C 1
ATOM 2366 O O . ALA A 1 318 ? -12.633 -12.07 -10.516 1 87.12 318 ALA A O 1
ATOM 2367 N N . GLU A 1 319 ? -10.469 -12.562 -10.32 1 86.94 319 GLU A N 1
ATOM 2368 C CA . GLU A 1 319 ? -10.656 -13.492 -9.211 1 86.94 319 GLU A CA 1
ATOM 2369 C C . GLU A 1 319 ? -11.328 -12.805 -8.023 1 86.94 319 GLU A C 1
ATOM 2371 O O . GLU A 1 319 ? -12.031 -13.453 -7.246 1 86.94 319 GLU A O 1
ATOM 2376 N N . GLY A 1 320 ? -11.133 -11.516 -7.926 1 89.88 320 GLY A N 1
ATOM 2377 C CA . GLY A 1 320 ? -11.711 -10.773 -6.812 1 89.88 320 GLY A CA 1
ATOM 2378 C C . GLY A 1 320 ? -13.227 -10.82 -6.793 1 89.88 320 GLY A C 1
ATOM 2379 O O . GLY A 1 320 ? -13.836 -10.727 -5.727 1 89.88 320 GLY A O 1
ATOM 2380 N N . VAL A 1 321 ? -13.805 -10.945 -7.953 1 90.12 321 VAL A N 1
ATOM 2381 C CA . VAL A 1 321 ? -15.258 -10.945 -8.078 1 90.12 321 VAL A CA 1
ATOM 2382 C C . VAL A 1 321 ? -15.828 -12.188 -7.406 1 90.12 321 VAL A C 1
ATOM 2384 O O . VAL A 1 321 ? -16.797 -12.102 -6.648 1 90.12 321 VAL A O 1
ATOM 2387 N N . ALA A 1 322 ? -15.195 -13.305 -7.66 1 88 322 ALA A N 1
ATOM 2388 C CA . ALA A 1 322 ? -15.672 -14.555 -7.074 1 88 322 ALA A CA 1
ATOM 2389 C C . ALA A 1 322 ? -15.273 -14.656 -5.605 1 88 322 ALA A C 1
ATOM 2391 O O . ALA A 1 322 ? -15.938 -15.344 -4.824 1 88 322 ALA A O 1
ATOM 2392 N N . THR A 1 323 ? -14.227 -13.961 -5.184 1 89.06 323 THR A N 1
ATOM 2393 C CA . THR A 1 323 ? -13.703 -14.016 -3.822 1 89.06 323 THR A CA 1
ATOM 2394 C C . THR A 1 323 ? -14.531 -13.133 -2.893 1 89.06 323 THR A C 1
ATOM 2396 O O . THR A 1 323 ? -14.641 -13.414 -1.697 1 89.06 323 THR A O 1
ATOM 2399 N N . ALA A 1 324 ? -15.133 -12.102 -3.395 1 88.94 324 ALA A N 1
ATOM 2400 C CA . ALA A 1 324 ? -15.789 -11.062 -2.602 1 88.94 324 ALA A CA 1
ATOM 2401 C C . ALA A 1 324 ? -16.906 -11.656 -1.74 1 88.94 324 ALA A C 1
ATOM 2403 O O . ALA A 1 324 ? -16.984 -11.375 -0.542 1 88.94 324 ALA A O 1
ATOM 2404 N N . PRO A 1 325 ? -17.719 -12.539 -2.318 1 84.38 325 PRO A N 1
ATOM 2405 C CA . PRO A 1 325 ? -18.781 -13.109 -1.475 1 84.38 325 PRO A CA 1
ATOM 2406 C C . PRO A 1 325 ? -18.219 -13.93 -0.312 1 84.38 325 PRO A C 1
ATOM 2408 O O . PRO A 1 325 ? -18.844 -14 0.752 1 84.38 325 PRO A O 1
ATOM 2411 N N . ALA A 1 326 ? -17.109 -14.547 -0.532 1 85.62 326 ALA A N 1
ATOM 2412 C CA . ALA A 1 326 ? -16.469 -15.344 0.51 1 85.62 326 ALA A CA 1
ATOM 2413 C C . ALA A 1 326 ? -16.078 -14.477 1.707 1 85.62 326 ALA A C 1
ATOM 2415 O O . ALA A 1 326 ? -16.078 -14.953 2.846 1 85.62 326 ALA A O 1
ATOM 2416 N N . VAL A 1 327 ? -15.828 -13.211 1.476 1 84.94 327 VAL A N 1
ATOM 2417 C CA . VAL A 1 327 ? -15.43 -12.273 2.525 1 84.94 327 VAL A CA 1
ATOM 2418 C C . VAL A 1 327 ? -16.562 -12.133 3.543 1 84.94 327 VAL A C 1
ATOM 2420 O O . VAL A 1 327 ? -16.312 -12.086 4.75 1 84.94 327 VAL A O 1
ATOM 2423 N N . MET A 1 328 ? -17.672 -12.094 3.057 1 81.5 328 MET A N 1
ATOM 2424 C CA . MET A 1 328 ? -18.828 -11.938 3.936 1 81.5 328 MET A CA 1
ATOM 2425 C C . MET A 1 328 ? -18.984 -13.148 4.848 1 81.5 328 MET A C 1
ATOM 2427 O O . MET A 1 328 ? -19.266 -13 6.039 1 81.5 328 MET A O 1
ATOM 2431 N N . LYS A 1 329 ? -18.828 -14.266 4.305 1 84.44 329 LYS A N 1
ATOM 2432 C CA . LYS A 1 329 ? -18.906 -15.5 5.078 1 84.44 329 LYS A CA 1
ATOM 2433 C C . LYS A 1 329 ? -17.828 -15.547 6.152 1 84.44 329 LYS A C 1
ATOM 2435 O O . LYS A 1 329 ? -18.094 -15.922 7.297 1 84.44 329 LYS A O 1
ATOM 2440 N N . LEU A 1 330 ? -16.703 -15.156 5.785 1 86.06 330 LEU A N 1
ATOM 2441 C CA . LEU A 1 330 ? -15.586 -15.172 6.719 1 86.06 330 LEU A CA 1
ATOM 2442 C C . LEU A 1 330 ? -15.781 -14.141 7.82 1 86.06 330 LEU A C 1
ATOM 2444 O O . LEU A 1 330 ? -15.445 -14.391 8.984 1 86.06 330 LEU A O 1
ATOM 2448 N N . ALA A 1 331 ? -16.234 -12.961 7.414 1 83.19 331 ALA A N 1
ATOM 2449 C CA . ALA A 1 331 ? -16.5 -11.914 8.398 1 83.19 331 ALA A CA 1
ATOM 2450 C C . ALA A 1 331 ? -17.5 -12.391 9.453 1 83.19 331 ALA A C 1
ATOM 2452 O O . ALA A 1 331 ? -17.344 -12.094 10.641 1 83.19 331 ALA A O 1
ATOM 2453 N N . ARG A 1 332 ? -18.453 -13.117 9.055 1 80.69 332 ARG A N 1
ATOM 2454 C CA . ARG A 1 332 ? -19.453 -13.656 9.961 1 80.69 332 ARG A CA 1
ATOM 2455 C C . ARG A 1 332 ? -18.859 -14.758 10.836 1 80.69 332 ARG A C 1
ATOM 2457 O O . ARG A 1 332 ? -19.062 -14.773 12.047 1 80.69 332 ARG A O 1
ATOM 2464 N N . LYS A 1 333 ? -18.234 -15.625 10.203 1 84 333 LYS A N 1
ATOM 2465 C CA . LYS A 1 333 ? -17.656 -16.781 10.906 1 84 333 LYS A CA 1
ATOM 2466 C C . LYS A 1 333 ? -16.688 -16.328 12 1 84 333 LYS A C 1
ATOM 2468 O O . LYS A 1 333 ? -16.703 -16.875 13.109 1 84 333 LYS A O 1
ATOM 2473 N N . TYR A 1 334 ? -15.969 -15.352 11.711 1 86.44 334 TYR A N 1
ATOM 2474 C CA . TYR A 1 334 ? -14.93 -14.938 12.648 1 86.44 334 TYR A CA 1
ATOM 2475 C C . TYR A 1 334 ? -15.359 -13.711 13.438 1 86.44 334 TYR A C 1
ATOM 2477 O O . TYR A 1 334 ? -14.586 -13.172 14.234 1 86.44 334 TYR A O 1
ATOM 2485 N N . LYS A 1 335 ? -16.531 -13.164 13.18 1 81.56 335 LYS A N 1
ATOM 2486 C CA . LYS A 1 335 ? -17.141 -12.055 13.906 1 81.56 335 LYS A CA 1
ATOM 2487 C C . LYS A 1 335 ? -16.25 -10.805 13.844 1 81.56 335 LYS A C 1
ATOM 2489 O O . LYS A 1 335 ? -15.93 -10.219 14.875 1 81.56 335 LYS A O 1
ATOM 2494 N N . VAL A 1 336 ? -15.812 -10.516 12.688 1 81.19 336 VAL A N 1
ATOM 2495 C CA . VAL A 1 336 ? -14.984 -9.328 12.484 1 81.19 336 VAL A CA 1
ATOM 2496 C C . VAL A 1 336 ? -15.727 -8.336 11.594 1 81.19 336 VAL A C 1
ATOM 2498 O O . VAL A 1 336 ? -16.578 -8.727 10.789 1 81.19 336 VAL A O 1
ATOM 2501 N N . SER A 1 337 ? -15.414 -7.086 11.805 1 81.88 337 SER A N 1
ATOM 2502 C CA . SER A 1 337 ? -15.953 -6.02 10.961 1 81.88 337 SER A CA 1
ATOM 2503 C C . SER A 1 337 ? -14.969 -5.629 9.867 1 81.88 337 SER A C 1
ATOM 2505 O O . SER A 1 337 ? -13.836 -5.234 10.148 1 81.88 337 SER A O 1
ATOM 2507 N N . LEU A 1 338 ? -15.375 -5.809 8.609 1 89 338 LEU A N 1
ATOM 2508 C CA . LEU A 1 338 ? -14.562 -5.488 7.445 1 89 338 LEU A CA 1
ATOM 2509 C C . LEU A 1 338 ? -15.289 -4.512 6.527 1 89 338 LEU A C 1
ATOM 2511 O O . LEU A 1 338 ? -15.664 -4.867 5.406 1 89 338 LEU A O 1
ATOM 2515 N N . PRO A 1 339 ? -15.406 -3.318 6.918 1 88.12 339 PRO A N 1
ATOM 2516 C CA . PRO A 1 339 ? -16.25 -2.361 6.203 1 88.12 339 PRO A CA 1
ATOM 2517 C C . PRO A 1 339 ? -15.906 -2.26 4.719 1 88.12 339 PRO A C 1
ATOM 2519 O O . PRO A 1 339 ? -16.797 -2.312 3.867 1 88.12 339 PRO A O 1
ATOM 2522 N N . VAL A 1 340 ? -14.641 -2.105 4.363 1 90.25 340 VAL A N 1
ATOM 2523 C CA . VAL A 1 340 ? -14.234 -1.897 2.979 1 90.25 340 VAL A CA 1
ATOM 2524 C C . VAL A 1 340 ? -14.516 -3.156 2.162 1 90.25 340 VAL A C 1
ATOM 2526 O O . VAL A 1 340 ? -15.156 -3.09 1.111 1 90.25 340 VAL A O 1
ATOM 2529 N N . LEU A 1 341 ? -14.07 -4.305 2.617 1 91.56 341 LEU A N 1
ATOM 2530 C CA . LEU A 1 341 ? -14.227 -5.551 1.876 1 91.56 341 LEU A CA 1
ATOM 2531 C C . LEU A 1 341 ? -15.688 -5.953 1.78 1 91.56 341 LEU A C 1
ATOM 2533 O O . LEU A 1 341 ? -16.125 -6.469 0.75 1 91.56 341 LEU A O 1
ATOM 2537 N N . THR A 1 342 ? -16.406 -5.68 2.84 1 88.62 342 THR A N 1
ATOM 2538 C CA . THR A 1 342 ? -17.828 -5.984 2.848 1 88.62 342 THR A CA 1
ATOM 2539 C C . THR A 1 342 ? -18.578 -5.09 1.863 1 88.62 342 THR A C 1
ATOM 2541 O O . THR A 1 342 ? -19.531 -5.535 1.206 1 88.62 342 THR A O 1
ATOM 2544 N N . ALA A 1 343 ? -18.203 -3.863 1.806 1 90.12 343 ALA A N 1
ATOM 2545 C CA . ALA A 1 343 ? -18.812 -2.953 0.847 1 90.12 343 ALA A CA 1
ATOM 2546 C C . ALA A 1 343 ? -18.656 -3.465 -0.582 1 90.12 343 ALA A C 1
ATOM 2548 O O . ALA A 1 343 ? -19.578 -3.396 -1.385 1 90.12 343 ALA A O 1
ATOM 2549 N N . VAL A 1 344 ? -17.5 -3.977 -0.912 1 92.75 344 VAL A N 1
ATOM 2550 C CA . VAL A 1 344 ? -17.234 -4.516 -2.242 1 92.75 344 VAL A CA 1
ATOM 2551 C C . VAL A 1 344 ? -18.172 -5.695 -2.512 1 92.75 344 VAL A C 1
ATOM 2553 O O . VAL A 1 344 ? -18.781 -5.789 -3.586 1 92.75 344 VAL A O 1
ATOM 2556 N N . ALA A 1 345 ? -18.266 -6.535 -1.54 1 89.5 345 ALA A N 1
ATOM 2557 C CA . ALA A 1 345 ? -19.141 -7.699 -1.676 1 89.5 345 ALA A CA 1
ATOM 2558 C C . ALA A 1 345 ? -20.578 -7.281 -1.909 1 89.5 345 ALA A C 1
ATOM 2560 O O . ALA A 1 345 ? -21.281 -7.863 -2.742 1 89.5 345 ALA A O 1
ATOM 2561 N N . ARG A 1 346 ? -21.016 -6.289 -1.245 1 88.12 346 ARG A N 1
ATOM 2562 C CA . ARG A 1 346 ? -22.391 -5.816 -1.362 1 88.12 346 ARG A CA 1
ATOM 2563 C C . ARG A 1 346 ? -22.656 -5.211 -2.738 1 88.12 346 ARG A C 1
ATOM 2565 O O . ARG A 1 346 ? -23.734 -5.391 -3.311 1 88.12 346 ARG A O 1
ATOM 2572 N N . ILE A 1 347 ? -21.703 -4.5 -3.184 1 90.94 347 ILE A N 1
ATOM 2573 C CA . ILE A 1 347 ? -21.828 -3.891 -4.504 1 90.94 347 ILE A CA 1
ATOM 2574 C C . ILE A 1 347 ? -21.922 -4.98 -5.57 1 90.94 347 ILE A C 1
ATOM 2576 O O . ILE A 1 347 ? -22.766 -4.914 -6.461 1 90.94 347 ILE A O 1
ATOM 2580 N N . LEU A 1 348 ? -21.094 -5.988 -5.465 1 90.62 348 LEU A N 1
ATOM 2581 C CA . LEU A 1 348 ? -21 -7.039 -6.473 1 90.62 348 LEU A CA 1
ATOM 2582 C C . LEU A 1 348 ? -22.219 -7.965 -6.395 1 90.62 348 LEU A C 1
ATOM 2584 O O . LEU A 1 348 ? -22.703 -8.438 -7.422 1 90.62 348 LEU A O 1
ATOM 2588 N N . GLU A 1 349 ? -22.719 -8.195 -5.207 1 83.75 349 GLU A N 1
ATOM 2589 C CA . GLU A 1 349 ? -23.75 -9.211 -5.016 1 83.75 349 GLU A CA 1
ATOM 2590 C C . GLU A 1 349 ? -25.141 -8.594 -5.023 1 83.75 349 GLU A C 1
ATOM 2592 O O . GLU A 1 349 ? -26.094 -9.188 -5.527 1 83.75 349 GLU A O 1
ATOM 2597 N N . ASP A 1 350 ? -25.203 -7.363 -4.355 1 81.75 350 ASP A N 1
ATOM 2598 C CA . ASP A 1 350 ? -26.531 -6.785 -4.145 1 81.75 350 ASP A CA 1
ATOM 2599 C C . ASP A 1 350 ? -26.766 -5.594 -5.074 1 81.75 350 ASP A C 1
ATOM 2601 O O . ASP A 1 350 ? -27.844 -5.016 -5.09 1 81.75 350 ASP A O 1
ATOM 2605 N N . GLY A 1 351 ? -25.828 -5.215 -5.703 1 82.19 351 GLY A N 1
ATOM 2606 C CA . GLY A 1 351 ? -25.969 -4.078 -6.598 1 82.19 351 GLY A CA 1
ATOM 2607 C C . GLY A 1 351 ? -26.016 -2.746 -5.871 1 82.19 351 GLY A C 1
ATOM 2608 O O . GLY A 1 351 ? -26.641 -1.797 -6.336 1 82.19 351 GLY A O 1
ATOM 2609 N N . LEU A 1 352 ? -25.438 -2.764 -4.699 1 84.94 352 LEU A N 1
ATOM 2610 C CA . LEU A 1 352 ? -25.297 -1.491 -4 1 84.94 352 LEU A CA 1
ATOM 2611 C C . LEU A 1 352 ? -24.562 -0.47 -4.859 1 84.94 352 LEU A C 1
ATOM 2613 O O . LEU A 1 352 ? -23.594 -0.81 -5.535 1 84.94 352 LEU A O 1
ATOM 2617 N N . ASP A 1 353 ? -25.062 0.738 -4.82 1 90.31 353 ASP A N 1
ATOM 2618 C CA . ASP A 1 353 ? -24.391 1.812 -5.551 1 90.31 353 ASP A CA 1
ATOM 2619 C C . ASP A 1 353 ? -23 2.072 -4.996 1 90.31 353 ASP A C 1
ATOM 2621 O O . ASP A 1 353 ? -22.844 2.363 -3.807 1 90.31 353 ASP A O 1
ATOM 2625 N N . PRO A 1 354 ? -22 2.004 -5.879 1 90.94 354 PRO A N 1
ATOM 2626 C CA . PRO A 1 354 ? -20.625 2.219 -5.418 1 90.94 354 PRO A CA 1
ATOM 2627 C C . PRO A 1 354 ? -20.453 3.562 -4.711 1 90.94 354 PRO A C 1
ATOM 2629 O O . PRO A 1 354 ? -19.719 3.65 -3.723 1 90.94 354 PRO A O 1
ATOM 2632 N N . ARG A 1 355 ? -21.062 4.582 -5.176 1 88.44 355 ARG A N 1
ATOM 2633 C CA . ARG A 1 355 ? -20.922 5.906 -4.574 1 88.44 355 ARG A CA 1
ATOM 2634 C C . ARG A 1 355 ? -21.438 5.914 -3.141 1 88.44 355 ARG A C 1
ATOM 2636 O O . ARG A 1 355 ? -20.781 6.449 -2.24 1 88.44 355 ARG A O 1
ATOM 2643 N N . VAL A 1 356 ? -22.547 5.312 -2.951 1 85.44 356 VAL A N 1
ATOM 2644 C CA . VAL A 1 356 ? -23.156 5.23 -1.626 1 85.44 356 VAL A CA 1
ATOM 2645 C C . VAL A 1 356 ? -22.25 4.418 -0.697 1 85.44 356 VAL A C 1
ATOM 2647 O O . VAL A 1 356 ? -22.031 4.805 0.452 1 85.44 356 VAL A O 1
ATOM 2650 N N . ALA A 1 357 ? -21.734 3.346 -1.175 1 84.12 357 ALA A N 1
ATOM 2651 C CA . ALA A 1 357 ? -20.875 2.461 -0.377 1 84.12 357 ALA A CA 1
ATOM 2652 C C . ALA A 1 357 ? -19.609 3.176 0.065 1 84.12 357 ALA A C 1
ATOM 2654 O O . ALA A 1 357 ? -19.188 3.057 1.221 1 84.12 357 ALA A O 1
ATOM 2655 N N . VAL A 1 358 ? -19.016 3.9 -0.87 1 80.88 358 VAL A N 1
ATOM 2656 C CA . VAL A 1 358 ? -17.766 4.582 -0.571 1 80.88 358 VAL A CA 1
ATOM 2657 C C . VAL A 1 358 ? -18.016 5.68 0.462 1 80.88 358 VAL A C 1
ATOM 2659 O O . VAL A 1 358 ? -17.219 5.859 1.388 1 80.88 358 VAL A O 1
ATOM 2662 N N . GLU A 1 359 ? -19.047 6.371 0.274 1 76.44 359 GLU A N 1
ATOM 2663 C CA . GLU A 1 359 ? -19.391 7.434 1.22 1 76.44 359 GLU A CA 1
ATOM 2664 C C . GLU A 1 359 ? -19.609 6.871 2.623 1 76.44 359 GLU A C 1
ATOM 2666 O O . GLU A 1 359 ? -19.188 7.477 3.611 1 76.44 359 GLU A O 1
ATOM 2671 N N . GLU A 1 360 ? -20.219 5.727 2.641 1 76.75 360 GLU A N 1
ATOM 2672 C CA . GLU A 1 360 ? -20.469 5.082 3.928 1 76.75 360 GLU A CA 1
ATOM 2673 C C . GLU A 1 360 ? -19.156 4.633 4.574 1 76.75 360 GLU A C 1
ATOM 2675 O O . GLU A 1 360 ? -18.969 4.789 5.781 1 76.75 360 GLU A O 1
ATOM 2680 N N . VAL A 1 361 ? -18.281 4.109 3.777 1 80 361 VAL A N 1
ATOM 2681 C CA . VAL A 1 361 ? -17.016 3.613 4.281 1 80 361 VAL A CA 1
ATOM 2682 C C . VAL A 1 361 ? -16.172 4.781 4.785 1 80 361 VAL A C 1
ATOM 2684 O O . VAL A 1 361 ? -15.5 4.672 5.82 1 80 361 VAL A O 1
ATOM 2687 N N . MET A 1 362 ? -16.219 5.867 4.027 1 75.62 362 MET A N 1
ATOM 2688 C CA . MET A 1 362 ? -15.414 7.031 4.379 1 75.62 362 MET A CA 1
ATOM 2689 C C . MET A 1 362 ? -15.914 7.668 5.676 1 75.62 362 MET A C 1
ATOM 2691 O O . MET A 1 362 ? -15.164 8.375 6.352 1 75.62 362 MET A O 1
ATOM 2695 N N . ASN A 1 363 ? -17.109 7.371 6.02 1 71.5 363 ASN A N 1
ATOM 2696 C CA . ASN A 1 363 ? -17.688 7.965 7.215 1 71.5 363 ASN A CA 1
ATOM 2697 C C . ASN A 1 363 ? -17.531 7.055 8.43 1 71.5 363 ASN A C 1
ATOM 2699 O O . ASN A 1 363 ? -17.922 7.418 9.539 1 71.5 363 ASN A O 1
ATOM 2703 N N . LEU A 1 364 ? -16.969 5.902 8.18 1 68 364 LEU A N 1
ATOM 2704 C CA . LEU A 1 364 ? -16.719 4.98 9.281 1 68 364 LEU A CA 1
ATOM 2705 C C . LEU A 1 364 ? -15.453 5.352 10.039 1 68 364 LEU A C 1
ATOM 2707 O O . LEU A 1 364 ? -14.477 5.797 9.43 1 68 364 LEU A O 1
ATOM 2711 N N . PRO A 1 365 ? -15.688 5.387 11.422 1 58.5 365 PRO A N 1
ATOM 2712 C CA . PRO A 1 365 ? -14.438 5.582 12.164 1 58.5 365 PRO A CA 1
ATOM 2713 C C . PRO A 1 365 ? -13.375 4.539 11.82 1 58.5 365 PRO A C 1
ATOM 2715 O O . PRO A 1 365 ? -13.711 3.387 11.531 1 58.5 365 PRO A O 1
ATOM 2718 N N . GLN A 1 366 ? -12.312 5.105 11.367 1 53.44 366 GLN A N 1
ATOM 2719 C CA . GLN A 1 366 ? -11.258 4.117 11.156 1 53.44 366 GLN A CA 1
ATOM 2720 C C . GLN A 1 366 ? -11.102 3.207 12.367 1 53.44 366 GLN A C 1
ATOM 2722 O O . GLN A 1 366 ? -11.156 3.668 13.508 1 53.44 366 GLN A O 1
ATOM 2727 N N . VAL A 1 367 ? -11.617 2.037 12.297 1 46.41 367 VAL A N 1
ATOM 2728 C CA . VAL A 1 367 ? -11.438 1.087 13.391 1 46.41 367 VAL A CA 1
ATOM 2729 C C . VAL A 1 367 ? -10.125 1.373 14.117 1 46.41 367 VAL A C 1
ATOM 2731 O O . VAL A 1 367 ? -9.086 1.586 13.484 1 46.41 367 VAL A O 1
ATOM 2734 N N . PRO A 1 368 ? -10.398 1.975 15.344 1 44 368 PRO A N 1
ATOM 2735 C CA . PRO A 1 368 ? -9.141 2.145 16.078 1 44 368 PRO A CA 1
ATOM 2736 C C . PRO A 1 368 ? -8.109 1.077 15.734 1 44 368 PRO A C 1
ATOM 2738 O O . PRO A 1 368 ? -8.461 -0.088 15.531 1 44 368 PRO A O 1
ATOM 2741 N N . GLU A 1 369 ? -7.125 1.561 14.945 1 39.28 369 GLU A N 1
ATOM 2742 C CA . GLU A 1 369 ? -6.027 0.607 14.82 1 39.28 369 GLU A CA 1
ATOM 2743 C C . GLU A 1 369 ? -5.867 -0.219 16.094 1 39.28 369 GLU A C 1
ATOM 2745 O O . GLU A 1 369 ? -6.027 0.3 17.203 1 39.28 369 GLU A O 1
ATOM 2750 N N . ALA A 1 370 ? -6.039 -1.494 16.141 1 29.94 370 ALA A N 1
ATOM 2751 C CA . ALA A 1 370 ? -6.008 -2.352 17.328 1 29.94 370 ALA A CA 1
ATOM 2752 C C . ALA A 1 370 ? -5.16 -1.729 18.422 1 29.94 370 ALA A C 1
ATOM 2754 O O . ALA A 1 370 ? -4.164 -1.058 18.156 1 29.94 370 ALA A O 1
ATOM 2755 N N . MET B 1 1 ? -25.156 -19.516 -12.586 1 24.98 1 MET B N 1
ATOM 2756 C CA . MET B 1 1 ? -23.984 -19.078 -11.836 1 24.98 1 MET B CA 1
ATOM 2757 C C . MET B 1 1 ? -24.375 -18.453 -10.508 1 24.98 1 MET B C 1
ATOM 2759 O O . MET B 1 1 ? -24.656 -17.266 -10.438 1 24.98 1 MET B O 1
ATOM 2763 N N . LYS B 1 2 ? -25.219 -19.062 -9.781 1 35.53 2 LYS B N 1
ATOM 2764 C CA . LYS B 1 2 ? -26.125 -18.719 -8.68 1 35.53 2 LYS B CA 1
ATOM 2765 C C . LYS B 1 2 ? -25.344 -18.172 -7.488 1 35.53 2 LYS B C 1
ATOM 2767 O O . LYS B 1 2 ? -24.328 -18.75 -7.09 1 35.53 2 LYS B O 1
ATOM 2772 N N . GLY B 1 3 ? -25.359 -16.609 -7.031 1 44.69 3 GLY B N 1
ATOM 2773 C CA . GLY B 1 3 ? -25.234 -15.602 -5.996 1 44.69 3 GLY B CA 1
ATOM 2774 C C . GLY B 1 3 ? -25.344 -16.172 -4.59 1 44.69 3 GLY B C 1
ATOM 2775 O O . GLY B 1 3 ? -25.578 -17.359 -4.418 1 44.69 3 GLY B O 1
ATOM 2776 N N . ILE B 1 4 ? -24.75 -15.328 -3.703 1 54.19 4 ILE B N 1
ATOM 2777 C CA . ILE B 1 4 ? -24.938 -15.602 -2.279 1 54.19 4 ILE B CA 1
ATOM 2778 C C . ILE B 1 4 ? -26.391 -15.922 -1.993 1 54.19 4 ILE B C 1
ATOM 2780 O O . ILE B 1 4 ? -27.297 -15.398 -2.656 1 54.19 4 ILE B O 1
ATOM 2784 N N . SER B 1 5 ? -26.531 -17.141 -1.441 1 61.59 5 SER B N 1
ATOM 2785 C CA . SER B 1 5 ? -27.891 -17.5 -1.032 1 61.59 5 SER B CA 1
ATOM 2786 C C . SER B 1 5 ? -28.609 -16.312 -0.387 1 61.59 5 SER B C 1
ATOM 2788 O O . SER B 1 5 ? -27.969 -15.344 0.02 1 61.59 5 SER B O 1
ATOM 2790 N N . ASP B 1 6 ? -29.844 -16.172 -0.523 1 60.94 6 ASP B N 1
ATOM 2791 C CA . ASP B 1 6 ? -30.672 -15.125 0.087 1 60.94 6 ASP B CA 1
ATOM 2792 C C . ASP B 1 6 ? -30.297 -14.93 1.556 1 60.94 6 ASP B C 1
ATOM 2794 O O . ASP B 1 6 ? -30.266 -13.797 2.049 1 60.94 6 ASP B O 1
ATOM 2798 N N . ASP B 1 7 ? -30 -16.047 2.166 1 60.25 7 ASP B N 1
ATOM 2799 C CA . ASP B 1 7 ? -29.625 -15.977 3.572 1 60.25 7 ASP B CA 1
ATOM 2800 C C . ASP B 1 7 ? -28.266 -15.281 3.742 1 60.25 7 ASP B C 1
ATOM 2802 O O . ASP B 1 7 ? -28.078 -14.5 4.676 1 60.25 7 ASP B O 1
ATOM 2806 N N . GLU B 1 8 ? -27.516 -15.594 2.811 1 62.31 8 GLU B N 1
ATOM 2807 C CA . GLU B 1 8 ? -26.203 -14.977 2.855 1 62.31 8 GLU B CA 1
ATOM 2808 C C . GLU B 1 8 ? -26.281 -13.484 2.545 1 62.31 8 GLU B C 1
ATOM 2810 O O . GLU B 1 8 ? -25.578 -12.68 3.162 1 62.31 8 GLU B O 1
ATOM 2815 N N . ARG B 1 9 ? -27.156 -13.25 1.738 1 63.78 9 ARG B N 1
ATOM 2816 C CA . ARG B 1 9 ? -27.406 -11.844 1.405 1 63.78 9 ARG B CA 1
ATOM 2817 C C . ARG B 1 9 ? -27.938 -11.078 2.613 1 63.78 9 ARG B C 1
ATOM 2819 O O . ARG B 1 9 ? -27.531 -9.945 2.859 1 63.78 9 ARG B O 1
ATOM 2826 N N . LEU B 1 10 ? -28.828 -11.688 3.281 1 63.72 10 LEU B N 1
ATOM 2827 C CA . LEU B 1 10 ? -29.406 -11.07 4.469 1 63.72 10 LEU B CA 1
ATOM 2828 C C . LEU B 1 10 ? -28.344 -10.859 5.543 1 63.72 10 LEU B C 1
ATOM 2830 O O . LEU B 1 10 ? -28.328 -9.828 6.215 1 63.72 10 LEU B O 1
ATOM 2834 N N . SER B 1 11 ? -27.5 -11.766 5.605 1 63.22 11 SER B N 1
ATOM 2835 C CA . SER B 1 11 ? -26.453 -11.68 6.609 1 63.22 11 SER B CA 1
ATOM 2836 C C . SER B 1 11 ? -25.484 -10.547 6.297 1 63.22 11 SER B C 1
ATOM 2838 O O . SER B 1 11 ? -25.062 -9.812 7.195 1 63.22 11 SER B O 1
ATOM 2840 N N . VAL B 1 12 ? -25.297 -10.406 5.078 1 62.44 12 VAL B N 1
ATOM 2841 C CA . VAL B 1 12 ? -24.422 -9.328 4.633 1 62.44 12 VAL B CA 1
ATOM 2842 C C . VAL B 1 12 ? -25.062 -7.977 4.93 1 62.44 12 VAL B C 1
ATOM 2844 O O . VAL B 1 12 ? -24.391 -7.055 5.402 1 62.44 12 VAL B O 1
ATOM 2847 N N . LYS B 1 13 ? -26.234 -7.953 4.578 1 67.38 13 LYS B N 1
ATOM 2848 C CA . LYS B 1 13 ? -26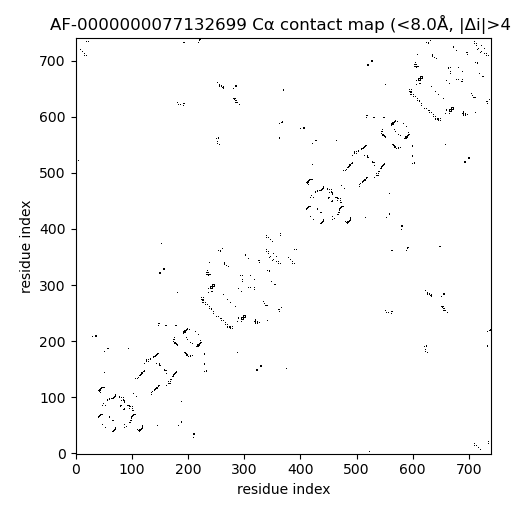.969 -6.715 4.809 1 67.38 13 LYS B CA 1
ATOM 2849 C C . LYS B 1 13 ? -27 -6.359 6.293 1 67.38 13 LYS B C 1
ATOM 2851 O O . LYS B 1 13 ? -26.828 -5.195 6.66 1 67.38 13 LYS B O 1
ATOM 2856 N N . GLU B 1 14 ? -27.047 -7.395 7.062 1 68.06 14 GLU B N 1
ATOM 2857 C CA . GLU B 1 14 ? -27.094 -7.168 8.5 1 68.06 14 GLU B CA 1
ATOM 2858 C C . GLU B 1 14 ? -25.75 -6.676 9.039 1 68.06 14 GLU B C 1
ATOM 2860 O O . GLU B 1 14 ? -25.703 -5.773 9.875 1 68.06 14 GLU B O 1
ATOM 2865 N N . SER B 1 15 ? -24.719 -7.328 8.594 1 66.19 15 SER B N 1
ATOM 2866 C CA . SER B 1 15 ? -23.391 -6.91 9.039 1 66.19 15 SER B CA 1
ATOM 2867 C C . SER B 1 15 ? -23.094 -5.477 8.617 1 66.19 15 SER B C 1
ATOM 2869 O O . SER B 1 15 ? -22.547 -4.699 9.398 1 66.19 15 SER B O 1
ATOM 2871 N N . TRP B 1 16 ? -23.484 -5.258 7.441 1 67.56 16 TRP B N 1
ATOM 2872 C CA . TRP B 1 16 ? -23.297 -3.906 6.918 1 67.56 16 TRP B CA 1
ATOM 2873 C C . TRP B 1 16 ? -24.125 -2.902 7.723 1 67.56 16 TRP B C 1
ATOM 2875 O O . TRP B 1 16 ? -23.625 -1.84 8.094 1 67.56 16 TRP B O 1
ATOM 2885 N N . ASP B 1 17 ? -25.312 -3.322 7.922 1 71.12 17 ASP B N 1
ATOM 2886 C CA . ASP B 1 17 ? -26.188 -2.443 8.68 1 71.12 17 ASP B CA 1
ATOM 2887 C C . ASP B 1 17 ? -25.641 -2.184 10.078 1 71.12 17 ASP B C 1
ATOM 2889 O O . ASP B 1 17 ? -25.781 -1.077 10.609 1 71.12 17 ASP B O 1
ATOM 2893 N N . LYS B 1 18 ? -24.984 -3.191 10.578 1 71 18 LYS B N 1
ATOM 2894 C CA . LYS B 1 18 ? -24.391 -3.033 11.898 1 71 18 LYS B CA 1
ATOM 2895 C C . LYS B 1 18 ? -23.25 -2.021 11.867 1 71 18 LYS B C 1
ATOM 2897 O O . LYS B 1 18 ? -23.109 -1.192 12.766 1 71 18 LYS B O 1
ATOM 2902 N N . ILE B 1 19 ? -22.5 -2.094 10.805 1 69.06 19 ILE B N 1
ATOM 2903 C CA . ILE B 1 19 ? -21.359 -1.188 10.664 1 69.06 19 ILE B CA 1
ATOM 2904 C C . ILE B 1 19 ? -21.859 0.243 10.477 1 69.06 19 ILE B C 1
ATOM 2906 O O . ILE B 1 19 ? -21.375 1.17 11.125 1 69.06 19 ILE B O 1
ATOM 2910 N N . VAL B 1 20 ? -22.922 0.304 9.695 1 67.19 20 VAL B N 1
ATOM 2911 C CA . VAL B 1 20 ? -23.484 1.618 9.414 1 67.19 20 VAL B CA 1
ATOM 2912 C C . VAL B 1 20 ? -24.141 2.178 10.672 1 67.19 20 VAL B C 1
ATOM 2914 O O . VAL B 1 20 ? -24 3.361 10.984 1 67.19 20 VAL B O 1
ATOM 2917 N N . ARG B 1 21 ? -24.828 1.325 11.375 1 66.44 21 ARG B N 1
ATOM 2918 C CA . ARG B 1 21 ? -25.469 1.743 12.617 1 66.44 21 ARG B CA 1
ATOM 2919 C C . ARG B 1 21 ? -24.438 2.203 13.641 1 66.44 21 ARG B C 1
ATOM 2921 O O . ARG B 1 21 ? -24.641 3.205 14.328 1 66.44 21 ARG B O 1
ATOM 2928 N N . TRP B 1 22 ? -23.438 1.421 13.68 1 64.44 22 TRP B N 1
ATOM 2929 C CA . TRP B 1 22 ? -22.375 1.8 14.602 1 64.44 22 TRP B CA 1
ATOM 2930 C C . TRP B 1 22 ? -21.797 3.166 14.242 1 64.44 22 TRP B C 1
ATOM 2932 O O . TRP B 1 22 ? -21.594 4.012 15.109 1 64.44 22 TRP B O 1
ATOM 2942 N N . ALA B 1 23 ? -21.594 3.328 12.977 1 65.69 23 ALA B N 1
ATOM 2943 C CA . ALA B 1 23 ? -21.047 4.605 12.516 1 65.69 23 ALA B CA 1
ATOM 2944 C C . ALA B 1 23 ? -22.016 5.75 12.836 1 65.69 23 ALA B C 1
ATOM 2946 O O . ALA B 1 23 ? -21.578 6.824 13.258 1 65.69 23 ALA B O 1
ATOM 2947 N N . THR B 1 24 ? -23.25 5.438 12.688 1 65.19 24 THR B N 1
ATOM 2948 C CA . THR B 1 24 ? -24.281 6.434 12.969 1 65.19 24 THR B CA 1
ATOM 2949 C C . THR B 1 24 ? -24.328 6.746 14.469 1 65.19 24 THR B C 1
ATOM 2951 O O . THR B 1 24 ? -24.422 7.91 14.859 1 65.19 24 THR B O 1
ATOM 2954 N N . ARG B 1 25 ? -24.172 5.703 15.219 1 64.25 25 ARG B N 1
ATOM 2955 C CA . ARG B 1 25 ? -24.188 5.875 16.672 1 64.25 25 ARG B CA 1
ATOM 2956 C C . ARG B 1 25 ? -22.969 6.656 17.141 1 64.25 25 ARG B C 1
ATOM 2958 O O . ARG B 1 25 ? -23.062 7.5 18.031 1 64.25 25 ARG B O 1
ATOM 2965 N N . ARG B 1 26 ? -21.984 6.348 16.578 1 65.56 26 ARG B N 1
ATOM 2966 C CA . ARG B 1 26 ? -20.75 7.035 16.938 1 65.56 26 ARG B CA 1
ATOM 2967 C C . ARG B 1 26 ? -20.812 8.516 16.578 1 65.56 26 ARG B C 1
ATOM 2969 O O . ARG B 1 26 ? -20.375 9.367 17.359 1 65.56 26 ARG B O 1
ATOM 2976 N N . ARG B 1 27 ? -21.375 8.805 15.477 1 66.31 27 ARG B N 1
ATOM 2977 C CA . ARG B 1 27 ? -21.578 10.195 15.078 1 66.31 27 ARG B CA 1
ATOM 2978 C C . ARG B 1 27 ? -22.5 10.922 16.047 1 66.31 27 ARG B C 1
ATOM 2980 O O . ARG B 1 27 ? -22.25 12.078 16.406 1 66.31 27 ARG B O 1
ATOM 2987 N N . ALA B 1 28 ? -23.484 10.172 16.406 1 62.56 28 ALA B N 1
ATOM 2988 C CA . ALA B 1 28 ? -24.438 10.734 17.359 1 62.56 28 ALA B CA 1
ATOM 2989 C C . ALA B 1 28 ? -23.766 10.992 18.703 1 62.56 28 ALA B C 1
ATOM 2991 O O . ALA B 1 28 ? -23.984 12.039 19.328 1 62.56 28 ALA B O 1
ATOM 2992 N N . TYR B 1 29 ? -22.922 10.117 19.094 1 66.69 29 TYR B N 1
ATOM 2993 C CA . TYR B 1 29 ? -22.203 10.258 20.344 1 66.69 29 TYR B CA 1
ATOM 2994 C C . TYR B 1 29 ? -21.266 11.453 20.312 1 66.69 29 TYR B C 1
ATOM 2996 O O . TYR B 1 29 ? -21.203 12.234 21.266 1 66.69 29 TYR B O 1
ATOM 3004 N N . LEU B 1 30 ? -20.656 11.648 19.25 1 66.38 30 LEU B N 1
ATOM 3005 C CA . LEU B 1 30 ? -19.719 12.758 19.094 1 66.38 30 LEU B CA 1
ATOM 3006 C C . LEU B 1 30 ? -20.453 14.094 19.094 1 66.38 30 LEU B C 1
ATOM 3008 O O . LEU B 1 30 ? -19.891 15.109 19.516 1 66.38 30 LEU B O 1
ATOM 3012 N N . SER B 1 31 ? -21.688 13.977 18.641 1 64.19 31 SER B N 1
ATOM 3013 C CA . SER B 1 31 ? -22.484 15.195 18.594 1 64.19 31 SER B CA 1
ATOM 3014 C C . SER B 1 31 ? -22.859 15.664 20 1 64.19 31 SER B C 1
ATOM 3016 O O . SER B 1 31 ? -23.219 16.828 20.188 1 64.19 31 SER B O 1
ATOM 3018 N N . THR B 1 32 ? -22.797 14.742 20.891 1 65.44 32 THR B N 1
ATOM 3019 C CA . THR B 1 32 ? -23.141 15.109 22.25 1 65.44 32 THR B CA 1
ATOM 3020 C C . THR B 1 32 ? -21.969 15.805 22.938 1 65.44 32 THR B C 1
ATOM 3022 O O . THR B 1 32 ? -22.141 16.422 24 1 65.44 32 THR B O 1
ATOM 3025 N N . LYS B 1 33 ? -21 15.781 22.297 1 68.5 33 LYS B N 1
ATOM 3026 C CA . LYS B 1 33 ? -19.797 16.391 22.875 1 68.5 33 LYS B CA 1
ATOM 3027 C C . LYS B 1 33 ? -19.688 17.859 22.484 1 68.5 33 LYS B C 1
ATOM 3029 O O . LYS B 1 33 ? -20.438 18.344 21.641 1 68.5 33 LYS B O 1
ATOM 3034 N N . GLU B 1 34 ? -18.812 18.5 23.25 1 70.94 34 GLU B N 1
ATOM 3035 C CA . GLU B 1 34 ? -18.547 19.922 22.984 1 70.94 34 GLU B CA 1
ATOM 3036 C C . GLU B 1 34 ? -18.344 20.156 21.484 1 70.94 34 GLU B C 1
ATOM 3038 O O . GLU B 1 34 ? -17.625 19.406 20.828 1 70.94 34 GLU B O 1
ATOM 3043 N N . ASP B 1 35 ? -19.172 21.109 21.047 1 86.12 35 ASP B N 1
ATOM 3044 C CA . ASP B 1 35 ? -18.953 21.562 19.688 1 86.12 35 ASP B CA 1
ATOM 3045 C C . ASP B 1 35 ? -17.719 22.469 19.594 1 86.12 35 ASP B C 1
ATOM 3047 O O . ASP B 1 35 ? -17.828 23.688 19.688 1 86.12 35 ASP B O 1
ATOM 3051 N N . VAL B 1 36 ? -16.562 21.938 19.422 1 93.5 36 VAL B N 1
ATOM 3052 C CA . VAL B 1 36 ? -15.273 22.609 19.453 1 93.5 36 VAL B CA 1
ATOM 3053 C C . VAL B 1 36 ? -15.211 23.672 18.344 1 93.5 36 VAL B C 1
ATOM 3055 O O . VAL B 1 36 ? -14.758 24.781 18.578 1 93.5 36 VAL B O 1
ATOM 3058 N N . LEU B 1 37 ? -15.711 23.328 17.234 1 93.88 37 LEU B N 1
ATOM 3059 C CA . LEU B 1 37 ? -15.672 24.266 16.125 1 93.88 37 LEU B CA 1
ATOM 3060 C C . LEU B 1 37 ? -16.516 25.5 16.406 1 93.88 37 LEU B C 1
ATOM 3062 O O . LEU B 1 37 ? -16.094 26.625 16.156 1 93.88 37 LEU B O 1
ATOM 3066 N N . ALA B 1 38 ? -17.688 25.281 16.922 1 92.88 38 ALA B N 1
ATOM 3067 C CA . ALA B 1 38 ? -18.609 26.375 17.203 1 92.88 38 ALA B CA 1
ATOM 3068 C C . ALA B 1 38 ? -18 27.344 18.219 1 92.88 38 ALA B C 1
ATOM 3070 O O . ALA B 1 38 ? -18.219 28.562 18.125 1 92.88 38 ALA B O 1
ATOM 3071 N N . SER B 1 39 ? -17.234 26.828 19.156 1 95.31 39 SER B N 1
ATOM 3072 C CA . SER B 1 39 ? -16.688 27.656 20.219 1 95.31 39 SER B CA 1
ATOM 3073 C C . SER B 1 39 ? -15.367 28.281 19.797 1 95.31 39 SER B C 1
ATOM 3075 O O . SER B 1 39 ? -14.883 29.219 20.453 1 95.31 39 SER B O 1
ATOM 3077 N N . THR B 1 40 ? -14.773 27.812 18.781 1 97.19 40 THR B N 1
ATOM 3078 C CA . THR B 1 40 ? -13.5 28.344 18.312 1 97.19 40 THR B CA 1
ATOM 3079 C C . THR B 1 40 ? -13.695 29.656 17.578 1 97.19 40 THR B C 1
ATOM 3081 O O . THR B 1 40 ? -14.555 29.781 16.703 1 97.19 40 THR B O 1
ATOM 3084 N N . LYS B 1 41 ? -12.875 30.656 17.891 1 97.62 41 LYS B N 1
ATOM 3085 C CA . LYS B 1 41 ? -13.047 31.984 17.297 1 97.62 41 LYS B CA 1
ATOM 3086 C C . LYS B 1 41 ? -11.898 32.312 16.359 1 97.62 41 LYS B C 1
ATOM 3088 O O . LYS B 1 41 ? -12.094 33 15.344 1 97.62 41 LYS B O 1
ATOM 3093 N N . LYS B 1 42 ? -10.719 31.875 16.703 1 98.5 42 LYS B N 1
ATOM 3094 C CA . LYS B 1 42 ? -9.539 32.25 15.93 1 98.5 42 LYS B CA 1
ATOM 3095 C C . LYS B 1 42 ? -8.562 31.078 15.836 1 98.5 42 LYS B C 1
ATOM 3097 O O . LYS B 1 42 ? -8.258 30.438 16.844 1 98.5 42 LYS B O 1
ATOM 3102 N N . VAL B 1 43 ? -8.117 30.781 14.625 1 98.75 43 VAL B N 1
ATOM 3103 C CA . VAL B 1 43 ? -7.078 29.781 14.375 1 98.75 43 VAL B CA 1
ATOM 3104 C C . VAL B 1 43 ? -5.957 30.406 13.547 1 98.75 43 VAL B C 1
ATOM 3106 O O . VAL B 1 43 ? -6.215 31.031 12.523 1 98.75 43 VAL B O 1
ATOM 3109 N N . ALA B 1 44 ? -4.762 30.266 13.977 1 98.81 44 ALA B N 1
ATOM 3110 C CA . ALA B 1 44 ? -3.604 30.719 13.203 1 98.81 44 ALA B CA 1
ATOM 3111 C C . ALA B 1 44 ? -2.943 29.531 12.484 1 98.81 44 ALA B C 1
ATOM 3113 O O . ALA B 1 44 ? -2.871 28.438 13.023 1 98.81 44 ALA B O 1
ATOM 3114 N N . ILE B 1 45 ? -2.52 29.781 11.289 1 98.75 45 ILE B N 1
ATOM 3115 C CA . ILE B 1 45 ? -1.722 28.828 10.508 1 98.75 45 ILE B CA 1
ATOM 3116 C C . ILE B 1 45 ? -0.292 29.344 10.383 1 98.75 45 ILE B C 1
ATOM 3118 O O . ILE B 1 45 ? -0.053 30.375 9.742 1 98.75 45 ILE B O 1
ATOM 3122 N N . MET B 1 46 ? 0.624 28.656 10.992 1 98.5 46 MET B N 1
ATOM 3123 C CA . MET B 1 46 ? 2.033 28.984 10.805 1 98.5 46 MET B CA 1
ATOM 3124 C C . MET B 1 46 ? 2.586 28.328 9.547 1 98.5 46 MET B C 1
ATOM 3126 O O . MET B 1 46 ? 2.787 27.109 9.523 1 98.5 46 MET B O 1
ATOM 3130 N N . GLY B 1 47 ? 2.906 29.125 8.516 1 95.62 47 GLY B N 1
ATOM 3131 C CA . GLY B 1 47 ? 3.355 28.609 7.234 1 95.62 47 GLY B CA 1
ATOM 3132 C C . GLY B 1 47 ? 2.301 28.703 6.148 1 95.62 47 GLY B C 1
ATOM 3133 O O . GLY B 1 47 ? 1.251 28.062 6.238 1 95.62 47 GLY B O 1
ATOM 3134 N N . GLY B 1 48 ? 2.582 29.406 5.16 1 93.62 48 GLY B N 1
ATOM 3135 C CA . GLY B 1 48 ? 1.632 29.672 4.086 1 93.62 48 GLY B CA 1
ATOM 3136 C C . GLY B 1 48 ? 1.794 28.734 2.908 1 93.62 48 GLY B C 1
ATOM 3137 O O . GLY B 1 48 ? 1.496 29.094 1.77 1 93.62 48 GLY B O 1
ATOM 3138 N N . GLY B 1 49 ? 2.299 27.547 3.146 1 94.06 49 GLY B N 1
ATOM 3139 C CA . GLY B 1 49 ? 2.41 26.562 2.08 1 94.06 49 GLY B CA 1
ATOM 3140 C C . GLY B 1 49 ? 1.074 25.969 1.676 1 94.06 49 GLY B C 1
ATOM 3141 O O . GLY B 1 49 ? 0.027 26.375 2.176 1 94.06 49 GLY B O 1
ATOM 3142 N N . SER B 1 50 ? 1.075 25.031 0.737 1 93.69 50 SER B N 1
ATOM 3143 C CA . SER B 1 50 ? -0.139 24.438 0.184 1 93.69 50 SER B CA 1
ATOM 3144 C C . SER B 1 50 ? -0.968 23.766 1.271 1 93.69 50 SER B C 1
ATOM 3146 O O . SER B 1 50 ? -2.18 23.969 1.358 1 93.69 50 SER B O 1
ATOM 3148 N N . PHE B 1 51 ? -0.302 22.938 2.082 1 94 51 PHE B N 1
ATOM 3149 C CA . PHE B 1 51 ? -1.024 22.156 3.07 1 94 51 PHE B CA 1
ATOM 3150 C C . PHE B 1 51 ? -1.621 23.047 4.152 1 94 51 PHE B C 1
ATOM 3152 O O . PHE B 1 51 ? -2.787 22.891 4.52 1 94 51 PHE B O 1
ATOM 3159 N N . GLY B 1 52 ? -0.814 23.938 4.68 1 96.69 52 GLY B N 1
ATOM 3160 C CA . GLY B 1 52 ? -1.337 24.891 5.648 1 96.69 52 GLY B CA 1
ATOM 3161 C C . GLY B 1 52 ? -2.51 25.688 5.121 1 96.69 52 GLY B C 1
ATOM 3162 O O . GLY B 1 52 ? -3.527 25.844 5.801 1 96.69 52 GLY B O 1
ATOM 3163 N N . THR B 1 53 ? -2.381 26.188 3.932 1 97.56 53 THR B N 1
ATOM 3164 C CA . THR B 1 53 ? -3.445 26.969 3.295 1 97.56 53 THR B CA 1
ATOM 3165 C C . THR B 1 53 ? -4.703 26.109 3.135 1 97.56 53 THR B C 1
ATOM 3167 O O . THR B 1 53 ? -5.812 26.578 3.41 1 97.56 53 THR B O 1
ATOM 3170 N N . ALA B 1 54 ? -4.512 24.875 2.744 1 97.25 54 ALA B N 1
ATOM 3171 C CA . ALA B 1 54 ? -5.648 23.984 2.521 1 97.25 54 ALA B CA 1
ATOM 3172 C C . ALA B 1 54 ? -6.379 23.688 3.828 1 97.25 54 ALA B C 1
ATOM 3174 O O . ALA B 1 54 ? -7.613 23.719 3.877 1 97.25 54 ALA B O 1
ATOM 3175 N N . MET B 1 55 ? -5.656 23.453 4.871 1 97.06 55 MET B N 1
ATOM 3176 C CA . MET B 1 55 ? -6.262 23.141 6.16 1 97.06 55 MET B CA 1
ATOM 3177 C C . MET B 1 55 ? -6.984 24.359 6.727 1 97.06 55 MET B C 1
ATOM 3179 O O . MET B 1 55 ? -8.07 24.234 7.305 1 97.06 55 MET B O 1
ATOM 3183 N N . GLY B 1 56 ? -6.344 25.516 6.625 1 97.62 56 GLY B N 1
ATOM 3184 C CA . GLY B 1 56 ? -7.016 26.734 7.016 1 97.62 56 GLY B CA 1
ATOM 3185 C C . GLY B 1 56 ? -8.305 26.984 6.25 1 97.62 56 GLY B C 1
ATOM 3186 O O . GLY B 1 56 ? -9.305 27.406 6.828 1 97.62 56 GLY B O 1
ATOM 3187 N N . THR B 1 57 ? -8.219 26.734 4.953 1 97.5 57 THR B N 1
ATOM 3188 C CA . THR B 1 57 ? -9.375 26.906 4.09 1 97.5 57 THR B CA 1
ATOM 3189 C C . THR B 1 57 ? -10.508 25.969 4.5 1 97.5 57 THR B C 1
ATOM 3191 O O . THR B 1 57 ? -11.672 26.359 4.52 1 97.5 57 THR B O 1
ATOM 3194 N N . LEU B 1 58 ? -10.148 24.766 4.781 1 96.31 58 LEU B N 1
ATOM 3195 C CA . LEU B 1 58 ? -11.125 23.781 5.23 1 96.31 58 LEU B CA 1
ATOM 3196 C C . LEU B 1 58 ? -11.852 24.266 6.48 1 96.31 58 LEU B C 1
ATOM 3198 O O . LEU B 1 58 ? -13.078 24.172 6.57 1 96.31 58 LEU B O 1
ATOM 3202 N N . LEU B 1 59 ? -11.148 24.797 7.461 1 97 59 LEU B N 1
ATOM 3203 C CA . LEU B 1 59 ? -11.742 25.312 8.688 1 97 59 LEU B CA 1
ATOM 3204 C C . LEU B 1 59 ? -12.688 26.484 8.391 1 97 59 LEU B C 1
ATOM 3206 O O . LEU B 1 59 ? -13.789 26.547 8.938 1 97 59 LEU B O 1
ATOM 3210 N N . ALA B 1 60 ? -12.227 27.344 7.539 1 97.44 60 ALA B N 1
ATOM 3211 C CA . ALA B 1 60 ? -13.023 28.516 7.18 1 97.44 60 ALA B CA 1
ATOM 3212 C C . ALA B 1 60 ? -14.312 28.109 6.473 1 97.44 60 ALA B C 1
ATOM 3214 O O . ALA B 1 60 ? -15.344 28.766 6.633 1 97.44 60 ALA B O 1
ATOM 3215 N N . ARG B 1 61 ? -14.242 27.125 5.688 1 95.94 61 ARG B N 1
ATOM 3216 C CA . ARG B 1 61 ? -15.422 26.625 5 1 95.94 61 ARG B CA 1
ATOM 3217 C C . ARG B 1 61 ? -16.406 26 5.98 1 95.94 61 ARG B C 1
ATOM 3219 O O . ARG B 1 61 ? -17.625 26.078 5.793 1 95.94 61 ARG B O 1
ATOM 3226 N N . ASN B 1 62 ? -15.852 25.406 7 1 93.75 62 ASN B N 1
ATOM 3227 C CA . ASN B 1 62 ? -16.688 24.719 7.98 1 93.75 62 ASN B CA 1
ATOM 3228 C C . ASN B 1 62 ? -17.359 25.703 8.93 1 93.75 62 ASN B C 1
ATOM 3230 O O . ASN B 1 62 ? -18.406 25.406 9.508 1 93.75 62 ASN B O 1
ATOM 3234 N N . LYS B 1 63 ? -16.766 26.828 9.094 1 96.31 63 LYS B N 1
ATOM 3235 C CA . LYS B 1 63 ? -17.297 27.891 9.922 1 96.31 63 LYS B CA 1
ATOM 3236 C C . LYS B 1 63 ? -17.016 29.266 9.312 1 96.31 63 LYS B C 1
ATOM 3238 O O . LYS B 1 63 ? -15.93 29.812 9.461 1 96.31 63 LYS B O 1
ATOM 3243 N N . ARG B 1 64 ? -18.031 29.906 8.891 1 93.56 64 ARG B N 1
ATOM 3244 C CA . ARG B 1 64 ? -17.891 31.094 8.062 1 93.56 64 ARG B CA 1
ATOM 3245 C C . ARG B 1 64 ? -17.328 32.25 8.859 1 93.56 64 ARG B C 1
ATOM 3247 O O . ARG B 1 64 ? -16.625 33.125 8.305 1 93.56 64 ARG B O 1
ATOM 3254 N N . ASP B 1 65 ? -17.609 32.312 10.117 1 95.44 65 ASP B N 1
ATOM 3255 C CA . ASP B 1 65 ? -17.188 33.469 10.898 1 95.44 65 ASP B CA 1
ATOM 3256 C C . ASP B 1 65 ? -15.898 33.188 11.664 1 95.44 65 ASP B C 1
ATOM 3258 O O . ASP B 1 65 ? -15.5 33.938 12.531 1 95.44 65 ASP B O 1
ATOM 3262 N N . LEU B 1 66 ? -15.289 32.062 11.398 1 97.56 66 LEU B N 1
ATOM 3263 C CA . LEU B 1 66 ? -14.008 31.719 12.016 1 97.56 66 LEU B CA 1
ATOM 3264 C C . LEU B 1 66 ? -12.898 32.625 11.469 1 97.56 66 LEU B C 1
ATOM 3266 O O . LEU B 1 66 ? -12.742 32.75 10.258 1 97.56 66 LEU B O 1
ATOM 3270 N N . ASP B 1 67 ? -12.164 33.25 12.367 1 98.12 67 ASP B N 1
ATOM 3271 C CA . ASP B 1 67 ? -10.992 34.031 11.969 1 98.12 67 ASP B CA 1
ATOM 3272 C C . ASP B 1 67 ? -9.781 33.125 11.742 1 98.12 67 ASP B C 1
ATOM 3274 O O . ASP B 1 67 ? -9.164 32.656 12.695 1 98.12 67 ASP B O 1
ATOM 3278 N N . VAL B 1 68 ? -9.477 32.906 10.5 1 98.69 68 VAL B N 1
ATOM 3279 C CA . VAL B 1 68 ? -8.312 32.125 10.148 1 98.69 68 VAL B CA 1
ATOM 3280 C C . VAL B 1 68 ? -7.195 33.031 9.641 1 98.69 68 VAL B C 1
ATOM 3282 O O . VAL B 1 68 ? -7.359 33.719 8.641 1 98.69 68 VAL B O 1
ATOM 3285 N N . VAL B 1 69 ? -6.055 33.031 10.312 1 98.81 69 VAL B N 1
ATOM 3286 C CA . VAL B 1 69 ? -4.961 33.938 9.969 1 98.81 69 VAL B CA 1
ATOM 3287 C C . VAL B 1 69 ? -3.721 33.125 9.594 1 98.81 69 VAL B C 1
ATOM 3289 O O . VAL B 1 69 ? -3.211 32.344 10.406 1 98.81 69 VAL B O 1
ATOM 3292 N N . ILE B 1 70 ? -3.24 33.281 8.422 1 98.75 70 ILE B N 1
ATOM 3293 C CA . ILE B 1 70 ? -2.029 32.625 7.965 1 98.75 70 ILE B CA 1
ATOM 3294 C C . ILE B 1 70 ? -0.821 33.531 8.18 1 98.75 70 ILE B C 1
ATOM 3296 O O . ILE B 1 70 ? -0.782 34.656 7.668 1 98.75 70 ILE B O 1
ATOM 3300 N N . LEU B 1 71 ? 0.12 33.062 8.922 1 98.75 71 LEU B N 1
ATOM 3301 C CA . LEU B 1 71 ? 1.391 33.75 9.102 1 98.75 71 LEU B CA 1
ATOM 3302 C C . LEU B 1 71 ? 2.371 33.406 7.992 1 98.75 71 LEU B C 1
ATOM 3304 O O . LEU B 1 71 ? 2.791 32.25 7.879 1 98.75 71 LEU B O 1
ATOM 3308 N N . VAL B 1 72 ? 2.709 34.375 7.168 1 97.75 72 VAL B N 1
ATOM 3309 C CA . VAL B 1 72 ? 3.598 34.156 6.031 1 97.75 72 VAL B CA 1
ATOM 3310 C C . VAL B 1 72 ? 4.871 34.969 6.207 1 97.75 72 VAL B C 1
ATOM 3312 O O . VAL B 1 72 ? 4.957 35.812 7.109 1 97.75 72 VAL B O 1
ATOM 3315 N N . ARG B 1 73 ? 5.859 34.656 5.359 1 93.38 73 ARG B N 1
ATOM 3316 C CA . ARG B 1 73 ? 7.152 35.312 5.473 1 93.38 73 ARG B CA 1
ATOM 3317 C C . ARG B 1 73 ? 7.211 36.562 4.578 1 93.38 73 ARG B C 1
ATOM 3319 O O . ARG B 1 73 ? 7.969 37.5 4.852 1 93.38 73 ARG B O 1
ATOM 3326 N N . SER B 1 74 ? 6.387 36.562 3.525 1 94.62 74 SER B N 1
ATOM 3327 C CA . SER B 1 74 ? 6.48 37.594 2.492 1 94.62 74 SER B CA 1
ATOM 3328 C C . SER B 1 74 ? 5.262 38.5 2.512 1 94.62 74 SER B C 1
ATOM 3330 O O . SER B 1 74 ? 4.125 38.031 2.527 1 94.62 74 SER B O 1
ATOM 3332 N N . ASP B 1 75 ? 5.547 39.812 2.408 1 96.44 75 ASP B N 1
ATOM 3333 C CA . ASP B 1 75 ? 4.453 40.781 2.309 1 96.44 75 ASP B CA 1
ATOM 3334 C C . ASP B 1 75 ? 3.664 40.562 1.019 1 96.44 75 ASP B C 1
ATOM 3336 O O . ASP B 1 75 ? 2.451 40.781 0.987 1 96.44 75 ASP B O 1
ATOM 3340 N N . ALA B 1 76 ? 4.371 40.156 0.056 1 96.12 76 ALA B N 1
ATOM 3341 C CA . ALA B 1 76 ? 3.717 39.906 -1.227 1 96.12 76 ALA B CA 1
ATOM 3342 C C . ALA B 1 76 ? 2.699 38.781 -1.115 1 96.12 76 ALA B C 1
ATOM 3344 O O . ALA B 1 76 ? 1.604 38.875 -1.674 1 96.12 76 ALA B O 1
ATOM 3345 N N . ASP B 1 77 ? 3.062 37.75 -0.425 1 96.25 77 ASP B N 1
ATOM 3346 C CA . ASP B 1 77 ? 2.154 36.625 -0.218 1 96.25 77 ASP B CA 1
ATOM 3347 C C . ASP B 1 77 ? 0.943 37.031 0.612 1 96.25 77 ASP B C 1
ATOM 3349 O O . ASP B 1 77 ? -0.187 36.656 0.308 1 96.25 77 ASP B O 1
ATOM 3353 N N . ALA B 1 78 ? 1.193 37.844 1.654 1 97.94 78 ALA B N 1
ATOM 3354 C CA . ALA B 1 78 ? 0.102 38.312 2.496 1 97.94 78 ALA B CA 1
ATOM 3355 C C . ALA B 1 78 ? -0.879 39.188 1.69 1 97.94 78 ALA B C 1
ATOM 3357 O O . ALA B 1 78 ? -2.096 39 1.816 1 97.94 78 ALA B O 1
ATOM 3358 N N . ARG B 1 79 ? -0.335 40.031 0.913 1 97.38 79 ARG B N 1
ATOM 3359 C CA . ARG B 1 79 ? -1.168 40.906 0.088 1 97.38 79 ARG B CA 1
ATOM 3360 C C . ARG B 1 79 ? -2 40.094 -0.899 1 97.38 79 ARG B C 1
ATOM 3362 O O . ARG B 1 79 ? -3.182 40.375 -1.105 1 97.38 79 ARG B O 1
ATOM 3369 N N . SER B 1 80 ? -1.365 39.125 -1.527 1 97 80 SER B N 1
ATOM 3370 C CA . SER B 1 80 ? -2.072 38.281 -2.477 1 97 80 SER B CA 1
ATOM 3371 C C . SER B 1 80 ? -3.275 37.594 -1.823 1 97 80 SER B C 1
ATOM 3373 O O . SER B 1 80 ? -4.379 37.625 -2.373 1 97 80 SER B O 1
ATOM 3375 N N . ILE B 1 81 ? -3.117 37.094 -0.665 1 97.81 81 ILE B N 1
ATOM 3376 C CA . ILE B 1 81 ? -4.18 36.375 0.044 1 97.81 81 ILE B CA 1
ATOM 3377 C C . ILE B 1 81 ? -5.262 37.375 0.465 1 97.81 81 ILE B C 1
ATOM 3379 O O . ILE B 1 81 ? -6.457 37.094 0.311 1 97.81 81 ILE B O 1
ATOM 3383 N N . ASN B 1 82 ? -4.875 38.531 0.931 1 98.12 82 ASN B N 1
ATOM 3384 C CA . ASN B 1 82 ? -5.82 39.5 1.483 1 98.12 82 ASN B CA 1
ATOM 3385 C C . ASN B 1 82 ? -6.602 40.219 0.382 1 98.12 82 ASN B C 1
ATOM 3387 O O . ASN B 1 82 ? -7.785 40.531 0.554 1 98.12 82 ASN B O 1
ATOM 3391 N N . GLU B 1 83 ? -5.988 40.438 -0.699 1 97.5 83 GLU B N 1
ATOM 3392 C CA . GLU B 1 83 ? -6.602 41.25 -1.734 1 97.5 83 GLU B CA 1
ATOM 3393 C C . GLU B 1 83 ? -7.289 40.375 -2.793 1 97.5 83 GLU B C 1
ATOM 3395 O O . GLU B 1 83 ? -8.344 40.75 -3.307 1 97.5 83 GLU B O 1
ATOM 3400 N N . THR B 1 84 ? -6.672 39.281 -3.113 1 97 84 THR B N 1
ATOM 3401 C CA . THR B 1 84 ? -7.207 38.469 -4.207 1 97 84 THR B CA 1
ATOM 3402 C C . THR B 1 84 ? -7.852 37.188 -3.672 1 97 84 THR B C 1
ATOM 3404 O O . THR B 1 84 ? -8.484 36.438 -4.426 1 97 84 THR B O 1
ATOM 3407 N N . HIS B 1 85 ? -7.691 36.906 -2.418 1 97.69 85 HIS B N 1
ATOM 3408 C CA . HIS B 1 85 ? -8.203 35.688 -1.789 1 97.69 85 HIS B CA 1
ATOM 3409 C C . HIS B 1 85 ? -7.648 34.438 -2.471 1 97.69 85 HIS B C 1
ATOM 3411 O O . HIS B 1 85 ? -8.391 33.5 -2.73 1 97.69 85 HIS B O 1
ATOM 3417 N N . ARG B 1 86 ? -6.312 34.594 -2.791 1 97.25 86 ARG B N 1
ATOM 3418 C CA . ARG B 1 86 ? -5.605 33.5 -3.4 1 97.25 86 ARG B CA 1
ATOM 3419 C C . ARG B 1 86 ? -4.184 33.375 -2.855 1 97.25 86 ARG B C 1
ATOM 3421 O O . ARG B 1 86 ? -3.508 34.375 -2.658 1 97.25 86 ARG B O 1
ATOM 3428 N N . ASN B 1 87 ? -3.887 32.156 -2.479 1 97.12 87 ASN B N 1
ATOM 3429 C CA . ASN B 1 87 ? -2.465 31.859 -2.326 1 97.12 87 ASN B CA 1
ATOM 3430 C C . ASN B 1 87 ? -1.8 31.594 -3.674 1 97.12 87 ASN B C 1
ATOM 3432 O O . ASN B 1 87 ? -1.639 30.438 -4.07 1 97.12 87 ASN B O 1
ATOM 3436 N N . ALA B 1 88 ? -1.338 32.562 -4.336 1 94.88 88 ALA B N 1
ATOM 3437 C CA . ALA B 1 88 ? -0.924 32.531 -5.734 1 94.88 88 ALA B CA 1
ATOM 3438 C C . ALA B 1 88 ? 0.302 31.641 -5.922 1 94.88 88 ALA B C 1
ATOM 3440 O O . ALA B 1 88 ? 0.468 31.016 -6.973 1 94.88 88 ALA B O 1
ATOM 3441 N N . LYS B 1 89 ? 1.037 31.578 -4.973 1 92.31 89 LYS B N 1
ATOM 3442 C CA . LYS B 1 89 ? 2.293 30.844 -5.082 1 92.31 89 LYS B CA 1
ATOM 3443 C C . LYS B 1 89 ? 2.057 29.328 -5 1 92.31 89 LYS B C 1
ATOM 3445 O O . LYS B 1 89 ? 2.654 28.562 -5.754 1 92.31 89 LYS B O 1
ATOM 3450 N N . TYR B 1 90 ? 1.128 28.906 -4.129 1 93.12 90 TYR B N 1
ATOM 3451 C CA . TYR B 1 90 ? 1.072 27.46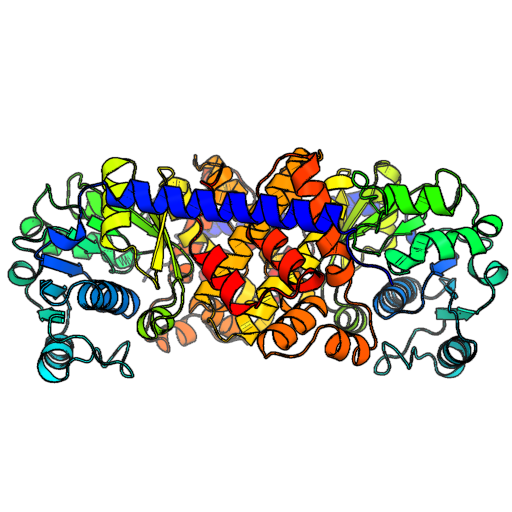9 -3.836 1 93.12 90 TYR B CA 1
ATOM 3452 C C . TYR B 1 90 ? -0.245 26.875 -4.309 1 93.12 90 TYR B C 1
ATOM 3454 O O . TYR B 1 90 ? -0.314 25.688 -4.617 1 93.12 90 TYR B O 1
ATOM 3462 N N . LEU B 1 91 ? -1.31 27.625 -4.285 1 95.44 91 LEU B N 1
ATOM 3463 C CA . LEU B 1 91 ? -2.621 27.141 -4.711 1 95.44 91 LEU B CA 1
ATOM 3464 C C . LEU B 1 91 ? -3.318 28.188 -5.582 1 95.44 91 LEU B C 1
ATOM 3466 O O . LEU B 1 91 ? -4.43 28.609 -5.277 1 95.44 91 LEU B O 1
ATOM 3470 N N . PRO B 1 92 ? -2.709 28.469 -6.699 1 94.75 92 PRO B N 1
ATOM 3471 C CA . PRO B 1 92 ? -3.199 29.594 -7.516 1 94.75 92 PRO B CA 1
ATOM 3472 C C . PRO B 1 92 ? -4.578 29.328 -8.109 1 94.75 92 PRO B C 1
ATOM 3474 O O . PRO B 1 92 ? -5.312 30.266 -8.422 1 94.75 92 PRO B O 1
ATOM 3477 N N . GLN B 1 93 ? -4.98 28.141 -8.203 1 95.5 93 GLN B N 1
ATOM 3478 C CA . GLN B 1 93 ? -6.207 27.781 -8.914 1 95.5 93 GLN B CA 1
ATOM 3479 C C . GLN B 1 93 ? -7.426 27.906 -8 1 95.5 93 GLN B C 1
ATOM 3481 O O . GLN B 1 93 ? -8.562 27.859 -8.469 1 95.5 93 GLN B O 1
ATOM 3486 N N . TYR B 1 94 ? -7.191 28.203 -6.738 1 96.69 94 TYR B N 1
ATOM 3487 C CA . TYR B 1 94 ? -8.312 28.109 -5.809 1 96.69 94 TYR B CA 1
ATOM 3488 C C . TYR B 1 94 ? -8.523 29.422 -5.066 1 96.69 94 TYR B C 1
ATOM 3490 O O . TYR B 1 94 ? -7.559 30.094 -4.691 1 96.69 94 TYR B O 1
ATOM 3498 N N . GLU B 1 95 ? -9.742 29.734 -4.926 1 97.19 95 GLU B N 1
ATOM 3499 C CA . GLU B 1 95 ? -10.117 30.891 -4.125 1 97.19 95 GLU B CA 1
ATOM 3500 C C . GLU B 1 95 ? -10.281 30.531 -2.654 1 97.19 95 GLU B C 1
ATOM 3502 O O . GLU B 1 95 ? -10.867 29.484 -2.334 1 97.19 95 GLU B O 1
ATOM 3507 N N . LEU B 1 96 ? -9.789 31.422 -1.786 1 97.94 96 LEU B N 1
ATOM 3508 C CA . LEU B 1 96 ? -9.93 31.234 -0.345 1 97.94 96 LEU B CA 1
ATOM 3509 C C . LEU B 1 96 ? -11.156 31.969 0.183 1 97.94 96 LEU B C 1
ATOM 3511 O O . LEU B 1 96 ? -11.555 33 -0.369 1 97.94 96 LEU B O 1
ATOM 3515 N N . PRO B 1 97 ? -11.773 31.391 1.186 1 97 97 PRO B N 1
ATOM 3516 C CA . PRO B 1 97 ? -12.859 32.156 1.83 1 97 97 PRO B CA 1
ATOM 3517 C C . PRO B 1 97 ? -12.406 33.5 2.357 1 97 97 PRO B C 1
ATOM 3519 O O . PRO B 1 97 ? -11.258 33.656 2.768 1 97 97 PRO B O 1
ATOM 3522 N N . PRO B 1 98 ? -13.297 34.406 2.469 1 93.75 98 PRO B N 1
ATOM 3523 C CA . PRO B 1 98 ? -12.93 35.75 2.9 1 93.75 98 PRO B CA 1
ATOM 3524 C C . PRO B 1 98 ? -12.43 35.812 4.344 1 93.75 98 PRO B C 1
ATOM 3526 O O . PRO B 1 98 ? -11.695 36.719 4.715 1 93.75 98 PRO B O 1
ATOM 3529 N N . SER B 1 99 ? -12.836 34.844 5.102 1 95.25 99 SER B N 1
ATOM 3530 C CA . SER B 1 99 ? -12.438 34.844 6.504 1 95.25 99 SER B CA 1
ATOM 3531 C C . SER B 1 99 ? -10.984 34.375 6.664 1 95.25 99 SER B C 1
ATOM 3533 O O . SER B 1 99 ? -10.414 34.469 7.754 1 95.25 99 SER B O 1
ATOM 3535 N N . VAL B 1 100 ? -10.391 33.938 5.562 1 98.19 100 VAL B N 1
ATOM 3536 C CA . VAL B 1 100 ? -8.969 33.594 5.582 1 98.19 100 VAL B CA 1
ATOM 3537 C C . VAL B 1 100 ? -8.133 34.812 5.246 1 98.19 100 VAL B C 1
ATOM 3539 O O . VAL B 1 100 ? -8.281 35.406 4.172 1 98.19 100 VAL B O 1
ATOM 3542 N N . ARG B 1 101 ? -7.324 35.219 6.105 1 98.19 101 ARG B N 1
ATOM 3543 C CA . ARG B 1 101 ? -6.426 36.344 5.879 1 98.19 101 ARG B CA 1
ATOM 3544 C C . ARG B 1 101 ? -4.984 35.969 6.223 1 98.19 101 ARG B C 1
ATOM 3546 O O . ARG B 1 101 ? -4.73 34.906 6.797 1 98.19 101 ARG B O 1
ATOM 3553 N N . ALA B 1 102 ? -4.066 36.875 5.816 1 98.69 102 ALA B N 1
ATOM 3554 C CA . ALA B 1 102 ? -2.652 36.594 6.031 1 98.69 102 ALA B CA 1
ATOM 3555 C C . ALA B 1 102 ? -1.926 37.812 6.578 1 98.69 102 ALA B C 1
ATOM 3557 O O . ALA B 1 102 ? -2.377 38.969 6.383 1 98.69 102 ALA B O 1
ATOM 3558 N N . THR B 1 103 ? -0.867 37.625 7.309 1 98.69 103 THR B N 1
ATOM 3559 C CA . THR B 1 103 ? -0.024 38.688 7.855 1 98.69 103 THR B CA 1
ATOM 3560 C C . THR B 1 103 ? 1.416 38.188 8.008 1 98.69 103 THR B C 1
ATOM 3562 O O . THR B 1 103 ? 1.676 37 8.016 1 98.69 103 THR B O 1
ATOM 3565 N N . THR B 1 104 ? 2.344 39.094 7.996 1 98.25 104 THR B N 1
ATOM 3566 C CA . THR B 1 104 ? 3.738 38.781 8.289 1 98.25 104 THR B CA 1
ATOM 3567 C C . THR B 1 104 ? 4.066 39.094 9.75 1 98.25 104 THR B C 1
ATOM 3569 O O . THR B 1 104 ? 5.188 38.844 10.203 1 98.25 104 THR B O 1
ATOM 3572 N N . ASP B 1 105 ? 3.098 39.531 10.484 1 98.19 105 ASP B N 1
ATOM 3573 C CA . ASP B 1 105 ? 3.293 39.906 11.883 1 98.19 105 ASP B CA 1
ATOM 3574 C C . ASP B 1 105 ? 2.871 38.75 12.82 1 98.19 105 ASP B C 1
ATOM 3576 O O . ASP B 1 105 ? 1.68 38.469 12.961 1 98.19 105 ASP B O 1
ATOM 3580 N N . PRO B 1 106 ? 3.801 38.219 13.547 1 98.31 106 PRO B N 1
ATOM 3581 C CA . PRO B 1 106 ? 3.469 37.094 14.438 1 98.31 106 PRO B CA 1
ATOM 3582 C C . PRO B 1 106 ? 2.494 37.5 15.539 1 98.31 106 PRO B C 1
ATOM 3584 O O . PRO B 1 106 ? 1.633 36.688 15.93 1 98.31 106 PRO B O 1
ATOM 3587 N N . ALA B 1 107 ? 2.654 38.656 16.031 1 97.94 107 ALA B N 1
ATOM 3588 C CA . ALA B 1 107 ? 1.774 39.094 17.109 1 97.94 107 ALA B CA 1
ATOM 3589 C C . ALA B 1 107 ? 0.322 39.156 16.641 1 97.94 107 ALA B C 1
ATOM 3591 O O . ALA B 1 107 ? -0.584 38.75 17.375 1 97.94 107 ALA B O 1
ATOM 3592 N N . GLU B 1 108 ? 0.161 39.625 15.5 1 98 108 GLU B N 1
ATOM 3593 C CA . GLU B 1 108 ? -1.183 39.688 14.938 1 98 108 GLU B CA 1
ATOM 3594 C C . GLU B 1 108 ? -1.766 38.312 14.695 1 98 108 GLU B C 1
ATOM 3596 O O . GLU B 1 108 ? -2.939 38.062 14.984 1 98 108 GLU B O 1
ATOM 3601 N N . ALA B 1 109 ? -0.992 37.469 14.172 1 98.5 109 ALA B N 1
ATOM 3602 C CA . ALA B 1 109 ? -1.462 36.125 13.781 1 98.5 109 ALA B CA 1
ATOM 3603 C C . ALA B 1 109 ? -1.725 35.25 15.008 1 98.5 109 ALA B C 1
ATOM 3605 O O . ALA B 1 109 ? -2.723 34.531 15.062 1 98.5 109 ALA B O 1
ATOM 3606 N N . LEU B 1 110 ? -0.89 35.344 16.031 1 98.44 110 LEU B N 1
ATOM 3607 C CA . LEU B 1 110 ? -0.828 34.281 17.031 1 98.44 110 LEU B CA 1
ATOM 3608 C C . LEU B 1 110 ? -1.531 34.719 18.312 1 98.44 110 LEU B C 1
ATOM 3610 O O . LEU B 1 110 ? -1.855 33.875 19.156 1 98.44 110 LEU B O 1
ATOM 3614 N N . SER B 1 111 ? -1.771 35.969 18.469 1 96.62 111 SER B N 1
ATOM 3615 C CA . SER B 1 111 ? -2.424 36.438 19.688 1 96.62 111 SER B CA 1
ATOM 3616 C C . SER B 1 111 ? -3.893 36.031 19.734 1 96.62 111 SER B C 1
ATOM 3618 O O . SER B 1 111 ? -4.613 36.188 18.734 1 96.62 111 SER B O 1
ATOM 3620 N N . GLY B 1 112 ? -4.301 35.406 20.875 1 96.56 112 GLY B N 1
ATOM 3621 C CA . GLY B 1 112 ? -5.707 35.125 21.109 1 96.56 112 GLY B CA 1
ATOM 3622 C C . GLY B 1 112 ? -6.223 33.938 20.328 1 96.56 112 GLY B C 1
ATOM 3623 O O . GLY B 1 112 ? -7.43 33.781 20.125 1 96.56 112 GLY B O 1
ATOM 3624 N N . CYS B 1 113 ? -5.359 33.125 19.891 1 97.94 113 CYS B N 1
ATOM 3625 C CA . CYS B 1 113 ? -5.77 31.938 19.125 1 97.94 113 CYS B CA 1
ATOM 3626 C C . CYS B 1 113 ? -6.305 30.844 20.031 1 97.94 113 CYS B C 1
ATOM 3628 O O . CYS B 1 113 ? -5.773 30.625 21.125 1 97.94 113 CYS B O 1
ATOM 3630 N N . ASP B 1 114 ? -7.355 30.188 19.578 1 98.44 114 ASP B N 1
ATOM 3631 C CA . ASP B 1 114 ? -7.844 28.984 20.25 1 98.44 114 ASP B CA 1
ATOM 3632 C C . ASP B 1 114 ? -7 27.766 19.891 1 98.44 114 ASP B C 1
ATOM 3634 O O . ASP B 1 114 ? -6.824 26.859 20.703 1 98.44 114 ASP B O 1
ATOM 3638 N N . PHE B 1 115 ? -6.539 27.719 18.656 1 98.69 115 PHE B N 1
ATOM 3639 C CA . PHE B 1 115 ? -5.637 26.703 18.109 1 98.69 115 PHE B CA 1
ATOM 3640 C C . PHE B 1 115 ? -4.602 27.344 17.188 1 98.69 115 PHE B C 1
ATOM 3642 O O . PHE B 1 115 ? -4.855 28.391 16.594 1 98.69 115 PHE B O 1
ATOM 3649 N N . ILE B 1 116 ? -3.469 26.734 17.109 1 98.88 116 ILE B N 1
ATOM 3650 C CA . ILE B 1 116 ? -2.436 27.125 16.156 1 98.88 116 ILE B CA 1
ATOM 3651 C C . ILE B 1 116 ? -2.002 25.906 15.344 1 98.88 116 ILE B C 1
ATOM 3653 O O . ILE B 1 116 ? -1.627 24.875 15.906 1 98.88 116 ILE B O 1
ATOM 3657 N N . VAL B 1 117 ? -2.096 25.984 14.031 1 98.75 117 VAL B N 1
ATOM 3658 C CA . VAL B 1 117 ? -1.645 24.938 13.133 1 98.75 117 VAL B CA 1
ATOM 3659 C C . VAL B 1 117 ? -0.206 25.203 12.703 1 98.75 117 VAL B C 1
ATOM 3661 O O . VAL B 1 117 ? 0.103 26.281 12.188 1 98.75 117 VAL B O 1
ATOM 3664 N N . HIS B 1 118 ? 0.634 24.297 12.977 1 98.56 118 HIS B N 1
ATOM 3665 C CA . HIS B 1 118 ? 2.031 24.391 12.57 1 98.56 118 HIS B CA 1
ATOM 3666 C C . HIS B 1 118 ? 2.264 23.688 11.234 1 98.56 118 HIS B C 1
ATOM 3668 O O . HIS B 1 118 ? 2.344 22.453 11.188 1 98.56 118 HIS B O 1
ATOM 3674 N N . ALA B 1 119 ? 2.484 24.438 10.211 1 97.31 119 ALA B N 1
ATOM 3675 C CA . ALA B 1 119 ? 2.648 23.891 8.867 1 97.31 119 ALA B CA 1
ATOM 3676 C C . ALA B 1 119 ? 4 24.281 8.281 1 97.31 119 ALA B C 1
ATOM 3678 O O . ALA B 1 119 ? 4.152 24.359 7.059 1 97.31 119 ALA B O 1
ATOM 3679 N N . VAL B 1 120 ? 4.961 24.547 9.109 1 96.31 120 VAL B N 1
ATOM 3680 C CA . VAL B 1 120 ? 6.328 24.859 8.703 1 96.31 120 VAL B CA 1
ATOM 3681 C C . VAL B 1 120 ? 7.117 23.562 8.531 1 96.31 120 VAL B C 1
ATOM 3683 O O . VAL B 1 120 ? 6.973 22.625 9.336 1 96.31 120 VAL B O 1
ATOM 3686 N N . PRO B 1 121 ? 7.93 23.453 7.484 1 93.06 121 PRO B N 1
ATOM 3687 C CA . PRO B 1 121 ? 8.734 22.25 7.281 1 93.06 121 PRO B CA 1
ATOM 3688 C C . PRO B 1 121 ? 9.586 21.906 8.5 1 93.06 121 PRO B C 1
ATOM 3690 O O . PRO B 1 121 ? 10.039 22.797 9.219 1 93.06 121 PRO B O 1
ATOM 3693 N N . VAL B 1 122 ? 9.852 20.656 8.641 1 92.25 122 VAL B N 1
ATOM 3694 C CA . VAL B 1 122 ? 10.492 20.109 9.828 1 92.25 122 VAL B CA 1
ATOM 3695 C C . VAL B 1 122 ? 11.844 20.781 10.055 1 92.25 122 VAL B C 1
ATOM 3697 O O . VAL B 1 122 ? 12.133 21.25 11.164 1 92.25 122 VAL B O 1
ATOM 3700 N N . GLN B 1 123 ? 12.617 20.938 9.016 1 89.69 123 GLN B N 1
ATOM 3701 C CA . GLN B 1 123 ? 13.992 21.406 9.141 1 89.69 123 GLN B CA 1
ATOM 3702 C C . GLN B 1 123 ? 14.039 22.875 9.547 1 89.69 123 GLN B C 1
ATOM 3704 O O . GLN B 1 123 ? 15.031 23.344 10.109 1 89.69 123 GLN B O 1
ATOM 3709 N N . SER B 1 124 ? 13.008 23.609 9.32 1 93.06 124 SER B N 1
ATOM 3710 C CA . SER B 1 124 ? 12.977 25.031 9.641 1 93.06 124 SER B CA 1
ATOM 3711 C C . SER B 1 124 ? 12.148 25.297 10.891 1 93.06 124 SER B C 1
ATOM 3713 O O . SER B 1 124 ? 12.07 26.438 11.352 1 93.06 124 SER B O 1
ATOM 3715 N N . SER B 1 125 ? 11.578 24.312 11.43 1 95.31 125 SER B N 1
ATOM 3716 C CA . SER B 1 125 ? 10.586 24.469 12.484 1 95.31 125 SER B CA 1
ATOM 3717 C C . SER B 1 125 ? 11.211 25.016 13.758 1 95.31 125 SER B C 1
ATOM 3719 O O . SER B 1 125 ? 10.672 25.953 14.367 1 95.31 125 SER B O 1
ATOM 3721 N N . LYS B 1 126 ? 12.328 24.469 14.195 1 94.19 126 LYS B N 1
ATOM 3722 C CA . LYS B 1 126 ? 12.938 24.875 15.453 1 94.19 126 LYS B CA 1
ATOM 3723 C C . LYS B 1 126 ? 13.297 26.359 15.422 1 94.19 126 LYS B C 1
ATOM 3725 O O . LYS B 1 126 ? 12.922 27.125 16.328 1 94.19 126 LYS B O 1
ATOM 3730 N N . ALA B 1 127 ? 14.016 26.734 14.391 1 95.5 127 ALA B N 1
ATOM 3731 C CA . ALA B 1 127 ? 14.422 28.125 14.242 1 95.5 127 ALA B CA 1
ATOM 3732 C C . ALA B 1 127 ? 13.211 29.047 14.133 1 95.5 127 ALA B C 1
ATOM 3734 O O . ALA B 1 127 ? 13.188 30.141 14.727 1 95.5 127 ALA B O 1
ATOM 3735 N N . PHE B 1 128 ? 12.266 28.656 13.375 1 97.06 128 PHE B N 1
ATOM 3736 C CA . PHE B 1 128 ? 11.055 29.438 13.188 1 97.06 128 PHE B CA 1
ATOM 3737 C C . PHE B 1 128 ? 10.328 29.641 14.508 1 97.06 128 PHE B C 1
ATOM 3739 O O . PHE B 1 128 ? 9.977 30.781 14.852 1 97.06 128 PHE B O 1
ATOM 3746 N N . LEU B 1 129 ? 10.109 28.578 15.258 1 97.75 129 LEU B N 1
ATOM 3747 C CA . LEU B 1 129 ? 9.375 28.625 16.516 1 97.75 129 LEU B CA 1
ATOM 3748 C C . LEU B 1 129 ? 10.109 29.484 17.547 1 97.75 129 LEU B C 1
ATOM 3750 O O . LEU B 1 129 ? 9.477 30.188 18.328 1 97.75 129 LEU B O 1
ATOM 3754 N N . ARG B 1 130 ? 11.422 29.391 17.547 1 97.44 130 ARG B N 1
ATOM 3755 C CA . ARG B 1 130 ? 12.219 30.25 18.422 1 97.44 130 ARG B CA 1
ATOM 3756 C C . ARG B 1 130 ? 11.93 31.719 18.172 1 97.44 130 ARG B C 1
ATOM 3758 O O . ARG B 1 130 ? 11.922 32.531 19.109 1 97.44 130 ARG B O 1
ATOM 3765 N N . GLY B 1 131 ? 11.672 32.031 16.984 1 97.25 131 GLY B N 1
ATOM 3766 C CA . GLY B 1 131 ? 11.453 33.438 16.578 1 97.25 131 GLY B CA 1
ATOM 3767 C C . GLY B 1 131 ? 10.07 33.938 16.938 1 97.25 131 GLY B C 1
ATOM 3768 O O . GLY B 1 131 ? 9.852 35.156 17.016 1 97.25 131 GLY B O 1
ATOM 3769 N N . VAL B 1 132 ? 9.156 33.031 17.25 1 97.88 132 VAL B N 1
ATOM 3770 C CA . VAL B 1 132 ? 7.789 33.5 17.469 1 97.88 132 VAL B CA 1
ATOM 3771 C C . VAL B 1 132 ? 7.309 33.062 18.844 1 97.88 132 VAL B C 1
ATOM 3773 O O . VAL B 1 132 ? 6.145 33.25 19.203 1 97.88 132 VAL B O 1
ATOM 3776 N N . LYS B 1 133 ? 8.125 32.469 19.625 1 97.25 133 LYS B N 1
ATOM 3777 C CA . LYS B 1 133 ? 7.75 31.766 20.859 1 97.25 133 LYS B CA 1
ATOM 3778 C C . LYS B 1 133 ? 7.059 32.719 21.828 1 97.25 133 LYS B C 1
ATOM 3780 O O . LYS B 1 133 ? 6.137 32.344 22.547 1 97.25 133 LYS B O 1
ATOM 3785 N N . ASP B 1 134 ? 7.395 34 21.812 1 97.31 134 ASP B N 1
ATOM 3786 C CA . ASP B 1 134 ? 6.867 34.969 22.766 1 97.31 134 ASP B CA 1
ATOM 3787 C C . ASP B 1 134 ? 5.422 35.344 22.438 1 97.31 134 ASP B C 1
ATOM 3789 O O . ASP B 1 134 ? 4.711 35.906 23.281 1 97.31 134 ASP B O 1
ATOM 3793 N N . HIS B 1 135 ? 5.02 34.969 21.266 1 98.06 135 HIS B N 1
ATOM 3794 C CA . HIS B 1 135 ? 3.67 35.312 20.828 1 98.06 135 HIS B CA 1
ATOM 3795 C C . HIS B 1 135 ? 2.732 34.125 20.969 1 98.06 135 HIS B C 1
ATOM 3797 O O . HIS B 1 135 ? 1.526 34.25 20.734 1 98.06 135 HIS B O 1
ATOM 3803 N N . VAL B 1 136 ? 3.229 32.969 21.344 1 97.94 136 VAL B N 1
ATOM 3804 C CA . VAL B 1 136 ? 2.424 31.766 21.484 1 97.94 136 VAL B CA 1
ATOM 3805 C C . VAL B 1 136 ? 2.02 31.578 22.938 1 97.94 136 VAL B C 1
ATOM 3807 O O . VAL B 1 136 ? 2.875 31.375 23.797 1 97.94 136 VAL B O 1
ATOM 3810 N N . ASP B 1 137 ? 0.787 31.672 23.203 1 97.75 137 ASP B N 1
ATOM 3811 C CA . ASP B 1 137 ? 0.298 31.391 24.547 1 97.75 137 ASP B CA 1
ATOM 3812 C C . ASP B 1 137 ? 0.593 29.938 24.953 1 97.75 137 ASP B C 1
ATOM 3814 O O . ASP B 1 137 ? 0.292 29.016 24.203 1 97.75 137 ASP B O 1
ATOM 3818 N N . PRO B 1 138 ? 1.147 29.688 26.125 1 97.19 138 PRO B N 1
ATOM 3819 C CA . PRO B 1 138 ? 1.555 28.344 26.562 1 97.19 138 PRO B CA 1
ATOM 3820 C C . PRO B 1 138 ? 0.382 27.375 26.656 1 97.19 138 PRO B C 1
ATOM 3822 O O . PRO B 1 138 ? 0.582 26.156 26.641 1 97.19 138 PRO B O 1
ATOM 3825 N N . LYS B 1 139 ? -0.796 27.875 26.719 1 97.25 139 LYS B N 1
ATOM 3826 C CA . LYS B 1 139 ? -1.961 27 26.891 1 97.25 139 LYS B CA 1
ATOM 3827 C C . LYS B 1 139 ? -2.598 26.672 25.547 1 97.25 139 LYS B C 1
ATOM 3829 O O . LYS B 1 139 ? -3.414 25.75 25.438 1 97.25 139 LYS B O 1
ATOM 3834 N N . THR B 1 140 ? -2.246 27.438 24.516 1 98.12 140 THR B N 1
ATOM 3835 C CA . THR B 1 140 ? -2.861 27.234 23.219 1 98.12 140 THR B CA 1
ATOM 3836 C C . THR B 1 140 ? -2.359 25.953 22.562 1 98.12 140 THR B C 1
ATOM 3838 O O . THR B 1 140 ? -1.151 25.75 22.422 1 98.12 140 THR B O 1
ATOM 3841 N N . PRO B 1 141 ? -3.268 25.016 22.156 1 98.44 141 PRO B N 1
ATOM 3842 C CA . PRO B 1 141 ? -2.832 23.781 21.484 1 98.44 141 PRO B CA 1
ATOM 3843 C C . PRO B 1 141 ? -2.184 24.047 20.125 1 98.44 141 PRO B C 1
ATOM 3845 O O . PRO B 1 141 ? -2.674 24.875 19.359 1 98.44 141 PRO B O 1
ATOM 3848 N N . LEU B 1 142 ? -1.074 23.391 19.906 1 98.56 142 LEU B N 1
ATOM 3849 C CA . LEU B 1 142 ? -0.403 23.391 18.609 1 98.56 142 LEU B CA 1
ATOM 3850 C C . LEU B 1 142 ? -0.704 22.109 17.844 1 98.56 142 LEU B C 1
ATOM 3852 O O . LEU B 1 142 ? -0.564 21.016 18.375 1 98.56 142 LEU B O 1
ATOM 3856 N N . LEU B 1 143 ? -1.185 22.266 16.625 1 98.56 143 LEU B N 1
ATOM 3857 C CA . LEU B 1 143 ? -1.497 21.156 15.719 1 98.56 143 LEU B CA 1
ATOM 3858 C C . LEU B 1 143 ? -0.45 21.047 14.609 1 98.56 143 LEU B C 1
ATOM 3860 O O . LEU B 1 143 ? -0.439 21.844 13.68 1 98.56 143 LEU B O 1
ATOM 3864 N N . CYS B 1 144 ? 0.345 19.984 14.641 1 98.06 144 CYS B N 1
ATOM 3865 C CA . CYS B 1 144 ? 1.49 19.844 13.75 1 98.06 144 CYS B CA 1
ATOM 3866 C C . CYS B 1 144 ? 1.101 19.109 12.477 1 98.06 144 CYS B C 1
ATOM 3868 O O . CYS B 1 144 ? 0.583 18 12.531 1 98.06 144 CYS B O 1
ATOM 3870 N N . LEU B 1 145 ? 1.415 19.719 11.328 1 96.12 145 LEU B N 1
ATOM 3871 C CA . LEU B 1 145 ? 1.159 19.094 10.031 1 96.12 145 LEU B CA 1
ATOM 3872 C C . LEU B 1 145 ? 2.453 18.594 9.414 1 96.12 145 LEU B C 1
ATOM 3874 O O . LEU B 1 145 ? 2.422 17.797 8.461 1 96.12 145 LEU B O 1
ATOM 3878 N N . ALA B 1 146 ? 3.572 19.047 9.922 1 92.62 146 ALA B N 1
ATOM 3879 C CA . ALA B 1 146 ? 4.863 18.672 9.344 1 92.62 146 ALA B CA 1
ATOM 3880 C C . ALA B 1 146 ? 5.141 17.188 9.531 1 92.62 146 ALA B C 1
ATOM 3882 O O . ALA B 1 146 ? 4.926 16.641 10.617 1 92.62 146 ALA B O 1
ATOM 3883 N N . LYS B 1 147 ? 5.504 16.547 8.414 1 87.12 147 LYS B N 1
ATOM 3884 C CA . LYS B 1 147 ? 5.785 15.109 8.414 1 87.12 147 LYS B CA 1
ATOM 3885 C C . LYS B 1 147 ? 7.258 14.836 8.117 1 87.12 147 LYS B C 1
ATOM 3887 O O . LYS B 1 147 ? 7.672 14.844 6.953 1 87.12 147 LYS B O 1
ATOM 3892 N N . GLY B 1 148 ? 8.07 14.633 9.18 1 83.12 148 GLY B N 1
ATOM 3893 C CA . GLY B 1 148 ? 9.492 14.398 9.008 1 83.12 148 GLY B CA 1
ATOM 3894 C C . GLY B 1 148 ? 10.234 14.242 10.328 1 83.12 148 GLY B C 1
ATOM 3895 O O . GLY B 1 148 ? 9.617 14.25 11.391 1 83.12 148 GLY B O 1
ATOM 3896 N N . LEU B 1 149 ? 11.469 13.945 10.109 1 86.38 149 LEU B N 1
ATOM 3897 C CA . LEU B 1 149 ? 12.367 13.844 11.25 1 86.38 149 LEU B CA 1
ATOM 3898 C C . LEU B 1 149 ? 13.438 14.93 11.203 1 86.38 149 LEU B C 1
ATOM 3900 O O . LEU B 1 149 ? 13.914 15.289 10.125 1 86.38 149 LEU B O 1
ATOM 3904 N N . GLY B 1 150 ? 13.664 15.438 12.344 1 80.81 150 GLY B N 1
ATOM 3905 C CA . GLY B 1 150 ? 14.648 16.5 12.43 1 80.81 150 GLY B CA 1
ATOM 3906 C C . GLY B 1 150 ? 16.062 16.031 12.133 1 80.81 150 GLY B C 1
ATOM 3907 O O . GLY B 1 150 ? 16.391 14.859 12.344 1 80.81 150 GLY B O 1
ATOM 3908 N N . ALA B 1 151 ? 16.75 17 11.492 1 69.38 151 ALA B N 1
ATOM 3909 C CA . ALA B 1 151 ? 18.172 16.734 11.281 1 69.38 151 ALA B CA 1
ATOM 3910 C C . ALA B 1 151 ? 18.969 17 12.562 1 69.38 151 ALA B C 1
ATOM 3912 O O . ALA B 1 151 ? 18.594 17.844 13.367 1 69.38 151 ALA B O 1
ATOM 3913 N N . SER B 1 152 ? 19.609 16.016 13.07 1 62.16 152 SER B N 1
ATOM 3914 C CA . SER B 1 152 ? 20.5 16.281 14.211 1 62.16 152 SER B CA 1
ATOM 3915 C C . SER B 1 152 ? 21.953 15.969 13.867 1 62.16 152 SER B C 1
ATOM 3917 O O . SER B 1 152 ? 22.219 15.086 13.055 1 62.16 152 SER B O 1
ATOM 3919 N N . TYR B 1 153 ? 22.641 17 14.273 1 49.28 153 TYR B N 1
ATOM 3920 C CA . TYR B 1 153 ? 24.078 16.812 14.117 1 49.28 153 TYR B CA 1
ATOM 3921 C C . TYR B 1 153 ? 24.578 15.68 15.008 1 49.28 153 TYR B C 1
ATOM 3923 O O . TYR B 1 153 ? 25.641 15.117 14.758 1 49.28 153 TYR B O 1
ATOM 3931 N N . HIS B 1 154 ? 23.75 15.461 15.977 1 53.16 154 HIS B N 1
ATOM 3932 C CA . HIS B 1 154 ? 24.203 14.383 16.859 1 53.16 154 HIS B CA 1
ATOM 3933 C C . HIS B 1 154 ? 23.797 13.023 16.297 1 53.16 154 HIS B C 1
ATOM 3935 O O . HIS B 1 154 ? 22.703 12.867 15.766 1 53.16 154 HIS B O 1
ATOM 3941 N N . LEU B 1 155 ? 24.781 12.18 16.344 1 48.91 155 LEU B N 1
ATOM 3942 C CA . LEU B 1 155 ? 24.734 10.844 15.758 1 48.91 155 LEU B CA 1
ATOM 3943 C C . LEU B 1 155 ? 23.531 10.062 16.281 1 48.91 155 LEU B C 1
ATOM 3945 O O . LEU B 1 155 ? 23.031 9.164 15.609 1 48.91 155 LEU B O 1
ATOM 3949 N N . THR B 1 156 ? 23.062 10.508 17.406 1 54.66 156 THR B N 1
ATOM 3950 C CA . THR B 1 156 ? 22.156 9.539 18 1 54.66 156 THR B CA 1
ATOM 3951 C C . THR B 1 156 ? 20.766 10.148 18.203 1 54.66 156 THR B C 1
ATOM 3953 O O . THR B 1 156 ? 19.828 9.461 18.625 1 54.66 156 THR B O 1
ATOM 3956 N N . LEU B 1 157 ? 20.719 11.336 17.688 1 67.69 157 LEU B N 1
ATOM 3957 C CA . LEU B 1 157 ? 19.422 11.891 18.047 1 67.69 157 LEU B CA 1
ATOM 3958 C C . LEU B 1 157 ? 18.656 12.305 16.797 1 67.69 157 LEU B C 1
ATOM 3960 O O . LEU B 1 157 ? 19.172 13.016 15.938 1 67.69 157 LEU B O 1
ATOM 3964 N N . VAL B 1 158 ? 17.641 11.672 16.531 1 76.94 158 VAL B N 1
ATOM 3965 C CA . VAL B 1 158 ? 16.703 12.039 15.484 1 76.94 158 VAL B CA 1
ATOM 3966 C C . VAL B 1 158 ? 15.383 12.5 16.109 1 76.94 158 VAL B C 1
ATOM 3968 O O . VAL B 1 158 ? 14.5 11.688 16.375 1 76.94 158 VAL B O 1
ATOM 3971 N N . PRO B 1 159 ? 15.344 13.859 16.281 1 87.38 159 PRO B N 1
ATOM 3972 C CA . PRO B 1 159 ? 14.156 14.305 17.016 1 87.38 159 PRO B CA 1
ATOM 3973 C C . PRO B 1 159 ? 12.891 14.281 16.156 1 87.38 159 PRO B C 1
ATOM 3975 O O . PRO B 1 159 ? 12.945 14.609 14.961 1 87.38 159 PRO B O 1
ATOM 3978 N N . MET B 1 160 ? 11.867 13.859 16.719 1 91.19 160 MET B N 1
ATOM 3979 C CA . MET B 1 160 ? 10.531 13.953 16.141 1 91.19 160 MET B CA 1
ATOM 3980 C C . MET B 1 160 ? 9.938 15.336 16.391 1 91.19 160 MET B C 1
ATOM 3982 O O . MET B 1 160 ? 10.484 16.125 17.156 1 91.19 160 MET B O 1
ATOM 3986 N N . MET B 1 161 ? 8.867 15.641 15.75 1 92.81 161 MET B N 1
ATOM 3987 C CA . MET B 1 161 ? 8.273 16.969 15.883 1 92.81 161 MET B CA 1
ATOM 3988 C C . MET B 1 161 ? 7.805 17.219 17.312 1 92.81 161 MET B C 1
ATOM 3990 O O . MET B 1 161 ? 7.848 18.344 17.797 1 92.81 161 MET B O 1
ATOM 3994 N N . THR B 1 162 ? 7.418 16.141 17.984 1 92.81 162 THR B N 1
ATOM 3995 C CA . THR B 1 162 ? 6.996 16.25 19.375 1 92.81 162 THR B CA 1
ATOM 3996 C C . THR B 1 162 ? 8.164 16.672 20.266 1 92.81 162 THR B C 1
ATOM 3998 O O . THR B 1 162 ? 7.961 17.078 21.406 1 92.81 162 THR B O 1
ATOM 4001 N N . GLU B 1 163 ? 9.336 16.547 19.75 1 92.38 163 GLU B N 1
ATOM 4002 C CA . GLU B 1 163 ? 10.523 17.031 20.453 1 92.38 163 GLU B CA 1
ATOM 4003 C C . GLU B 1 163 ? 11 18.359 19.875 1 92.38 163 GLU B C 1
ATOM 4005 O O . GLU B 1 163 ? 11.445 19.234 20.625 1 92.38 163 GLU B O 1
ATOM 4010 N N . VAL B 1 164 ? 10.852 18.531 18.578 1 93.44 164 VAL B N 1
ATOM 4011 C CA . VAL B 1 164 ? 11.328 19.719 17.875 1 93.44 164 VAL B CA 1
ATOM 4012 C C . VAL B 1 164 ? 10.523 20.938 18.312 1 93.44 164 VAL B C 1
ATOM 4014 O O . VAL B 1 164 ? 11.086 22.016 18.547 1 93.44 164 VAL B O 1
ATOM 4017 N N . ILE B 1 165 ? 9.242 20.766 18.453 1 95.88 165 ILE B N 1
ATOM 4018 C CA . ILE B 1 165 ? 8.359 21.891 18.719 1 95.88 165 ILE B CA 1
ATOM 4019 C C . ILE B 1 165 ? 8.609 22.422 20.125 1 95.88 165 ILE B C 1
ATOM 4021 O O . ILE B 1 165 ? 8.891 23.609 20.312 1 95.88 165 ILE B O 1
ATOM 4025 N N . PRO B 1 166 ? 8.594 21.562 21.172 1 95.75 166 PRO B N 1
ATOM 4026 C CA . PRO B 1 166 ? 8.93 22.078 22.5 1 95.75 166 PRO B CA 1
ATOM 4027 C C . PRO B 1 166 ? 10.336 22.672 22.562 1 95.75 166 PRO B C 1
ATOM 4029 O O . PRO B 1 166 ? 10.555 23.672 23.25 1 95.75 166 PRO B O 1
ATOM 4032 N N . ALA B 1 167 ? 11.258 22.094 21.875 1 94.06 167 ALA B N 1
ATOM 4033 C CA . ALA B 1 167 ? 12.617 22.609 21.844 1 94.06 167 ALA B CA 1
ATOM 4034 C C . ALA B 1 167 ? 12.664 24.016 21.25 1 94.06 167 ALA B C 1
ATOM 4036 O O . ALA B 1 167 ? 13.422 24.875 21.719 1 94.06 167 ALA B O 1
ATOM 4037 N N . GLY B 1 168 ? 11.93 24.25 20.203 1 96.06 168 GLY B N 1
ATOM 4038 C CA . GLY B 1 168 ? 11.867 25.562 19.578 1 96.06 168 GLY B CA 1
ATOM 4039 C C . GLY B 1 168 ? 11.172 26.609 20.453 1 96.06 168 GLY B C 1
ATOM 4040 O O . GLY B 1 168 ? 11.594 27.766 20.5 1 96.06 168 GLY B O 1
ATOM 4041 N N . LEU B 1 169 ? 10.156 26.172 21.125 1 97.44 169 LEU B N 1
ATOM 4042 C CA . LEU B 1 169 ? 9.391 27.062 21.969 1 97.44 169 LEU B CA 1
ATOM 4043 C C . LEU B 1 169 ? 10.078 27.266 23.312 1 97.44 169 LEU B C 1
ATOM 4045 O O . LEU B 1 169 ? 9.773 28.219 24.047 1 97.44 169 LEU B O 1
ATOM 4049 N N . GLY B 1 170 ? 10.977 26.359 23.703 1 96.5 170 GLY B N 1
ATOM 4050 C CA . GLY B 1 170 ? 11.672 26.406 24.969 1 96.5 170 GLY B CA 1
ATOM 4051 C C . GLY B 1 170 ? 10.812 25.953 26.141 1 96.5 170 GLY B C 1
ATOM 4052 O O . GLY B 1 170 ? 11.109 26.266 27.297 1 96.5 170 GLY B O 1
ATOM 4053 N N . ARG B 1 171 ? 9.672 25.281 25.828 1 96.75 171 ARG B N 1
ATOM 4054 C CA . ARG B 1 171 ? 8.719 24.797 26.828 1 96.75 171 ARG B CA 1
ATOM 4055 C C . ARG B 1 171 ? 7.797 23.734 26.234 1 96.75 171 ARG B C 1
ATOM 4057 O O . ARG B 1 171 ? 7.727 23.594 25.016 1 96.75 171 ARG B O 1
ATOM 4064 N N . ASP B 1 172 ? 7.117 23.078 27.156 1 95.75 172 ASP B N 1
ATOM 4065 C CA . ASP B 1 172 ? 6.074 22.172 26.688 1 95.75 172 ASP B CA 1
ATOM 4066 C C . ASP B 1 172 ? 4.867 22.938 26.156 1 95.75 172 ASP B C 1
ATOM 4068 O O . ASP B 1 172 ? 4.676 24.109 26.484 1 95.75 172 ASP B O 1
ATOM 4072 N N . GLN B 1 173 ? 4.164 22.359 25.312 1 97 173 GLN B N 1
ATOM 4073 C CA . GLN B 1 173 ? 2.971 22.891 24.656 1 97 173 GLN B CA 1
ATOM 4074 C C . GLN B 1 173 ? 1.954 21.781 24.406 1 97 173 GLN B C 1
ATOM 4076 O O . GLN B 1 173 ? 2.326 20.656 24.062 1 97 173 GLN B O 1
ATOM 4081 N N . PRO B 1 174 ? 0.66 22 24.766 1 97.94 174 PRO B N 1
ATOM 4082 C CA . PRO B 1 174 ? -0.3 21.016 24.25 1 97.94 174 PRO B CA 1
ATOM 4083 C C . PRO B 1 174 ? -0.139 20.781 22.75 1 97.94 174 PRO B C 1
ATOM 4085 O O . PRO B 1 174 ? -0.133 21.734 21.969 1 97.94 174 PRO B O 1
ATOM 4088 N N . LEU B 1 175 ? 0.074 19.484 22.422 1 98.06 175 LEU B N 1
ATOM 4089 C CA . LEU B 1 175 ? 0.508 19.203 21.047 1 98.06 175 LEU B CA 1
ATOM 4090 C C . LEU B 1 175 ? -0.242 18.016 20.484 1 98.06 175 LEU B C 1
ATOM 4092 O O . LEU B 1 175 ? -0.432 17 21.172 1 98.06 175 LEU B O 1
ATOM 4096 N N . ALA B 1 176 ? -0.759 18.172 19.266 1 97.94 176 ALA B N 1
ATOM 4097 C CA . ALA B 1 176 ? -1.296 17.078 18.453 1 97.94 176 ALA B CA 1
ATOM 4098 C C . ALA B 1 176 ? -0.624 17.031 17.094 1 97.94 176 ALA B C 1
ATOM 4100 O O . ALA B 1 176 ? -0.263 18.062 16.531 1 97.94 176 ALA B O 1
ATOM 4101 N N . VAL B 1 177 ? -0.406 15.828 16.641 1 97 177 VAL B N 1
ATOM 4102 C CA . VAL B 1 177 ? 0.182 15.625 15.32 1 97 177 VAL B CA 1
ATOM 4103 C C . VAL B 1 177 ? -0.875 15.086 14.367 1 97 177 VAL B C 1
ATOM 4105 O O . VAL B 1 177 ? -1.61 14.148 14.703 1 97 177 VAL B O 1
ATOM 4108 N N . LEU B 1 178 ? -0.988 15.734 13.227 1 95.56 178 LEU B N 1
ATOM 4109 C CA . LEU B 1 178 ? -1.896 15.281 12.18 1 95.56 178 LEU B CA 1
ATOM 4110 C C . LEU B 1 178 ? -1.125 14.648 11.031 1 95.56 178 LEU B C 1
ATOM 4112 O O . LEU B 1 178 ? -0.153 15.227 10.539 1 95.56 178 LEU B O 1
ATOM 4116 N N . SER B 1 179 ? -1.528 13.453 10.695 1 90.81 179 SER B N 1
ATOM 4117 C CA . SER B 1 179 ? -0.836 12.75 9.625 1 90.81 179 SER B CA 1
ATOM 4118 C C . SER B 1 179 ? -1.803 11.891 8.812 1 90.81 179 SER B C 1
ATOM 4120 O O . SER B 1 179 ? -2.869 11.516 9.297 1 90.81 179 SER B O 1
ATOM 4122 N N . GLY B 1 180 ? -1.531 11.625 7.574 1 84.12 180 GLY B N 1
ATOM 4123 C CA . GLY B 1 180 ? -2.32 10.852 6.629 1 84.12 180 GLY B CA 1
ATOM 4124 C C . GLY B 1 180 ? -2.1 11.273 5.188 1 84.12 180 GLY B C 1
ATOM 4125 O O . GLY B 1 180 ? -1.347 12.211 4.914 1 84.12 180 GLY B O 1
ATOM 4126 N N . PRO B 1 181 ? -2.635 10.477 4.344 1 82 181 PRO B N 1
ATOM 4127 C CA . PRO B 1 181 ? -2.574 10.875 2.934 1 82 181 PRO B CA 1
ATOM 4128 C C . PRO B 1 181 ? -3.412 12.117 2.635 1 82 181 PRO B C 1
ATOM 4130 O O . PRO B 1 181 ? -4.641 12.031 2.535 1 82 181 PRO B O 1
ATOM 4133 N N . THR B 1 182 ? -2.811 13.289 2.508 1 86.69 182 THR B N 1
ATOM 4134 C CA . THR B 1 182 ? -3.555 14.539 2.379 1 86.69 182 THR B CA 1
ATOM 4135 C C . THR B 1 182 ? -2.934 15.43 1.307 1 86.69 182 THR B C 1
ATOM 4137 O O . THR B 1 182 ? -2.096 16.281 1.609 1 86.69 182 THR B O 1
ATOM 4140 N N . PHE B 1 183 ? -3.408 15.25 0.174 1 88.38 183 PHE B N 1
ATOM 4141 C CA . PHE B 1 183 ? -3.027 16.188 -0.876 1 88.38 183 PHE B CA 1
ATOM 4142 C C . PHE B 1 1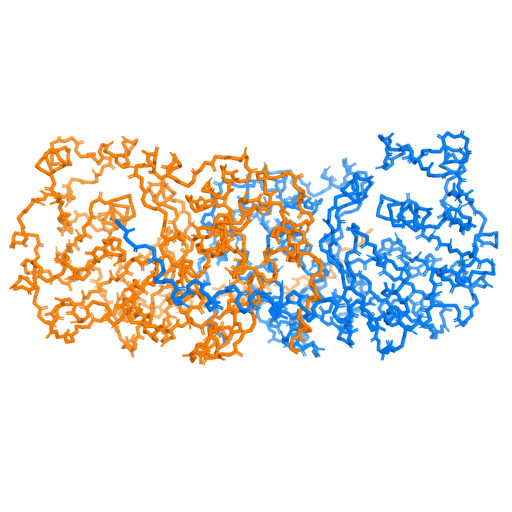83 ? -3.836 17.469 -0.77 1 88.38 183 PHE B C 1
ATOM 4144 O O . PHE B 1 183 ? -5.066 17.453 -0.828 1 88.38 183 PHE B O 1
ATOM 4151 N N . ALA B 1 184 ? -3.105 18.531 -0.731 1 92.25 184 ALA B N 1
ATOM 4152 C CA . ALA B 1 184 ? -3.719 19.828 -0.485 1 92.25 184 ALA B CA 1
ATOM 4153 C C . ALA B 1 184 ? -4.738 20.172 -1.567 1 92.25 184 ALA B C 1
ATOM 4155 O O . ALA B 1 184 ? -5.82 20.688 -1.272 1 92.25 184 ALA B O 1
ATOM 4156 N N . VAL B 1 185 ? -4.422 19.922 -2.811 1 92.56 185 VAL B N 1
ATOM 4157 C CA . VAL B 1 185 ? -5.281 20.25 -3.941 1 92.56 185 VAL B CA 1
ATOM 4158 C C . VAL B 1 185 ? -6.629 19.531 -3.789 1 92.56 185 VAL B C 1
ATOM 4160 O O . VAL B 1 185 ? -7.68 20.125 -4.039 1 92.56 185 VAL B O 1
ATOM 4163 N N . GLU B 1 186 ? -6.574 18.312 -3.365 1 92.31 186 GLU B N 1
ATOM 4164 C CA . GLU B 1 186 ? -7.812 17.547 -3.232 1 92.31 186 GLU B CA 1
ATOM 4165 C C . GLU B 1 186 ? -8.633 18.031 -2.041 1 92.31 186 GLU B C 1
ATOM 4167 O O . GLU B 1 186 ? -9.867 17.984 -2.07 1 92.31 186 GLU B O 1
ATOM 4172 N N . LEU B 1 187 ? -7.957 18.5 -1.01 1 93.38 187 LEU B N 1
ATOM 4173 C CA . LEU B 1 187 ? -8.664 19.156 0.085 1 93.38 187 LEU B CA 1
ATOM 4174 C C . LEU B 1 187 ? -9.391 20.391 -0.409 1 93.38 187 LEU B C 1
ATOM 4176 O O . LEU B 1 187 ? -10.555 20.625 -0.059 1 93.38 187 LEU B O 1
ATOM 4180 N N . MET B 1 188 ? -8.711 21.141 -1.274 1 96 188 MET B N 1
ATOM 4181 C CA . MET B 1 188 ? -9.305 22.359 -1.833 1 96 188 MET B CA 1
ATOM 4182 C C . MET B 1 188 ? -10.516 22.031 -2.697 1 96 188 MET B C 1
ATOM 4184 O O . MET B 1 188 ? -11.461 22.812 -2.766 1 96 188 MET B O 1
ATOM 4188 N N . GLN B 1 189 ? -10.461 20.859 -3.312 1 95.31 189 GLN B N 1
ATOM 4189 C CA . GLN B 1 189 ? -11.531 20.438 -4.207 1 95.31 189 GLN B CA 1
ATOM 4190 C C . GLN B 1 189 ? -12.703 19.844 -3.424 1 95.31 189 GLN B C 1
ATOM 4192 O O . GLN B 1 189 ? -13.758 19.562 -3.992 1 95.31 189 GLN B O 1
ATOM 4197 N N . GLY B 1 190 ? -12.5 19.609 -2.152 1 92.69 190 GLY B N 1
ATOM 4198 C CA . GLY B 1 190 ? -13.555 19.031 -1.33 1 92.69 190 GLY B CA 1
ATOM 4199 C C . GLY B 1 190 ? -13.711 17.547 -1.519 1 92.69 190 GLY B C 1
ATOM 4200 O O . GLY B 1 190 ? -14.797 17 -1.316 1 92.69 190 GLY B O 1
ATOM 4201 N N . LEU B 1 191 ? -12.695 16.922 -1.943 1 91.75 191 LEU B N 1
ATOM 4202 C CA . LEU B 1 191 ? -12.727 15.477 -2.104 1 91.75 191 LEU B CA 1
ATOM 4203 C C . LEU B 1 191 ? -12.539 14.773 -0.762 1 91.75 191 LEU B C 1
ATOM 4205 O O . LEU B 1 191 ? -11.859 15.305 0.126 1 91.75 191 LEU B O 1
ATOM 4209 N N . PRO B 1 192 ? -13.148 13.57 -0.609 1 90.06 192 PRO B N 1
ATOM 4210 C CA . PRO B 1 192 ? -13.047 12.875 0.676 1 90.06 192 PRO B CA 1
ATOM 4211 C C . PRO B 1 192 ? -11.602 12.578 1.073 1 90.06 192 PRO B C 1
ATOM 4213 O O . PRO B 1 192 ? -10.805 12.141 0.238 1 90.06 192 PRO B O 1
ATOM 4216 N N . THR B 1 193 ? -11.305 12.867 2.305 1 89.56 193 THR B N 1
ATOM 4217 C CA . THR B 1 193 ? -9.961 12.695 2.857 1 89.56 193 THR B CA 1
ATOM 4218 C C . THR B 1 193 ? -10.031 12.164 4.285 1 89.56 193 THR B C 1
ATOM 4220 O O . THR B 1 193 ? -11.023 12.375 4.984 1 89.56 193 THR B O 1
ATOM 4223 N N . ALA B 1 194 ? -9.039 11.383 4.629 1 87.88 194 ALA B N 1
ATOM 4224 C CA . ALA B 1 194 ? -8.938 10.914 6.008 1 87.88 194 ALA B CA 1
ATOM 4225 C C . ALA B 1 194 ? -7.566 11.219 6.594 1 87.88 194 ALA B C 1
ATOM 4227 O O . ALA B 1 194 ? -6.547 11.086 5.914 1 87.88 194 ALA B O 1
ATOM 4228 N N . ILE B 1 195 ? -7.578 11.688 7.855 1 90.38 195 ILE B N 1
ATOM 4229 C CA . ILE B 1 195 ? -6.34 11.984 8.562 1 90.38 195 ILE B CA 1
ATOM 4230 C C . ILE B 1 195 ? -6.43 11.469 10 1 90.38 195 ILE B C 1
ATOM 4232 O O . ILE B 1 195 ? -7.508 11.094 10.461 1 90.38 195 ILE B O 1
ATOM 4236 N N . VAL B 1 196 ? -5.262 11.352 10.625 1 90.94 196 VAL B N 1
ATOM 4237 C CA . VAL B 1 196 ? -5.199 10.945 12.023 1 90.94 196 VAL B CA 1
ATOM 4238 C C . VAL B 1 196 ? -4.684 12.102 12.875 1 90.94 196 VAL B C 1
ATOM 4240 O O . VAL B 1 196 ? -3.705 12.766 12.508 1 90.94 196 VAL B O 1
ATOM 4243 N N . ALA B 1 197 ? -5.441 12.383 13.922 1 95.12 197 ALA B N 1
ATOM 4244 C CA . ALA B 1 197 ? -4.98 13.305 14.961 1 95.12 197 ALA B CA 1
ATOM 4245 C C . ALA B 1 197 ? -4.434 12.539 16.156 1 95.12 197 ALA B C 1
ATOM 4247 O O . ALA B 1 197 ? -5.188 11.883 16.891 1 95.12 197 ALA B O 1
ATOM 4248 N N . ALA B 1 198 ? -3.148 12.672 16.391 1 96 198 ALA B N 1
ATOM 4249 C CA . ALA B 1 198 ? -2.502 11.93 17.469 1 96 198 ALA B CA 1
ATOM 4250 C C . ALA B 1 198 ? -1.989 12.875 18.547 1 96 198 ALA B C 1
ATOM 4252 O O . ALA B 1 198 ? -1.406 13.914 18.25 1 96 198 ALA B O 1
ATOM 4253 N N . SER B 1 199 ? -2.266 12.484 19.797 1 97.06 199 SER B N 1
ATOM 4254 C CA . SER B 1 199 ? -1.784 13.219 20.953 1 97.06 199 SER B CA 1
ATOM 4255 C C . SER B 1 199 ? -1.68 12.312 22.188 1 97.06 199 SER B C 1
ATOM 4257 O O . SER B 1 199 ? -2.41 11.32 22.297 1 97.06 199 SER B O 1
ATOM 4259 N N . THR B 1 200 ? -0.745 12.656 23 1 95.44 200 THR B N 1
ATOM 4260 C CA . THR B 1 200 ? -0.683 11.945 24.281 1 95.44 200 THR B CA 1
ATOM 4261 C C . THR B 1 200 ? -1.854 12.344 25.172 1 95.44 200 THR B C 1
ATOM 4263 O O . THR B 1 200 ? -2.195 11.617 26.109 1 95.44 200 THR B O 1
ATOM 4266 N N . ASP B 1 201 ? -2.41 13.492 24.906 1 96.31 201 ASP B N 1
ATOM 4267 C CA . ASP B 1 201 ? -3.631 13.953 25.562 1 96.31 201 ASP B CA 1
ATOM 4268 C C . ASP B 1 201 ? -4.867 13.562 24.766 1 96.31 201 ASP B C 1
ATOM 4270 O O . ASP B 1 201 ? -5.211 14.227 23.781 1 96.31 201 ASP B O 1
ATOM 4274 N N . LYS B 1 202 ? -5.582 12.602 25.281 1 93.94 202 LYS B N 1
ATOM 4275 C CA . LYS B 1 202 ? -6.746 12.078 24.578 1 93.94 202 LYS B CA 1
ATOM 4276 C C . LYS B 1 202 ? -7.793 13.164 24.359 1 93.94 202 LYS B C 1
ATOM 4278 O O . LYS B 1 202 ? -8.492 13.172 23.344 1 93.94 202 LYS B O 1
ATOM 4283 N N . ASN B 1 203 ? -7.887 13.953 25.312 1 94.56 203 ASN B N 1
ATOM 4284 C CA . ASN B 1 203 ? -8.859 15.031 25.188 1 94.56 203 ASN B CA 1
ATOM 4285 C C . ASN B 1 203 ? -8.5 15.977 24.047 1 94.56 203 ASN B C 1
ATOM 4287 O O . ASN B 1 203 ? -9.383 16.438 23.328 1 94.56 203 ASN B O 1
ATOM 4291 N N . LEU B 1 204 ? -7.277 16.281 23.938 1 96.94 204 LEU B N 1
ATOM 4292 C CA . LEU B 1 204 ? -6.848 17.156 22.859 1 96.94 204 LEU B CA 1
ATOM 4293 C C . LEU B 1 204 ? -7.078 16.5 21.5 1 96.94 204 LEU B C 1
ATOM 4295 O O . LEU B 1 204 ? -7.547 17.156 20.562 1 96.94 204 LEU B O 1
ATOM 4299 N N . ALA B 1 205 ? -6.746 15.25 21.406 1 96.06 205 ALA B N 1
ATOM 4300 C CA . ALA B 1 205 ? -7 14.531 20.156 1 96.06 205 ALA B CA 1
ATOM 4301 C C . ALA B 1 205 ? -8.477 14.609 19.781 1 96.06 205 ALA B C 1
ATOM 4303 O O . ALA B 1 205 ? -8.805 14.82 18.609 1 96.06 205 ALA B O 1
ATOM 4304 N N . GLY B 1 206 ? -9.297 14.406 20.734 1 93.56 206 GLY B N 1
ATOM 4305 C CA . GLY B 1 206 ? -10.727 14.516 20.5 1 93.56 206 GLY B CA 1
ATOM 4306 C C . GLY B 1 206 ? -11.156 15.906 20.078 1 93.56 206 GLY B C 1
ATOM 4307 O O . GLY B 1 206 ? -12.008 16.047 19.188 1 93.56 206 GLY B O 1
ATOM 4308 N N . ARG B 1 207 ? -10.625 16.906 20.672 1 95.56 207 ARG B N 1
ATOM 4309 C CA . ARG B 1 207 ? -10.938 18.281 20.312 1 95.56 207 ARG B CA 1
ATOM 4310 C C . ARG B 1 207 ? -10.508 18.578 18.875 1 95.56 207 ARG B C 1
ATOM 4312 O O . ARG B 1 207 ? -11.234 19.25 18.141 1 95.56 207 ARG B O 1
ATOM 4319 N N . VAL B 1 208 ? -9.375 18.062 18.531 1 96.75 208 VAL B N 1
ATOM 4320 C CA . VAL B 1 208 ? -8.875 18.266 17.172 1 96.75 208 VAL B CA 1
ATOM 4321 C C . VAL B 1 208 ? -9.805 17.578 16.172 1 96.75 208 VAL B C 1
ATOM 4323 O O . VAL B 1 208 ? -10.102 18.125 15.109 1 96.75 208 VAL B O 1
ATOM 4326 N N . GLN B 1 209 ? -10.219 16.391 16.531 1 94.06 209 GLN B N 1
ATOM 4327 C CA . GLN B 1 209 ? -11.172 15.664 15.695 1 94.06 209 GLN B CA 1
ATOM 4328 C C . GLN B 1 209 ? -12.438 16.5 15.477 1 94.06 209 GLN B C 1
ATOM 4330 O O . GLN B 1 209 ? -12.891 16.641 14.336 1 94.06 209 GLN B O 1
ATOM 4335 N N . ARG B 1 210 ? -12.961 17.062 16.516 1 93.81 210 ARG B N 1
ATOM 4336 C CA . ARG B 1 210 ? -14.211 17.812 16.422 1 93.81 210 ARG B CA 1
ATOM 4337 C C . ARG B 1 210 ? -14 19.156 15.758 1 93.81 210 ARG B C 1
ATOM 4339 O O . ARG B 1 210 ? -14.93 19.734 15.188 1 93.81 210 ARG B O 1
ATOM 4346 N N . LEU B 1 211 ? -12.797 19.594 15.781 1 95.94 211 LEU B N 1
ATOM 4347 C CA . LEU B 1 211 ? -12.461 20.859 15.133 1 95.94 211 LEU B CA 1
ATOM 4348 C C . LEU B 1 211 ? -12.461 20.703 13.609 1 95.94 211 LEU B C 1
ATOM 4350 O O . LEU B 1 211 ? -12.984 21.562 12.898 1 95.94 211 LEU B O 1
ATOM 4354 N N . PHE B 1 212 ? -11.945 19.578 13.148 1 95.25 212 PHE B N 1
ATOM 4355 C CA . PHE B 1 212 ? -11.633 19.469 11.727 1 95.25 212 PHE B CA 1
ATOM 4356 C C . PHE B 1 212 ? -12.641 18.578 11.016 1 95.25 212 PHE B C 1
ATOM 4358 O O . PHE B 1 212 ? -12.828 18.672 9.805 1 95.25 212 PHE B O 1
ATOM 4365 N N . ALA B 1 213 ? -13.219 17.656 11.727 1 90.5 213 ALA B N 1
ATOM 4366 C CA . ALA B 1 213 ? -14.094 16.672 11.102 1 90.5 213 ALA B CA 1
ATOM 4367 C C . ALA B 1 213 ? -15.203 17.344 10.305 1 90.5 213 ALA B C 1
ATOM 4369 O O . ALA B 1 213 ? -15.773 18.344 10.75 1 90.5 213 ALA B O 1
ATOM 4370 N N . SER B 1 214 ? -15.422 16.875 9.141 1 88.31 214 SER B N 1
ATOM 4371 C CA . SER B 1 214 ? -16.453 17.375 8.234 1 88.31 214 SER B CA 1
ATOM 4372 C C . SER B 1 214 ? -16.891 16.312 7.242 1 88.31 214 SER B C 1
ATOM 4374 O O . SER B 1 214 ? -16.531 15.133 7.391 1 88.31 214 SER B O 1
ATOM 4376 N N . THR B 1 215 ? -17.703 16.688 6.281 1 82.12 215 THR B N 1
ATOM 4377 C CA . THR B 1 215 ? -18.188 15.75 5.27 1 82.12 215 THR B CA 1
ATOM 4378 C C . THR B 1 215 ? -17.062 15.328 4.336 1 82.12 215 THR B C 1
ATOM 4380 O O . THR B 1 215 ? -17.109 14.25 3.732 1 82.12 215 THR B O 1
ATOM 4383 N N . HIS B 1 216 ? -16.016 16.188 4.328 1 86.75 216 HIS B N 1
ATOM 4384 C CA . HIS B 1 216 ? -14.961 15.906 3.357 1 86.75 216 HIS B CA 1
ATOM 4385 C C . HIS B 1 216 ? -13.68 15.469 4.047 1 86.75 216 HIS B C 1
ATOM 4387 O O . HIS B 1 216 ? -12.734 15.016 3.389 1 86.75 216 HIS B O 1
ATOM 4393 N N . LEU B 1 217 ? -13.664 15.594 5.367 1 91.06 217 LEU B N 1
ATOM 4394 C CA . LEU B 1 217 ? -12.461 15.227 6.109 1 91.06 217 LEU B CA 1
ATOM 4395 C C . LEU B 1 217 ? -12.812 14.375 7.324 1 91.06 217 LEU B C 1
ATOM 4397 O O . LEU B 1 217 ? -13.367 14.883 8.305 1 91.06 217 LEU B O 1
ATOM 4401 N N . ARG B 1 218 ? -12.438 13.188 7.18 1 88.81 218 ARG B N 1
ATOM 4402 C CA . ARG B 1 218 ? -12.547 12.305 8.336 1 88.81 218 ARG B CA 1
ATOM 4403 C C . ARG B 1 218 ? -11.297 12.383 9.211 1 88.81 218 ARG B C 1
ATOM 4405 O O . ARG B 1 218 ? -10.18 12.336 8.703 1 88.81 218 ARG B O 1
ATOM 4412 N N . VAL B 1 219 ? -11.531 12.516 10.523 1 91 219 VAL B N 1
ATOM 4413 C CA . VAL B 1 219 ? -10.406 12.617 11.453 1 91 219 VAL B CA 1
ATOM 4414 C C . VAL B 1 219 ? -10.492 11.5 12.492 1 91 219 VAL B C 1
ATOM 4416 O O . VAL B 1 219 ? -11.438 11.453 13.289 1 91 219 VAL B O 1
ATOM 4419 N N . ASN B 1 220 ? -9.539 10.609 12.438 1 87.5 220 ASN B N 1
ATOM 4420 C CA . ASN B 1 220 ? -9.391 9.594 13.469 1 87.5 220 ASN B CA 1
ATOM 4421 C C . ASN B 1 220 ? -8.438 10.047 14.57 1 87.5 220 ASN B C 1
ATOM 4423 O O . ASN B 1 220 ? -7.566 10.883 14.336 1 87.5 220 ASN B O 1
ATOM 4427 N N . THR B 1 221 ? -8.703 9.531 15.758 1 91.94 221 THR B N 1
ATOM 4428 C CA . THR B 1 221 ? -7.836 9.914 16.875 1 91.94 221 THR B CA 1
ATOM 4429 C C . THR B 1 221 ? -6.922 8.766 17.266 1 91.94 221 THR B C 1
ATOM 4431 O O . THR B 1 221 ? -7.242 7.598 17.031 1 91.94 221 THR B O 1
ATOM 4434 N N . SER B 1 222 ? -5.777 9.117 17.766 1 92.12 222 SER B N 1
ATOM 4435 C CA . SER B 1 222 ? -4.816 8.133 18.266 1 92.12 222 SER B CA 1
ATOM 4436 C C . SER B 1 222 ? -4.008 8.695 19.438 1 92.12 222 SER B C 1
ATOM 4438 O O . SER B 1 222 ? -3.799 9.906 19.531 1 92.12 222 SER B O 1
ATOM 4440 N N . ASN B 1 223 ? -3.621 7.781 20.312 1 94.44 223 ASN B N 1
ATOM 4441 C CA . ASN B 1 223 ? -2.686 8.172 21.359 1 94.44 223 ASN B CA 1
ATOM 4442 C C . ASN B 1 223 ? -1.271 7.688 21.062 1 94.44 223 ASN B C 1
ATOM 4444 O O . ASN B 1 223 ? -0.359 7.879 21.875 1 94.44 223 ASN B O 1
ATOM 4448 N N . ASP B 1 224 ? -1.137 7.051 19.922 1 93.94 224 ASP B N 1
ATOM 4449 C CA . ASP B 1 224 ? 0.169 6.562 19.5 1 93.94 224 ASP B CA 1
ATOM 4450 C C . ASP B 1 224 ? 0.897 7.613 18.656 1 93.94 224 ASP B C 1
ATOM 4452 O O . ASP B 1 224 ? 1.134 7.41 17.469 1 93.94 224 ASP B O 1
ATOM 4456 N N . VAL B 1 225 ? 1.368 8.578 19.312 1 94.75 225 VAL B N 1
ATOM 4457 C CA . VAL B 1 225 ? 2.002 9.719 18.656 1 94.75 225 VAL B CA 1
ATOM 4458 C C . VAL B 1 225 ? 3.252 9.266 17.922 1 94.75 225 VAL B C 1
ATOM 4460 O O . VAL B 1 225 ? 3.484 9.672 16.781 1 94.75 225 VAL B O 1
ATOM 4463 N N . VAL B 1 226 ? 3.982 8.391 18.484 1 93.38 226 VAL B N 1
ATOM 4464 C CA . VAL B 1 226 ? 5.227 7.895 17.906 1 93.38 226 VAL B CA 1
ATOM 4465 C C . VAL B 1 226 ? 4.93 7.195 16.578 1 93.38 226 VAL B C 1
ATOM 4467 O O . VAL B 1 226 ? 5.562 7.484 15.562 1 93.38 226 VAL B O 1
ATOM 4470 N N . GLY B 1 227 ? 3.965 6.312 16.578 1 92.75 227 GLY B N 1
ATOM 4471 C CA . GLY B 1 227 ? 3.605 5.578 15.375 1 92.75 227 GLY B CA 1
ATOM 4472 C C . GLY B 1 227 ? 3.117 6.477 14.258 1 92.75 227 GLY B C 1
ATOM 4473 O O . GLY B 1 227 ? 3.518 6.312 13.102 1 92.75 227 GLY B O 1
ATOM 4474 N N . VAL B 1 228 ? 2.307 7.422 14.602 1 92.5 228 VAL B N 1
ATOM 4475 C CA . VAL B 1 228 ? 1.709 8.312 13.617 1 92.5 228 VAL B CA 1
ATOM 4476 C C . VAL B 1 228 ? 2.787 9.211 13.016 1 92.5 228 VAL B C 1
ATOM 4478 O O . VAL B 1 228 ? 2.848 9.383 11.797 1 92.5 228 VAL B O 1
ATOM 4481 N N . GLU B 1 229 ? 3.664 9.719 13.797 1 93 229 GLU B N 1
ATOM 4482 C CA . GLU B 1 229 ? 4.723 10.609 13.32 1 93 229 GLU B CA 1
ATOM 4483 C C . GLU B 1 229 ? 5.723 9.859 12.445 1 93 229 GLU B C 1
ATOM 4485 O O . GLU B 1 229 ? 6.125 10.352 11.391 1 93 229 GLU B O 1
ATOM 4490 N N . LEU B 1 230 ? 6.113 8.688 12.906 1 91.38 230 LEU B N 1
ATOM 4491 C CA . LEU B 1 230 ? 7.113 7.914 12.18 1 91.38 230 LEU B CA 1
ATOM 4492 C C . LEU B 1 230 ? 6.562 7.434 10.844 1 91.38 230 LEU B C 1
ATOM 4494 O O . LEU B 1 230 ? 7.27 7.445 9.828 1 91.38 230 LEU B O 1
ATOM 4498 N N . SER B 1 231 ? 5.34 6.98 10.852 1 89.19 231 SER B N 1
ATOM 4499 C CA . SER B 1 231 ? 4.73 6.539 9.602 1 89.19 231 SER B CA 1
ATOM 4500 C C . SER B 1 231 ? 4.691 7.668 8.57 1 89.19 231 SER B C 1
ATOM 4502 O O . SER B 1 231 ? 5.035 7.465 7.406 1 89.19 231 SER B O 1
ATOM 4504 N N . GLY B 1 232 ? 4.312 8.805 9.008 1 88.62 232 GLY B N 1
ATOM 4505 C CA . GLY B 1 232 ? 4.258 9.953 8.117 1 88.62 232 GLY B CA 1
ATOM 4506 C C . GLY B 1 232 ? 5.617 10.352 7.574 1 88.62 232 GLY B C 1
ATOM 4507 O O . GLY B 1 232 ? 5.754 10.664 6.391 1 88.62 232 GLY B O 1
ATOM 4508 N N . ALA B 1 233 ? 6.578 10.312 8.406 1 90.38 233 ALA B N 1
ATOM 4509 C CA . ALA B 1 233 ? 7.922 10.75 8.031 1 90.38 233 ALA B CA 1
ATOM 4510 C C . ALA B 1 233 ? 8.594 9.742 7.109 1 90.38 233 ALA B C 1
ATOM 4512 O O . ALA B 1 233 ? 9.148 10.117 6.07 1 90.38 233 ALA B O 1
ATOM 4513 N N . LEU B 1 234 ? 8.508 8.484 7.445 1 90.75 234 LEU B N 1
ATOM 4514 C CA . LEU B 1 234 ? 9.273 7.461 6.75 1 90.75 234 LEU B CA 1
ATOM 4515 C C . LEU B 1 234 ? 8.617 7.09 5.426 1 90.75 234 LEU B C 1
ATOM 4517 O O . LEU B 1 234 ? 9.281 6.621 4.504 1 90.75 234 LEU B O 1
ATOM 4521 N N . LYS B 1 235 ? 7.332 7.301 5.301 1 89.88 235 LYS B N 1
ATOM 4522 C CA . LYS B 1 235 ? 6.652 7.066 4.031 1 89.88 235 LYS B CA 1
ATOM 4523 C C . LYS B 1 235 ? 7.191 7.984 2.939 1 89.88 235 LYS B C 1
ATOM 4525 O O . LYS B 1 235 ? 7.227 7.609 1.766 1 89.88 235 LYS B O 1
ATOM 4530 N N . ASN B 1 236 ? 7.613 9.18 3.33 1 90 236 ASN B N 1
ATOM 4531 C CA . ASN B 1 236 ? 8.188 10.117 2.367 1 90 236 ASN B CA 1
ATOM 4532 C C . ASN B 1 236 ? 9.508 9.586 1.796 1 90 236 ASN B C 1
ATOM 4534 O O . ASN B 1 236 ? 9.82 9.828 0.627 1 90 236 ASN B O 1
ATOM 4538 N N . VAL B 1 237 ? 10.242 8.898 2.648 1 91.69 237 VAL B N 1
ATOM 4539 C CA . VAL B 1 237 ? 11.477 8.281 2.188 1 91.69 237 VAL B CA 1
ATOM 4540 C C . VAL B 1 237 ? 11.164 7.117 1.247 1 91.69 237 VAL B C 1
ATOM 4542 O O . VAL B 1 237 ? 11.789 6.969 0.198 1 91.69 237 VAL B O 1
ATOM 4545 N N . LEU B 1 238 ? 10.188 6.363 1.64 1 90.81 238 LEU B N 1
ATOM 4546 C CA . LEU B 1 238 ? 9.758 5.234 0.819 1 90.81 238 LEU B CA 1
ATOM 4547 C C . LEU B 1 238 ? 9.234 5.711 -0.529 1 90.81 238 LEU B C 1
ATOM 4549 O O . LEU B 1 238 ? 9.414 5.039 -1.546 1 90.81 238 LEU B O 1
ATOM 4553 N N . ALA B 1 239 ? 8.57 6.863 -0.532 1 91.75 239 ALA B N 1
ATOM 4554 C CA . ALA B 1 239 ? 8.062 7.434 -1.773 1 91.75 239 ALA B CA 1
ATOM 4555 C C . ALA B 1 239 ? 9.195 7.715 -2.756 1 91.75 239 ALA B C 1
ATOM 4557 O O . ALA B 1 239 ? 9.016 7.582 -3.971 1 91.75 239 ALA B O 1
ATOM 4558 N N . ILE B 1 240 ? 10.305 8.109 -2.262 1 93.12 240 ILE B N 1
ATOM 4559 C CA . ILE B 1 240 ? 11.469 8.344 -3.111 1 93.12 240 ILE B CA 1
ATOM 4560 C C . ILE B 1 240 ? 11.914 7.023 -3.738 1 93.12 240 ILE B C 1
ATOM 4562 O O . ILE B 1 240 ? 12.203 6.965 -4.938 1 93.12 2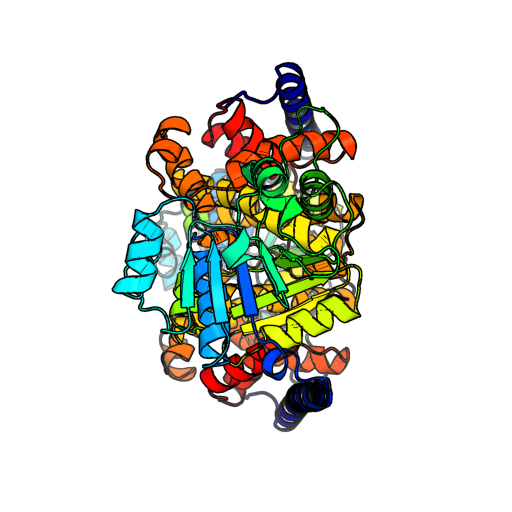40 ILE B O 1
ATOM 4566 N N . ALA B 1 241 ? 11.953 5.992 -2.936 1 91.81 241 ALA B N 1
ATOM 4567 C CA . ALA B 1 241 ? 12.312 4.672 -3.445 1 91.81 241 ALA B CA 1
ATOM 4568 C C . ALA B 1 241 ? 11.352 4.23 -4.555 1 91.81 241 ALA B C 1
ATOM 4570 O O . ALA B 1 241 ? 11.789 3.734 -5.594 1 91.81 241 ALA B O 1
ATOM 4571 N N . ALA B 1 242 ? 10.086 4.363 -4.297 1 89.81 242 ALA B N 1
ATOM 4572 C CA . ALA B 1 242 ? 9.078 4.004 -5.285 1 89.81 242 ALA B CA 1
ATOM 4573 C C . ALA B 1 242 ? 9.266 4.789 -6.582 1 89.81 242 ALA B C 1
ATOM 4575 O O . ALA B 1 242 ? 9.148 4.23 -7.676 1 89.81 242 ALA B O 1
ATOM 4576 N N . GLY B 1 243 ? 9.523 6.078 -6.422 1 92 243 GLY B N 1
ATOM 4577 C CA . GLY B 1 243 ? 9.789 6.906 -7.59 1 92 243 GLY B CA 1
ATOM 4578 C C . GLY B 1 243 ? 10.992 6.445 -8.383 1 92 243 GLY B C 1
ATOM 4579 O O . GLY B 1 243 ? 10.977 6.473 -9.617 1 92 243 GLY B O 1
ATOM 4580 N N . MET B 1 244 ? 12.047 6.027 -7.723 1 93.62 244 MET B N 1
ATOM 4581 C CA . MET B 1 244 ? 13.25 5.559 -8.391 1 93.62 244 MET B CA 1
ATOM 4582 C C . MET B 1 244 ? 12.961 4.336 -9.258 1 93.62 244 MET B C 1
ATOM 4584 O O . MET B 1 244 ? 13.484 4.211 -10.367 1 93.62 244 MET B O 1
ATOM 4588 N N . ILE B 1 245 ? 12.148 3.449 -8.75 1 91.62 245 ILE B N 1
ATOM 4589 C CA . ILE B 1 245 ? 11.766 2.262 -9.508 1 91.62 245 ILE B CA 1
ATOM 4590 C C . ILE B 1 245 ? 11.07 2.678 -10.805 1 91.62 245 ILE B C 1
ATOM 4592 O O . ILE B 1 245 ? 11.344 2.123 -11.875 1 91.62 245 ILE B O 1
ATOM 4596 N N . GLU B 1 246 ? 10.219 3.625 -10.68 1 90.44 246 GLU B N 1
ATOM 4597 C CA . GLU B 1 246 ? 9.508 4.133 -11.844 1 90.44 246 GLU B CA 1
ATOM 4598 C C . GLU B 1 246 ? 10.461 4.809 -12.828 1 90.44 246 GLU B C 1
ATOM 4600 O O . GLU B 1 246 ? 10.391 4.578 -14.031 1 90.44 246 GLU B O 1
ATOM 4605 N N . GLY B 1 247 ? 11.281 5.641 -12.289 1 94.12 247 GLY B N 1
ATOM 4606 C CA . GLY B 1 247 ? 12.242 6.332 -13.133 1 94.12 247 GLY B CA 1
ATOM 4607 C C . GLY B 1 247 ? 13.18 5.391 -13.867 1 94.12 247 GLY B C 1
ATOM 4608 O O . GLY B 1 247 ? 13.578 5.664 -15 1 94.12 247 GLY B O 1
ATOM 4609 N N . LEU B 1 248 ? 13.508 4.285 -13.242 1 94.94 248 LEU B N 1
ATOM 4610 C CA . LEU B 1 248 ? 14.398 3.281 -13.812 1 94.94 248 LEU B CA 1
ATOM 4611 C C . LEU B 1 248 ? 13.641 2.332 -14.734 1 94.94 248 LEU B C 1
ATOM 4613 O O . LEU B 1 248 ? 14.242 1.472 -15.383 1 94.94 248 LEU B O 1
ATOM 4617 N N . GLU B 1 249 ? 12.336 2.449 -14.773 1 93.31 249 GLU B N 1
ATOM 4618 C CA . GLU B 1 249 ? 11.461 1.63 -15.609 1 93.31 249 GLU B CA 1
ATOM 4619 C C . GLU B 1 249 ? 11.625 0.147 -15.289 1 93.31 249 GLU B C 1
ATOM 4621 O O . GLU B 1 249 ? 11.797 -0.673 -16.188 1 93.31 249 GLU B O 1
ATOM 4626 N N . LEU B 1 250 ? 11.625 -0.125 -14 1 91.38 250 LEU B N 1
ATOM 4627 C CA . LEU B 1 250 ? 11.828 -1.502 -13.562 1 91.38 250 LEU B CA 1
ATOM 4628 C C . LEU B 1 250 ? 10.5 -2.244 -13.453 1 91.38 250 LEU B C 1
ATOM 4630 O O . LEU B 1 250 ? 10.477 -3.445 -13.18 1 91.38 250 LEU B O 1
ATOM 4634 N N . GLY B 1 251 ? 9.406 -1.544 -13.695 1 88.94 251 GLY B N 1
ATOM 4635 C CA . GLY B 1 251 ? 8.109 -2.197 -13.789 1 88.94 251 GLY B CA 1
ATOM 4636 C C . GLY B 1 251 ? 7.332 -2.184 -12.484 1 88.94 251 GLY B C 1
ATOM 4637 O O . GLY B 1 251 ? 7.852 -1.75 -11.453 1 88.94 251 GLY B O 1
ATOM 4638 N N . ASN B 1 252 ? 6.121 -2.686 -12.516 1 87.81 252 ASN B N 1
ATOM 4639 C CA . ASN B 1 252 ? 5.195 -2.658 -11.383 1 87.81 252 ASN B CA 1
ATOM 4640 C C . ASN B 1 252 ? 5.496 -3.77 -10.383 1 87.81 252 ASN B C 1
ATOM 4642 O O . ASN B 1 252 ? 5.242 -3.621 -9.188 1 87.81 252 ASN B O 1
ATOM 4646 N N . ASN B 1 253 ? 6.012 -4.891 -10.859 1 89.44 253 ASN B N 1
ATOM 4647 C CA . ASN B 1 253 ? 6.367 -5.977 -9.945 1 89.44 253 ASN B CA 1
ATOM 4648 C C . ASN B 1 253 ? 7.445 -5.551 -8.953 1 89.44 253 ASN B C 1
ATOM 4650 O O . ASN B 1 253 ? 7.324 -5.805 -7.758 1 89.44 253 ASN B O 1
ATOM 4654 N N . ALA B 1 254 ? 8.406 -4.871 -9.492 1 88.12 254 ALA B N 1
ATOM 4655 C CA . ALA B 1 254 ? 9.477 -4.375 -8.641 1 88.12 254 ALA B CA 1
ATOM 4656 C C . ALA B 1 254 ? 8.969 -3.303 -7.684 1 88.12 254 ALA B C 1
ATOM 4658 O O . ALA B 1 254 ? 9.359 -3.266 -6.516 1 88.12 254 ALA B O 1
ATOM 4659 N N . LEU B 1 255 ? 8.133 -2.432 -8.234 1 87.5 255 LEU B N 1
ATOM 4660 C CA . LEU B 1 255 ? 7.543 -1.378 -7.414 1 87.5 255 LEU B CA 1
ATOM 4661 C C . LEU B 1 255 ? 6.777 -1.972 -6.234 1 87.5 255 LEU B C 1
ATOM 4663 O O . LEU B 1 255 ? 6.949 -1.534 -5.098 1 87.5 255 LEU B O 1
ATOM 4667 N N . ALA B 1 256 ? 6.012 -2.965 -6.5 1 85.31 256 ALA B N 1
ATOM 4668 C CA . ALA B 1 256 ? 5.215 -3.613 -5.457 1 85.31 256 ALA B CA 1
ATOM 4669 C C . ALA B 1 256 ? 6.113 -4.266 -4.41 1 85.31 256 ALA B C 1
ATOM 4671 O O . ALA B 1 256 ? 5.84 -4.18 -3.211 1 85.31 256 ALA B O 1
ATOM 4672 N N . ALA B 1 257 ? 7.129 -4.895 -4.895 1 84.88 257 ALA B N 1
ATOM 4673 C CA . ALA B 1 257 ? 8.039 -5.594 -3.992 1 84.88 257 ALA B CA 1
ATOM 4674 C C . ALA B 1 257 ? 8.773 -4.613 -3.082 1 84.88 257 ALA B C 1
ATOM 4676 O O . ALA B 1 257 ? 8.906 -4.848 -1.879 1 84.88 257 ALA B O 1
ATOM 4677 N N . VAL B 1 258 ? 9.242 -3.57 -3.658 1 86.31 258 VAL B N 1
ATOM 4678 C CA . VAL B 1 258 ? 10.016 -2.584 -2.912 1 86.31 258 VAL B CA 1
ATOM 4679 C C . VAL B 1 258 ? 9.109 -1.863 -1.915 1 86.31 258 VAL B C 1
ATOM 4681 O O . VAL B 1 258 ? 9.508 -1.611 -0.775 1 86.31 258 VAL B O 1
ATOM 4684 N N . VAL B 1 259 ? 7.922 -1.537 -2.324 1 86.62 259 VAL B N 1
ATOM 4685 C CA . VAL B 1 259 ? 6.988 -0.843 -1.443 1 86.62 259 VAL B CA 1
ATOM 4686 C C . VAL B 1 259 ? 6.586 -1.761 -0.291 1 86.62 259 VAL B C 1
ATOM 4688 O O . VAL B 1 259 ? 6.512 -1.326 0.86 1 86.62 259 VAL B O 1
ATOM 4691 N N . ALA B 1 260 ? 6.301 -2.998 -0.589 1 84.25 260 ALA B N 1
ATOM 4692 C CA . ALA B 1 260 ? 5.969 -3.957 0.459 1 84.25 260 ALA B CA 1
ATOM 4693 C C . ALA B 1 260 ? 7.105 -4.086 1.468 1 84.25 260 ALA B C 1
ATOM 4695 O O . ALA B 1 260 ? 6.875 -4.078 2.68 1 84.25 260 ALA B O 1
ATOM 4696 N N . GLN B 1 261 ? 8.266 -4.219 0.954 1 85.19 261 GLN B N 1
ATOM 4697 C CA . GLN B 1 261 ? 9.438 -4.316 1.814 1 85.19 261 GLN B CA 1
ATOM 4698 C C . GLN B 1 261 ? 9.633 -3.041 2.627 1 85.19 261 GLN B C 1
ATOM 4700 O O . GLN B 1 261 ? 9.961 -3.096 3.814 1 85.19 261 GLN B O 1
ATOM 4705 N N . GLY B 1 262 ? 9.508 -1.945 1.95 1 87.06 262 GLY B N 1
ATOM 4706 C CA . GLY B 1 262 ? 9.641 -0.674 2.645 1 87.06 262 GLY B CA 1
ATOM 4707 C C . GLY B 1 262 ? 8.633 -0.498 3.764 1 87.06 262 GLY B C 1
ATOM 4708 O O . GLY B 1 262 ? 8.969 0.015 4.832 1 87.06 262 GLY B O 1
ATOM 4709 N N . CYS B 1 263 ? 7.414 -0.875 3.529 1 86.62 263 CYS B N 1
ATOM 4710 C CA . CYS B 1 263 ? 6.391 -0.793 4.566 1 86.62 263 CYS B CA 1
ATOM 4711 C C . CYS B 1 263 ? 6.742 -1.688 5.75 1 86.62 263 CYS B C 1
ATOM 4713 O O . CYS B 1 263 ? 6.539 -1.305 6.902 1 86.62 263 CYS B O 1
ATOM 4715 N N . ALA B 1 264 ? 7.246 -2.846 5.469 1 84.75 264 ALA B N 1
ATOM 4716 C CA . ALA B 1 264 ? 7.672 -3.744 6.539 1 84.75 264 ALA B CA 1
ATOM 4717 C C . ALA B 1 264 ? 8.797 -3.121 7.363 1 84.75 264 ALA B C 1
ATOM 4719 O O . ALA B 1 264 ? 8.812 -3.246 8.594 1 84.75 264 ALA B O 1
ATOM 4720 N N . GLU B 1 265 ? 9.688 -2.51 6.691 1 88 265 GLU B N 1
ATOM 4721 C CA . GLU B 1 265 ? 10.812 -1.864 7.363 1 88 265 GLU B CA 1
ATOM 4722 C C . GLU B 1 265 ? 10.336 -0.741 8.281 1 88 265 GLU B C 1
ATOM 4724 O O . GLU B 1 265 ? 10.812 -0.604 9.406 1 88 265 GLU B O 1
ATOM 4729 N N . ILE B 1 266 ? 9.422 0.004 7.777 1 89.44 266 ILE B N 1
ATOM 4730 C CA . ILE B 1 266 ? 8.875 1.101 8.562 1 89.44 266 ILE B CA 1
ATOM 4731 C C . ILE B 1 266 ? 8.195 0.547 9.812 1 89.44 266 ILE B C 1
ATOM 4733 O O . ILE B 1 266 ? 8.391 1.063 10.914 1 89.44 266 ILE B O 1
ATOM 4737 N N . ARG B 1 267 ? 7.438 -0.492 9.648 1 87.25 267 ARG B N 1
ATOM 4738 C CA . ARG B 1 267 ? 6.75 -1.104 10.781 1 87.25 267 ARG B CA 1
ATOM 4739 C C . ARG B 1 267 ? 7.746 -1.623 11.812 1 87.25 267 ARG B C 1
ATOM 4741 O O . ARG B 1 267 ? 7.547 -1.454 13.016 1 87.25 267 ARG B O 1
ATOM 4748 N N . TRP B 1 268 ? 8.766 -2.229 11.297 1 86.5 268 TRP B N 1
ATOM 4749 C CA . TRP B 1 268 ? 9.781 -2.793 12.18 1 86.5 268 TRP B CA 1
ATOM 4750 C C . TRP B 1 268 ? 10.477 -1.697 12.984 1 86.5 268 TRP B C 1
ATOM 4752 O O . TRP B 1 268 ? 10.586 -1.798 14.211 1 86.5 268 TRP B O 1
ATOM 4762 N N . LEU B 1 269 ? 10.906 -0.742 12.344 1 89.5 269 LEU B N 1
ATOM 4763 C CA . LEU B 1 269 ? 11.602 0.357 13.008 1 89.5 269 LEU B CA 1
ATOM 4764 C C . LEU B 1 269 ? 10.672 1.073 13.984 1 89.5 269 LEU B C 1
ATOM 4766 O O . LEU B 1 269 ? 11.055 1.338 15.125 1 89.5 269 LEU B O 1
ATOM 4770 N N . ALA B 1 270 ? 9.484 1.397 13.523 1 91.25 270 ALA B N 1
ATOM 4771 C CA . ALA B 1 270 ? 8.539 2.137 14.352 1 91.25 270 ALA B CA 1
ATOM 4772 C C . ALA B 1 270 ? 8.18 1.347 15.609 1 91.25 270 ALA B C 1
ATOM 4774 O O . ALA B 1 270 ? 8.055 1.917 16.688 1 91.25 270 ALA B O 1
ATOM 4775 N N . THR B 1 271 ? 8.016 0.062 15.477 1 90.38 271 THR B N 1
ATOM 4776 C CA . THR B 1 271 ? 7.703 -0.779 16.625 1 90.38 271 THR B CA 1
ATOM 4777 C C . THR B 1 271 ? 8.852 -0.772 17.641 1 90.38 271 THR B C 1
ATOM 4779 O O . THR B 1 271 ? 8.625 -0.687 18.844 1 90.38 271 THR B O 1
ATOM 4782 N N . LYS B 1 272 ? 10.023 -0.844 17.156 1 90.88 272 LYS B N 1
ATOM 4783 C CA . LYS B 1 272 ? 11.203 -0.807 18.016 1 90.88 272 LYS B CA 1
ATOM 4784 C C . LYS B 1 272 ? 11.297 0.524 18.75 1 90.88 272 LYS B C 1
ATOM 4786 O O . LYS B 1 272 ? 11.82 0.582 19.875 1 90.88 272 LYS B O 1
ATOM 4791 N N . MET B 1 273 ? 10.742 1.513 18.188 1 91.94 273 MET B N 1
ATOM 4792 C CA . MET B 1 273 ? 10.805 2.848 18.781 1 91.94 273 MET B CA 1
ATOM 4793 C C . MET B 1 273 ? 9.633 3.082 19.719 1 91.94 273 MET B C 1
ATOM 4795 O O . MET B 1 273 ? 9.523 4.148 20.328 1 91.94 273 MET B O 1
ATOM 4799 N N . GLY B 1 274 ? 8.719 2.115 19.781 1 92.56 274 GLY B N 1
ATOM 4800 C CA . GLY B 1 274 ? 7.66 2.197 20.781 1 92.56 274 GLY B CA 1
ATOM 4801 C C . GLY B 1 274 ? 6.285 2.426 20.172 1 92.56 274 GLY B C 1
ATOM 4802 O O . GLY B 1 274 ? 5.301 2.576 20.891 1 92.56 274 GLY B O 1
ATOM 4803 N N . ALA B 1 275 ? 6.207 2.42 18.875 1 93 275 ALA B N 1
ATOM 4804 C CA . ALA B 1 275 ? 4.91 2.555 18.219 1 93 275 ALA B CA 1
ATOM 4805 C C . ALA B 1 275 ? 4.059 1.309 18.422 1 93 275 ALA B C 1
ATOM 4807 O O . ALA B 1 275 ? 4.586 0.212 18.625 1 93 275 ALA B O 1
ATOM 4808 N N . LYS B 1 276 ? 2.795 1.534 18.391 1 88.5 276 LYS B N 1
ATOM 4809 C CA . LYS B 1 276 ? 1.868 0.413 18.516 1 88.5 276 LYS B CA 1
ATOM 4810 C C . LYS B 1 276 ? 1.676 -0.292 17.172 1 88.5 276 LYS B C 1
ATOM 4812 O O . LYS B 1 276 ? 1.443 0.356 16.156 1 88.5 276 LYS B O 1
ATOM 4817 N N . PRO B 1 277 ? 1.714 -1.585 17.156 1 78.12 277 PRO B N 1
ATOM 4818 C CA . PRO B 1 277 ? 1.523 -2.344 15.914 1 78.12 277 PRO B CA 1
ATOM 4819 C C . PRO B 1 277 ? 0.192 -2.035 15.234 1 78.12 277 PRO B C 1
ATOM 4821 O O . PRO B 1 277 ? 0.114 -2.02 14 1 78.12 277 PRO B O 1
ATOM 4824 N N . GLU B 1 278 ? -0.771 -1.751 15.953 1 76.44 278 GLU B N 1
ATOM 4825 C CA . GLU B 1 278 ? -2.1 -1.47 15.414 1 76.44 278 GLU B CA 1
ATOM 4826 C C . GLU B 1 278 ? -2.098 -0.203 14.57 1 76.44 278 GLU B C 1
ATOM 4828 O O . GLU B 1 278 ? -2.801 -0.125 13.555 1 76.44 278 GLU B O 1
ATOM 4833 N N . THR B 1 279 ? -1.284 0.759 15.008 1 80.44 279 THR B N 1
ATOM 4834 C CA . THR B 1 279 ? -1.156 2.014 14.273 1 80.44 279 THR B CA 1
ATOM 4835 C C . THR B 1 279 ? -0.502 1.779 12.914 1 80.44 279 THR B C 1
ATOM 4837 O O . THR B 1 279 ? -0.891 2.395 11.922 1 80.44 279 THR B O 1
ATOM 4840 N N . LEU B 1 280 ? 0.304 0.844 12.914 1 77.81 280 LEU B N 1
ATOM 4841 C CA . LEU B 1 280 ? 1.119 0.599 11.727 1 77.81 280 LEU B CA 1
ATOM 4842 C C . LEU B 1 280 ? 0.415 -0.358 10.773 1 77.81 280 LEU B C 1
ATOM 4844 O O . LEU B 1 280 ? 0.842 -0.524 9.625 1 77.81 280 LEU B O 1
ATOM 4848 N N . SER B 1 281 ? -0.697 -0.903 11.227 1 70.44 281 SER B N 1
ATOM 4849 C CA . SER B 1 281 ? -1.443 -1.853 10.406 1 70.44 281 SER B CA 1
ATOM 4850 C C . SER B 1 281 ? -2.086 -1.162 9.211 1 70.44 281 SER B C 1
ATOM 4852 O O . SER B 1 281 ? -2.34 -1.797 8.188 1 70.44 281 SER B O 1
ATOM 4854 N N . GLY B 1 282 ? -2.336 0.122 9.375 1 67.94 282 GLY B N 1
ATOM 4855 C CA . GLY B 1 282 ? -2.953 0.876 8.297 1 67.94 282 GLY B CA 1
ATOM 4856 C C . GLY B 1 282 ? -1.95 1.415 7.297 1 67.94 282 GLY B C 1
ATOM 4857 O O . GLY B 1 282 ? -2.332 2.02 6.293 1 67.94 282 GLY B O 1
ATOM 4858 N N . LEU B 1 283 ? -0.665 1.163 7.691 1 66.31 283 LEU B N 1
ATOM 4859 C CA . LEU B 1 283 ? 0.366 1.609 6.758 1 66.31 283 LEU B CA 1
ATOM 4860 C C . LEU B 1 283 ? 0.278 0.844 5.441 1 66.31 283 LEU B C 1
ATOM 4862 O O . LEU B 1 283 ? 0.338 -0.388 5.43 1 66.31 283 LEU B O 1
ATOM 4866 N N . SER B 1 284 ? -0.241 1.654 4.473 1 59.88 284 SER B N 1
ATOM 4867 C CA . SER B 1 284 ? -0.372 1.074 3.141 1 59.88 284 SER B CA 1
ATOM 4868 C C . SER B 1 284 ? 0.437 1.861 2.115 1 59.88 284 SER B C 1
ATOM 4870 O O . SER B 1 284 ? 0.785 3.021 2.348 1 59.88 284 SER B O 1
ATOM 4872 N N . GLY B 1 285 ? 1.455 1.284 1.423 1 56.94 285 GLY B N 1
ATOM 4873 C CA . GLY B 1 285 ? 2.334 1.87 0.423 1 56.94 285 GLY B CA 1
ATOM 4874 C C . GLY B 1 285 ? 1.589 2.664 -0.633 1 56.94 285 GLY B C 1
ATOM 4875 O O . GLY B 1 285 ? 2.207 3.342 -1.458 1 56.94 285 GLY B O 1
ATOM 4876 N N . THR B 1 286 ? 0.292 2.676 -0.796 1 57.69 286 THR B N 1
ATOM 4877 C CA . THR B 1 286 ? -0.305 3.154 -2.039 1 57.69 286 THR B CA 1
ATOM 4878 C C . THR B 1 286 ? -0.503 4.668 -1.998 1 57.69 286 THR B C 1
ATOM 4880 O O . THR B 1 286 ? 0.009 5.387 -2.855 1 57.69 286 THR B O 1
ATOM 4883 N N . GLY B 1 287 ? -1.377 5.176 -1.092 1 56.28 287 GLY B N 1
ATOM 4884 C CA . GLY B 1 287 ? -1.908 6.5 -1.376 1 56.28 287 GLY B CA 1
ATOM 4885 C C . GLY B 1 287 ? -0.893 7.609 -1.172 1 56.28 287 GLY B C 1
ATOM 4886 O O . GLY B 1 287 ? -0.706 8.453 -2.047 1 56.28 287 GLY B O 1
ATOM 4887 N N . ASP B 1 288 ? -0.113 7.48 -0.169 1 62.22 288 ASP B N 1
ATOM 4888 C CA . ASP B 1 288 ? 0.772 8.617 0.078 1 62.22 288 ASP B CA 1
ATOM 4889 C C . ASP B 1 288 ? 2.066 8.484 -0.721 1 62.22 288 ASP B C 1
ATOM 4891 O O . ASP B 1 288 ? 2.662 9.492 -1.116 1 62.22 288 ASP B O 1
ATOM 4895 N N . ILE B 1 289 ? 2.248 7.246 -1.144 1 66.5 289 ILE B N 1
ATOM 4896 C CA . ILE B 1 289 ? 3.561 7.02 -1.738 1 66.5 289 ILE B CA 1
ATOM 4897 C C . ILE B 1 289 ? 3.52 7.375 -3.225 1 66.5 289 ILE B C 1
ATOM 4899 O O . ILE B 1 289 ? 4.473 7.949 -3.758 1 66.5 289 ILE B O 1
ATOM 4903 N N . MET B 1 290 ? 2.324 7.309 -3.732 1 63.5 290 MET B N 1
ATOM 4904 C CA . MET B 1 290 ? 2.311 7.371 -5.191 1 63.5 290 MET B CA 1
ATOM 4905 C C . MET B 1 290 ? 2.115 8.805 -5.672 1 63.5 290 MET B C 1
ATOM 4907 O O . MET B 1 290 ? 2.314 9.102 -6.848 1 63.5 290 MET B O 1
ATOM 4911 N N . LEU B 1 291 ? 1.813 9.633 -4.848 1 61.41 291 LEU B N 1
ATOM 4912 C CA . LEU B 1 291 ? 1.497 10.938 -5.418 1 61.41 291 LEU B CA 1
ATOM 4913 C C . LEU B 1 291 ? 2.268 12.039 -4.703 1 61.41 291 LEU B C 1
ATOM 4915 O O . LEU B 1 291 ? 2.084 13.219 -5 1 61.41 291 LEU B O 1
ATOM 4919 N N . THR B 1 292 ? 3.236 11.758 -4.125 1 71.19 292 THR B N 1
ATOM 4920 C CA . THR B 1 292 ? 3.912 12.781 -3.338 1 71.19 292 THR B CA 1
ATOM 4921 C C . THR B 1 292 ? 5.07 13.391 -4.121 1 71.19 292 THR B C 1
ATOM 4923 O O . THR B 1 292 ? 5.562 12.789 -5.078 1 71.19 292 THR B O 1
ATOM 4926 N N . ARG B 1 293 ? 5.359 14.633 -3.736 1 82.44 293 ARG B N 1
ATOM 4927 C CA . ARG B 1 293 ? 6.543 15.297 -4.266 1 82.44 293 ARG B CA 1
ATOM 4928 C C . ARG B 1 293 ? 7.789 14.438 -4.055 1 82.44 293 ARG B C 1
ATOM 4930 O O . ARG B 1 293 ? 8.742 14.516 -4.84 1 82.44 293 ARG B O 1
ATOM 4937 N N . ASN B 1 294 ? 7.797 13.688 -3.055 1 90.06 294 ASN B N 1
ATOM 4938 C CA . ASN B 1 294 ? 8.922 12.797 -2.783 1 90.06 294 ASN B CA 1
ATOM 4939 C C . ASN B 1 294 ? 9.07 11.734 -3.869 1 90.06 294 ASN B C 1
ATOM 4941 O O . ASN B 1 294 ? 10.188 11.398 -4.262 1 90.06 294 ASN B O 1
ATOM 4945 N N . ARG B 1 295 ? 7.969 11.25 -4.363 1 91.38 295 ARG B N 1
ATOM 4946 C CA . ARG B 1 295 ? 8.023 10.305 -5.477 1 91.38 295 ARG B CA 1
ATOM 4947 C C . ARG B 1 295 ? 8.633 10.953 -6.711 1 91.38 295 ARG B C 1
ATOM 4949 O O . ARG B 1 295 ? 9.398 10.312 -7.438 1 91.38 295 ARG B O 1
ATOM 4956 N N . THR B 1 296 ? 8.273 12.219 -6.922 1 92.44 296 THR B N 1
ATOM 4957 C CA . THR B 1 296 ? 8.812 12.953 -8.062 1 92.44 296 THR B CA 1
ATOM 4958 C C . THR B 1 296 ? 10.336 13.031 -7.984 1 92.44 296 THR B C 1
ATOM 4960 O O . THR B 1 296 ? 11.023 12.883 -9 1 92.44 296 THR B O 1
ATOM 4963 N N . VAL B 1 297 ? 10.82 13.289 -6.809 1 94.62 297 VAL B N 1
ATOM 4964 C CA . VAL B 1 297 ? 12.266 13.289 -6.598 1 94.62 297 VAL B CA 1
ATOM 4965 C C . VAL B 1 297 ? 12.844 11.938 -7.012 1 94.62 297 VAL B C 1
ATOM 4967 O O . VAL B 1 297 ? 13.852 11.875 -7.727 1 94.62 297 VAL B O 1
ATOM 4970 N N . GLY B 1 298 ? 12.203 10.883 -6.625 1 94.81 298 GLY B N 1
ATOM 4971 C CA . GLY B 1 298 ? 12.656 9.539 -6.965 1 94.81 298 GLY B CA 1
ATOM 4972 C C . GLY B 1 298 ? 12.664 9.273 -8.461 1 94.81 298 GLY B C 1
ATOM 4973 O O . GLY B 1 298 ? 13.633 8.727 -8.992 1 94.81 298 GLY B O 1
ATOM 4974 N N . VAL B 1 299 ? 11.594 9.656 -9.117 1 95.06 299 VAL B N 1
ATOM 4975 C CA . VAL B 1 299 ? 11.469 9.43 -10.555 1 95.06 299 VAL B CA 1
ATOM 4976 C C . VAL B 1 299 ? 12.617 10.133 -11.281 1 95.06 299 VAL B C 1
ATOM 4978 O O . VAL B 1 299 ? 13.266 9.531 -12.148 1 95.06 299 VAL B O 1
ATOM 4981 N N . ARG B 1 300 ? 12.852 11.352 -10.898 1 95.75 300 ARG B N 1
ATOM 4982 C CA . ARG B 1 300 ? 13.867 12.156 -11.57 1 95.75 300 ARG B CA 1
ATOM 4983 C C . ARG B 1 300 ? 15.266 11.617 -11.273 1 95.75 300 ARG B C 1
ATOM 4985 O O . ARG B 1 300 ? 16.141 11.617 -12.148 1 95.75 300 ARG B O 1
ATOM 4992 N N . LEU B 1 301 ? 15.5 11.148 -10.047 1 95.19 301 LEU B N 1
ATOM 4993 C CA . LEU B 1 301 ? 16.766 10.484 -9.727 1 95.19 301 LEU B CA 1
ATOM 4994 C C . LEU B 1 301 ? 16.953 9.242 -10.586 1 95.19 301 LEU B C 1
ATOM 4996 O O . LEU B 1 301 ? 18.047 9.008 -11.102 1 95.19 301 LEU B O 1
ATOM 5000 N N . GLY B 1 302 ? 15.898 8.461 -10.695 1 94.75 302 GLY B N 1
ATOM 5001 C CA . GLY B 1 302 ? 15.953 7.262 -11.523 1 94.75 302 GLY B CA 1
ATOM 5002 C C . GLY B 1 302 ? 16.266 7.547 -12.977 1 94.75 302 GLY B C 1
ATOM 5003 O O . GLY B 1 302 ? 16.906 6.738 -13.648 1 94.75 302 GLY B O 1
ATOM 5004 N N . LYS B 1 303 ? 15.844 8.688 -13.422 1 95.75 303 LYS B N 1
ATOM 5005 C CA . LYS B 1 303 ? 16.062 9.086 -14.812 1 95.75 303 LYS B CA 1
ATOM 5006 C C . LYS B 1 303 ? 17.484 9.648 -15 1 95.75 303 LYS B C 1
ATOM 5008 O O . LYS B 1 303 ? 17.875 9.977 -16.125 1 95.75 303 LYS B O 1
ATOM 5013 N N . GLY B 1 304 ? 18.188 9.859 -13.891 1 93.31 304 GLY B N 1
ATOM 5014 C CA . GLY B 1 304 ? 19.594 10.203 -14.008 1 93.31 304 GLY B CA 1
ATOM 5015 C C . GLY B 1 304 ? 19.891 11.641 -13.625 1 93.31 304 GLY B C 1
ATOM 5016 O O . GLY B 1 304 ? 21.047 12.07 -13.656 1 93.31 304 GLY B O 1
ATOM 5017 N N . GLU B 1 305 ? 18.922 12.414 -13.195 1 94.31 305 GLU B N 1
ATOM 5018 C CA . GLU B 1 305 ? 19.172 13.789 -12.75 1 94.31 305 GLU B CA 1
ATOM 5019 C C . GLU B 1 305 ? 19.859 13.805 -11.391 1 94.31 305 GLU B C 1
ATOM 5021 O O . GLU B 1 305 ? 19.734 12.867 -10.609 1 94.31 305 GLU B O 1
ATOM 5026 N N . THR B 1 306 ? 20.547 14.883 -11.141 1 93.25 306 THR B N 1
ATOM 5027 C CA . THR B 1 306 ? 21.219 15.016 -9.852 1 93.25 306 THR B CA 1
ATOM 5028 C C . THR B 1 306 ? 20.266 15.586 -8.805 1 93.25 306 THR B C 1
ATOM 5030 O O . THR B 1 306 ? 19.312 16.281 -9.148 1 93.25 306 THR B O 1
ATOM 5033 N N . LEU B 1 307 ? 20.531 15.273 -7.602 1 92.62 307 LEU B N 1
ATOM 5034 C CA . LEU B 1 307 ? 19.703 15.766 -6.512 1 92.62 307 LEU B CA 1
ATOM 5035 C C . LEU B 1 307 ? 19.688 17.297 -6.484 1 92.62 307 LEU B C 1
ATOM 5037 O O . LEU B 1 307 ? 18.641 17.906 -6.25 1 92.62 307 LEU B O 1
ATOM 5041 N N . GLU B 1 308 ? 20.781 17.891 -6.715 1 92.12 308 GLU B N 1
ATOM 5042 C CA . GLU B 1 308 ? 20.906 19.344 -6.711 1 92.12 308 GLU B CA 1
ATOM 5043 C C . GLU B 1 308 ? 20.016 19.969 -7.781 1 92.12 308 GLU B C 1
ATOM 5045 O O . GLU B 1 308 ? 19.312 20.953 -7.52 1 92.12 308 GLU B O 1
ATOM 5050 N N . GLU B 1 309 ? 20.047 19.406 -8.945 1 93.62 309 GLU B N 1
ATOM 5051 C CA . GLU B 1 309 ? 19.219 19.891 -10.047 1 93.62 309 GLU B CA 1
ATOM 5052 C C . GLU B 1 309 ? 17.734 19.75 -9.719 1 93.62 309 GLU B C 1
ATOM 5054 O O . GLU B 1 309 ? 16.953 20.656 -10.008 1 93.62 309 GLU B O 1
ATOM 5059 N N . ILE B 1 310 ? 17.422 18.625 -9.094 1 94.38 310 ILE B N 1
ATOM 5060 C CA . ILE B 1 310 ? 16.031 18.344 -8.773 1 94.38 310 ILE B CA 1
ATOM 5061 C C . ILE B 1 310 ? 15.523 19.328 -7.719 1 94.38 310 ILE B C 1
ATOM 5063 O O . ILE B 1 310 ? 14.516 20 -7.922 1 94.38 310 ILE B O 1
ATOM 5067 N N . LEU B 1 311 ? 16.219 19.469 -6.66 1 91.69 311 LEU B N 1
ATOM 5068 C CA . LEU B 1 311 ? 15.805 20.328 -5.559 1 91.69 311 LEU B CA 1
ATOM 5069 C C . LEU B 1 311 ? 15.773 21.797 -5.996 1 91.69 311 LEU B C 1
ATOM 5071 O O . LEU B 1 311 ? 14.906 22.547 -5.562 1 91.69 311 LEU B O 1
ATOM 5075 N N . GLY B 1 312 ? 16.688 22.156 -6.828 1 91.88 312 GLY B N 1
ATOM 5076 C CA . GLY B 1 312 ? 16.734 23.516 -7.336 1 91.88 312 GLY B CA 1
ATOM 5077 C C . GLY B 1 312 ? 15.539 23.875 -8.195 1 91.88 312 GLY B C 1
ATOM 5078 O O . GLY B 1 312 ? 15.164 25.047 -8.297 1 91.88 312 GLY B O 1
ATOM 5079 N N . SER B 1 313 ? 14.922 22.875 -8.766 1 91.12 313 SER B N 1
ATOM 5080 C CA . SER B 1 313 ? 13.812 23.109 -9.68 1 91.12 313 SER B CA 1
ATOM 5081 C C . SER B 1 313 ? 12.469 23.031 -8.953 1 91.12 313 SER B C 1
ATOM 5083 O O . SER B 1 313 ? 11.43 23.359 -9.523 1 91.12 313 SER B O 1
ATOM 5085 N N . MET B 1 314 ? 12.523 22.672 -7.699 1 87.06 314 MET B N 1
ATOM 5086 C CA . MET B 1 314 ? 11.281 22.438 -6.969 1 87.06 314 MET B CA 1
ATOM 5087 C C . MET B 1 314 ? 10.906 23.672 -6.145 1 87.06 314 MET B C 1
ATOM 5089 O O . MET B 1 314 ? 11.766 24.281 -5.512 1 87.06 314 MET B O 1
ATOM 5093 N N . THR B 1 315 ? 9.648 23.969 -6.152 1 78.56 315 THR B N 1
ATOM 5094 C CA . THR B 1 315 ? 9.117 25.094 -5.387 1 78.56 315 THR B CA 1
ATOM 5095 C C . THR B 1 315 ? 8.812 24.672 -3.953 1 78.56 315 THR B C 1
ATOM 5097 O O . THR B 1 315 ? 8.867 25.484 -3.033 1 78.56 315 THR B O 1
ATOM 5100 N N . GLN B 1 316 ? 8.508 23.422 -3.814 1 79.62 316 GLN B N 1
ATOM 5101 C CA . GLN B 1 316 ? 8.156 22.922 -2.494 1 79.62 316 GLN B CA 1
ATOM 5102 C C . GLN B 1 316 ? 9.18 21.891 -2.01 1 79.62 316 GLN B C 1
ATOM 5104 O O . GLN B 1 316 ? 9.836 21.234 -2.818 1 79.62 316 GLN B O 1
ATOM 5109 N N . VAL B 1 317 ? 9.258 21.797 -0.747 1 77.69 317 VAL B N 1
ATOM 5110 C CA . VAL B 1 317 ? 10.258 20.953 -0.114 1 77.69 317 VAL B CA 1
ATOM 5111 C C . VAL B 1 317 ? 9.812 19.5 -0.16 1 77.69 317 VAL B C 1
ATOM 5113 O O . VAL B 1 317 ? 8.641 19.188 0.062 1 77.69 317 VAL B O 1
ATOM 5116 N N . ALA B 1 318 ? 10.758 18.656 -0.574 1 86.81 318 ALA B N 1
ATOM 5117 C CA . ALA B 1 318 ? 10.578 17.203 -0.42 1 86.81 318 ALA B CA 1
ATOM 5118 C C . ALA B 1 318 ? 11.156 16.719 0.906 1 86.81 318 ALA B C 1
ATOM 5120 O O . ALA B 1 318 ? 12.352 16.453 1.007 1 86.81 318 ALA B O 1
ATOM 5121 N N . GLU B 1 319 ? 10.289 16.484 1.831 1 86.44 319 GLU B N 1
ATOM 5122 C CA . GLU B 1 319 ? 10.703 16.219 3.207 1 86.44 319 GLU B CA 1
ATOM 5123 C C . GLU B 1 319 ? 11.477 14.906 3.309 1 86.44 319 GLU B C 1
ATOM 5125 O O . GLU B 1 319 ? 12.328 14.75 4.184 1 86.44 319 GLU B O 1
ATOM 5130 N N . GLY B 1 320 ? 11.203 14 2.389 1 89.62 320 GLY B N 1
ATOM 5131 C CA . GLY B 1 320 ? 11.875 12.711 2.414 1 89.62 320 GLY B CA 1
ATOM 5132 C C . GLY B 1 320 ? 13.383 12.82 2.244 1 89.62 320 GLY B C 1
ATOM 5133 O O . GLY B 1 320 ? 14.133 11.977 2.74 1 89.62 320 GLY B O 1
ATOM 5134 N N . VAL B 1 321 ? 13.805 13.844 1.548 1 89.94 321 VAL B N 1
ATOM 5135 C CA . VAL B 1 321 ? 15.219 14.039 1.266 1 89.94 321 VAL B CA 1
ATOM 5136 C C . VAL B 1 321 ? 15.969 14.328 2.562 1 89.94 321 VAL B C 1
ATOM 5138 O O . VAL B 1 321 ? 17.031 13.758 2.818 1 89.94 321 VAL B O 1
ATOM 5141 N N . ALA B 1 322 ? 15.375 15.18 3.367 1 87.81 322 ALA B N 1
ATOM 5142 C CA . ALA B 1 322 ? 16.016 15.539 4.629 1 87.81 322 ALA B CA 1
ATOM 5143 C C . ALA B 1 322 ? 15.844 14.438 5.668 1 87.81 322 ALA B C 1
ATOM 5145 O O . ALA B 1 322 ? 16.656 14.297 6.582 1 87.81 322 ALA B O 1
ATOM 5146 N N . THR B 1 323 ? 14.82 13.602 5.535 1 88.88 323 THR B N 1
ATOM 5147 C CA . THR B 1 323 ? 14.5 12.539 6.488 1 88.88 323 THR B CA 1
ATOM 5148 C C . THR B 1 323 ? 15.383 11.32 6.254 1 88.88 323 THR B C 1
ATOM 5150 O O . THR B 1 323 ? 15.688 10.578 7.191 1 88.88 323 THR B O 1
ATOM 5153 N N . ALA B 1 324 ? 15.836 11.109 5.055 1 88.81 324 ALA B N 1
ATOM 5154 C CA . ALA B 1 324 ? 16.531 9.891 4.645 1 88.81 324 ALA B CA 1
ATOM 5155 C C . ALA B 1 324 ? 17.781 9.664 5.473 1 88.81 324 ALA B C 1
ATOM 5157 O O . ALA B 1 324 ? 18.016 8.562 5.984 1 88.81 324 ALA B O 1
ATOM 5158 N N . PRO B 1 325 ? 18.578 10.719 5.676 1 84.25 325 PRO B N 1
ATOM 5159 C CA . PRO B 1 325 ? 19.781 10.492 6.496 1 84.25 325 PRO B CA 1
ATOM 5160 C C . PRO B 1 325 ? 19.438 10.078 7.926 1 84.25 325 PRO B C 1
ATOM 5162 O O . PRO B 1 325 ? 20.203 9.336 8.547 1 84.25 325 PRO B O 1
ATOM 5165 N N . ALA B 1 326 ? 18.359 10.57 8.438 1 85.12 326 ALA B N 1
ATOM 5166 C CA . ALA B 1 326 ? 17.938 10.227 9.797 1 85.12 326 ALA B CA 1
ATOM 5167 C C . ALA B 1 326 ? 17.656 8.734 9.922 1 85.12 326 ALA B C 1
ATOM 5169 O O . ALA B 1 326 ? 17.844 8.148 10.992 1 85.12 326 ALA B O 1
ATOM 5170 N N . VAL B 1 327 ? 17.266 8.102 8.836 1 84.19 327 VAL B N 1
ATOM 5171 C CA . VAL B 1 327 ? 16.938 6.676 8.82 1 84.19 327 VAL B CA 1
ATOM 5172 C C . VAL B 1 327 ? 18.188 5.863 9.172 1 84.19 327 VAL B C 1
ATOM 5174 O O . VAL B 1 327 ? 18.109 4.879 9.906 1 84.19 327 VAL B O 1
ATOM 5177 N N . MET B 1 328 ? 19.219 6.289 8.688 1 81.12 328 MET B N 1
ATOM 5178 C CA . MET B 1 328 ? 20.469 5.574 8.938 1 81.12 328 MET B CA 1
ATOM 5179 C C . MET B 1 328 ? 20.844 5.637 10.414 1 81.12 328 MET B C 1
ATOM 5181 O O . MET B 1 328 ? 21.281 4.641 10.992 1 81.12 328 MET B O 1
ATOM 5185 N N . LYS B 1 329 ? 20.703 6.754 10.953 1 84.25 329 LYS B N 1
ATOM 5186 C CA . LYS B 1 329 ? 20.984 6.934 12.375 1 84.25 329 LYS B CA 1
ATOM 5187 C C . LYS B 1 329 ? 20.078 6.059 13.234 1 84.25 329 LYS B C 1
ATOM 5189 O O . LYS B 1 329 ? 20.531 5.426 14.188 1 84.25 329 LYS B O 1
ATOM 5194 N N . LEU B 1 330 ? 18.875 6.027 12.867 1 85.75 330 LEU B N 1
ATOM 5195 C CA . LEU B 1 330 ? 17.906 5.238 13.617 1 85.75 330 LEU B CA 1
ATOM 5196 C C . LEU B 1 330 ? 18.188 3.748 13.461 1 85.75 330 LEU B C 1
ATOM 5198 O O . LEU B 1 330 ? 18.031 2.982 14.414 1 85.75 330 LEU B O 1
ATOM 5202 N N . ALA B 1 331 ? 18.484 3.365 12.234 1 82.94 331 ALA B N 1
ATOM 5203 C CA . ALA B 1 331 ? 18.812 1.962 11.992 1 82.94 331 ALA B CA 1
ATOM 5204 C C . ALA B 1 331 ? 19.969 1.503 12.867 1 82.94 331 ALA B C 1
ATOM 5206 O O . ALA B 1 331 ? 19.953 0.385 13.383 1 82.94 331 ALA B O 1
ATOM 5207 N N . ARG B 1 332 ? 20.906 2.328 13.047 1 80.31 332 ARG B N 1
ATOM 5208 C CA . ARG B 1 332 ? 22.062 2.021 13.883 1 80.31 332 ARG B CA 1
ATOM 5209 C C . ARG B 1 332 ? 21.672 1.998 15.359 1 80.31 332 ARG B C 1
ATOM 5211 O O . ARG B 1 332 ? 22.047 1.077 16.094 1 80.31 332 ARG B O 1
ATOM 5218 N N . LYS B 1 333 ? 21.031 2.982 15.734 1 83.94 333 LYS B N 1
ATOM 5219 C CA . LYS B 1 333 ? 20.641 3.119 17.141 1 83.94 333 LYS B CA 1
ATOM 5220 C C . LYS B 1 333 ? 19.812 1.92 17.594 1 83.94 333 LYS B C 1
ATOM 5222 O O . LYS B 1 333 ? 20.016 1.409 18.703 1 83.94 333 LYS B O 1
ATOM 5227 N N . TYR B 1 334 ? 19 1.482 16.766 1 86.44 334 TYR B N 1
ATOM 5228 C CA . TYR B 1 334 ? 18.062 0.431 17.156 1 86.44 334 TYR B CA 1
ATOM 5229 C C . TYR B 1 334 ? 18.516 -0.924 16.625 1 86.44 334 TYR B C 1
ATOM 5231 O O . TYR B 1 334 ? 17.828 -1.93 16.812 1 86.44 334 TYR B O 1
ATOM 5239 N N . LYS B 1 335 ? 19.594 -0.974 15.891 1 81.44 335 LYS B N 1
ATOM 5240 C CA . LYS B 1 335 ? 20.219 -2.195 15.391 1 81.44 335 LYS B CA 1
ATOM 5241 C C . LYS B 1 335 ? 19.25 -2.988 14.516 1 81.44 335 LYS B C 1
ATOM 5243 O O . LYS B 1 335 ? 19.047 -4.184 14.734 1 81.44 335 LYS B O 1
ATOM 5248 N N . VAL B 1 336 ? 18.641 -2.309 13.633 1 81.19 336 VAL B N 1
ATOM 5249 C CA . VAL B 1 336 ? 17.719 -2.947 12.703 1 81.19 336 VAL B CA 1
ATOM 5250 C C . VAL B 1 336 ? 18.25 -2.828 11.273 1 81.19 336 VAL B C 1
ATOM 5252 O O . VAL B 1 336 ? 19.016 -1.909 10.969 1 81.19 336 VAL B O 1
ATOM 5255 N N . SER B 1 337 ? 17.891 -3.789 10.477 1 81.75 337 SER B N 1
ATOM 5256 C CA . SER B 1 337 ? 18.234 -3.771 9.055 1 81.75 337 SER B CA 1
ATOM 5257 C C . SER B 1 337 ? 17.078 -3.219 8.219 1 81.75 337 SER B C 1
ATOM 5259 O O . SER B 1 337 ? 15.969 -3.75 8.25 1 81.75 337 SER B O 1
ATOM 5261 N N . LEU B 1 338 ? 17.344 -2.113 7.516 1 88.94 338 LEU B N 1
ATOM 5262 C CA . LEU B 1 338 ? 16.359 -1.451 6.668 1 88.94 338 LEU B CA 1
ATOM 5263 C C . LEU B 1 338 ? 16.875 -1.3 5.242 1 88.94 338 LEU B C 1
ATOM 5265 O O . LEU B 1 338 ? 17.125 -0.182 4.781 1 88.94 338 LEU B O 1
ATOM 5269 N N . PRO B 1 339 ? 16.969 -2.344 4.543 1 88 339 PRO B N 1
ATOM 5270 C CA . PRO B 1 339 ? 17.641 -2.332 3.24 1 88 339 PRO B CA 1
ATOM 5271 C C . PRO B 1 339 ? 17.078 -1.27 2.297 1 88 339 PRO B C 1
ATOM 5273 O O . PRO B 1 339 ? 17.844 -0.519 1.684 1 88 339 PRO B O 1
ATOM 5276 N N . VAL B 1 340 ? 15.766 -1.184 2.135 1 90.25 340 VAL B N 1
ATOM 5277 C CA . VAL B 1 340 ? 15.148 -0.266 1.181 1 90.25 340 VAL B CA 1
ATOM 5278 C C . VAL B 1 340 ? 15.406 1.176 1.613 1 90.25 340 VAL B C 1
ATOM 5280 O O . VAL B 1 340 ? 15.88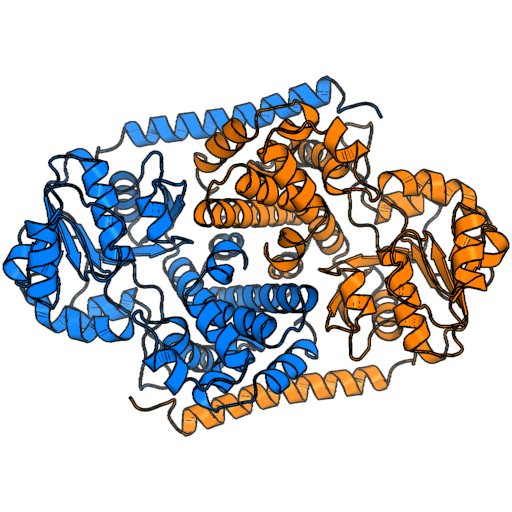3 1.993 0.823 1 90.25 340 VAL B O 1
ATOM 5283 N N . LEU B 1 341 ? 15.117 1.512 2.846 1 91.31 341 LEU B N 1
ATOM 5284 C CA . LEU B 1 341 ? 15.25 2.879 3.336 1 91.31 341 LEU B CA 1
ATOM 5285 C C . LEU B 1 341 ? 16.719 3.305 3.379 1 91.31 341 LEU B C 1
ATOM 5287 O O . LEU B 1 341 ? 17.031 4.457 3.082 1 91.31 341 LEU B O 1
ATOM 5291 N N . THR B 1 342 ? 17.547 2.357 3.715 1 88.44 342 THR B N 1
ATOM 5292 C CA . THR B 1 342 ? 18.984 2.637 3.748 1 88.44 342 THR B CA 1
ATOM 5293 C C . THR B 1 342 ? 19.516 2.889 2.342 1 88.44 342 THR B C 1
ATOM 5295 O O . THR B 1 342 ? 20.375 3.74 2.145 1 88.44 342 THR B O 1
ATOM 5298 N N . ALA B 1 343 ? 19.031 2.148 1.416 1 89.94 343 ALA B N 1
ATOM 5299 C CA . ALA B 1 343 ? 19.438 2.361 0.03 1 89.94 343 ALA B CA 1
ATOM 5300 C C . ALA B 1 343 ? 19.109 3.779 -0.427 1 89.94 343 ALA B C 1
ATOM 5302 O O . ALA B 1 343 ? 19.906 4.422 -1.11 1 89.94 343 ALA B O 1
ATOM 5303 N N . VAL B 1 344 ? 17.969 4.273 -0.062 1 92.62 344 VAL B N 1
ATOM 5304 C CA . VAL B 1 344 ? 17.562 5.629 -0.423 1 92.62 344 VAL B CA 1
ATOM 5305 C C . VAL B 1 344 ? 18.531 6.637 0.188 1 92.62 344 VAL B C 1
ATOM 5307 O O . VAL B 1 344 ? 18.969 7.57 -0.486 1 92.62 344 VAL B O 1
ATOM 5310 N N . ALA B 1 345 ? 18.828 6.418 1.429 1 89.38 345 ALA B N 1
ATOM 5311 C CA . ALA B 1 345 ? 19.75 7.312 2.121 1 89.38 345 ALA B CA 1
ATOM 5312 C C . ALA B 1 345 ? 21.109 7.328 1.442 1 89.38 345 ALA B C 1
ATOM 5314 O O . ALA B 1 345 ? 21.719 8.383 1.286 1 89.38 345 ALA B O 1
ATOM 5315 N N . ARG B 1 346 ? 21.562 6.219 1.013 1 87.94 346 ARG B N 1
ATOM 5316 C CA . ARG B 1 346 ? 22.859 6.105 0.372 1 87.94 346 ARG B CA 1
ATOM 5317 C C . ARG B 1 346 ? 22.875 6.812 -0.979 1 87.94 346 ARG B C 1
ATOM 5319 O O . ARG B 1 346 ? 23.859 7.445 -1.347 1 87.94 346 ARG B O 1
ATOM 5326 N N . ILE B 1 347 ? 21.828 6.652 -1.664 1 90.81 347 ILE B N 1
ATOM 5327 C CA . ILE B 1 347 ? 21.719 7.305 -2.965 1 90.81 347 ILE B CA 1
ATOM 5328 C C . ILE B 1 347 ? 21.734 8.82 -2.787 1 90.81 347 ILE B C 1
ATOM 5330 O O . ILE B 1 347 ? 22.438 9.531 -3.51 1 90.81 347 ILE B O 1
ATOM 5334 N N . LEU B 1 348 ? 21 9.32 -1.818 1 90.44 348 LEU B N 1
ATOM 5335 C CA . LEU B 1 348 ? 20.859 10.75 -1.607 1 90.44 348 LEU B CA 1
ATOM 5336 C C . LEU B 1 348 ? 22.125 11.352 -1.015 1 90.44 348 LEU B C 1
ATOM 5338 O O . LEU B 1 348 ? 22.5 12.477 -1.354 1 90.44 348 LEU B O 1
ATOM 5342 N N . GLU B 1 349 ? 22.797 10.609 -0.182 1 83.62 349 GLU B N 1
ATOM 5343 C CA . GLU B 1 349 ? 23.922 11.164 0.57 1 83.62 349 GLU B CA 1
ATOM 5344 C C . GLU B 1 349 ? 25.25 10.875 -0.123 1 83.62 349 GLU B C 1
ATOM 5346 O O . GLU B 1 349 ? 26.156 11.703 -0.095 1 83.62 349 GLU B O 1
ATOM 5351 N N . ASP B 1 350 ? 25.328 9.609 -0.67 1 81.5 350 ASP B N 1
ATOM 5352 C CA . ASP B 1 350 ? 26.609 9.172 -1.188 1 81.5 350 ASP B CA 1
ATOM 5353 C C . ASP B 1 350 ? 26.625 9.164 -2.715 1 81.5 350 ASP B C 1
ATOM 5355 O O . ASP B 1 350 ? 27.656 8.891 -3.334 1 81.5 350 ASP B O 1
ATOM 5359 N N . GLY B 1 351 ? 25.578 9.352 -3.25 1 81.88 351 GLY B N 1
ATOM 5360 C CA . GLY B 1 351 ? 25.516 9.344 -4.703 1 81.88 351 GLY B CA 1
ATOM 5361 C C . GLY B 1 351 ? 25.562 7.953 -5.301 1 81.88 351 GLY B C 1
ATOM 5362 O O . GLY B 1 351 ? 26.047 7.766 -6.414 1 81.88 351 GLY B O 1
ATOM 5363 N N . LEU B 1 352 ? 25.172 7.016 -4.488 1 84.81 352 LEU B N 1
ATOM 5364 C CA . LEU B 1 352 ? 25.062 5.664 -5.027 1 84.81 352 LEU B CA 1
ATOM 5365 C C . LEU B 1 352 ? 24.141 5.637 -6.238 1 84.81 352 LEU B C 1
ATOM 5367 O O . LEU B 1 352 ? 23.094 6.305 -6.242 1 84.81 352 LEU B O 1
ATOM 5371 N N . ASP B 1 353 ? 24.547 4.891 -7.223 1 90.31 353 ASP B N 1
ATOM 5372 C CA . ASP B 1 353 ? 23.703 4.734 -8.406 1 90.31 353 ASP B CA 1
ATOM 5373 C C . ASP B 1 353 ? 22.391 4.039 -8.062 1 90.31 353 ASP B C 1
ATOM 5375 O O . ASP B 1 353 ? 22.391 2.93 -7.527 1 90.31 353 ASP B O 1
ATOM 5379 N N . PRO B 1 354 ? 21.281 4.695 -8.406 1 90.69 354 PRO B N 1
ATOM 5380 C CA . PRO B 1 354 ? 19.984 4.105 -8.086 1 90.69 354 PRO B CA 1
ATOM 5381 C C . PRO B 1 354 ? 19.812 2.703 -8.664 1 90.69 354 PRO B C 1
ATOM 5383 O O . PRO B 1 354 ? 19.219 1.831 -8.023 1 90.69 354 PRO B O 1
ATOM 5386 N N . ARG B 1 355 ? 20.266 2.459 -9.836 1 88.31 355 ARG B N 1
ATOM 5387 C CA . ARG B 1 355 ? 20.125 1.151 -10.461 1 88.31 355 ARG B CA 1
ATOM 5388 C C . ARG B 1 355 ? 20.844 0.075 -9.664 1 88.31 355 ARG B C 1
ATOM 5390 O O . ARG B 1 355 ? 20.297 -1.004 -9.43 1 88.31 355 ARG B O 1
ATOM 5397 N N . VAL B 1 356 ? 22.016 0.385 -9.25 1 85.38 356 VAL B N 1
ATOM 5398 C CA . VAL B 1 356 ? 22.812 -0.548 -8.461 1 85.38 356 VAL B CA 1
ATOM 5399 C C . VAL B 1 356 ? 22.109 -0.819 -7.125 1 85.38 356 VAL B C 1
ATOM 5401 O O . VAL B 1 356 ? 22.031 -1.967 -6.684 1 85.38 356 VAL B O 1
ATOM 5404 N N . ALA B 1 357 ? 21.594 0.198 -6.512 1 83.69 357 ALA B N 1
ATOM 5405 C CA . ALA B 1 357 ? 20.938 0.073 -5.211 1 83.69 357 ALA B CA 1
ATOM 5406 C C . ALA B 1 357 ? 19.703 -0.811 -5.309 1 83.69 357 ALA B C 1
ATOM 5408 O O . ALA B 1 357 ? 19.469 -1.661 -4.445 1 83.69 357 ALA B O 1
ATOM 5409 N N . VAL B 1 358 ? 18.938 -0.593 -6.363 1 80.56 358 VAL B N 1
ATOM 5410 C CA . VAL B 1 358 ? 17.688 -1.344 -6.531 1 80.56 358 VAL B CA 1
ATOM 5411 C C . VAL B 1 358 ? 18.016 -2.816 -6.781 1 80.56 358 VAL B C 1
ATOM 5413 O O . VAL B 1 358 ? 17.344 -3.701 -6.234 1 80.56 358 VAL B O 1
ATOM 5416 N N . GLU B 1 359 ? 18.969 -3.023 -7.57 1 76.06 359 GLU B N 1
ATOM 5417 C CA . GLU B 1 359 ? 19.375 -4.398 -7.855 1 76.06 359 GLU B CA 1
ATOM 5418 C C . GLU B 1 359 ? 19.828 -5.113 -6.59 1 76.06 359 GLU B C 1
ATOM 5420 O O . GLU B 1 359 ? 19.516 -6.289 -6.387 1 76.06 359 GLU B O 1
ATOM 5425 N N . GLU B 1 360 ? 20.5 -4.367 -5.785 1 76.31 360 GLU B N 1
ATOM 5426 C CA . GLU B 1 360 ? 20.984 -4.938 -4.523 1 76.31 360 GLU B CA 1
ATOM 5427 C C . GLU B 1 360 ? 19.812 -5.25 -3.59 1 76.31 360 GLU B C 1
ATOM 5429 O O . GLU B 1 360 ? 19.797 -6.297 -2.936 1 76.31 360 GLU B O 1
ATOM 5434 N N . VAL B 1 361 ? 18.875 -4.363 -3.555 1 79.62 361 VAL B N 1
ATOM 5435 C CA . VAL B 1 361 ? 17.719 -4.539 -2.676 1 79.62 361 VAL B CA 1
ATOM 5436 C C . VAL B 1 361 ? 16.891 -5.73 -3.146 1 79.62 361 VAL B C 1
ATOM 5438 O O . VAL B 1 361 ? 16.391 -6.508 -2.33 1 79.62 361 VAL B O 1
ATOM 5441 N N . MET B 1 362 ? 16.766 -5.828 -4.465 1 75.38 362 MET B N 1
ATOM 5442 C CA . MET B 1 362 ? 15.945 -6.891 -5.035 1 75.38 362 MET B CA 1
ATOM 5443 C C . MET B 1 362 ? 16.578 -8.258 -4.797 1 75.38 362 MET B C 1
ATOM 5445 O O . MET B 1 362 ? 15.898 -9.281 -4.824 1 75.38 362 MET B O 1
ATOM 5449 N N . ASN B 1 363 ? 17.828 -8.242 -4.523 1 71.19 363 ASN B N 1
ATOM 5450 C CA . ASN B 1 363 ? 18.531 -9.5 -4.328 1 71.19 363 ASN B CA 1
ATOM 5451 C C . ASN B 1 363 ? 18.609 -9.875 -2.852 1 71.19 363 ASN B C 1
ATOM 5453 O O . ASN B 1 363 ? 19.125 -10.938 -2.502 1 71.19 363 ASN B O 1
ATOM 5457 N N . LEU B 1 364 ? 18.094 -8.992 -2.031 1 67.75 364 LEU B N 1
ATOM 5458 C CA . LEU B 1 364 ? 18.078 -9.281 -0.603 1 67.75 364 LEU B CA 1
ATOM 5459 C C . LEU B 1 364 ? 16.906 -10.188 -0.245 1 67.75 364 LEU B C 1
ATOM 5461 O O . LEU B 1 364 ? 15.836 -10.078 -0.842 1 67.75 364 LEU B O 1
ATOM 5465 N N . PRO B 1 365 ? 17.328 -11.258 0.577 1 58.19 365 PRO B N 1
ATOM 5466 C CA . PRO B 1 365 ? 16.188 -12.039 1.057 1 58.19 365 PRO B CA 1
ATOM 5467 C C . PRO B 1 365 ? 15.156 -11.18 1.791 1 58.19 365 PRO B C 1
ATOM 5469 O O . PRO B 1 365 ? 15.516 -10.203 2.451 1 58.19 365 PRO B O 1
ATOM 5472 N N . GLN B 1 366 ? 14.008 -11.273 1.232 1 53.38 366 GLN B N 1
ATOM 5473 C CA . GLN B 1 366 ? 12.992 -10.562 1.999 1 53.38 366 GLN B CA 1
ATOM 5474 C C . GLN B 1 366 ? 13.07 -10.922 3.48 1 53.38 366 GLN B C 1
ATOM 5476 O O . GLN B 1 366 ? 13.289 -12.078 3.832 1 53.38 366 GLN B O 1
ATOM 5481 N N . VAL B 1 367 ? 13.617 -10.086 4.273 1 46.75 367 VAL B N 1
ATOM 5482 C CA . VAL B 1 367 ? 13.633 -10.344 5.707 1 46.75 367 VAL B CA 1
ATOM 5483 C C . VAL B 1 367 ? 12.453 -11.242 6.086 1 46.75 367 VAL B C 1
ATOM 5485 O O . VAL B 1 367 ? 11.328 -11.016 5.637 1 46.75 367 VAL B O 1
ATOM 5488 N N . PRO B 1 368 ? 12.914 -12.516 6.375 1 43.66 368 PRO B N 1
ATOM 5489 C CA . PRO B 1 368 ? 11.789 -13.344 6.828 1 43.66 368 PRO B CA 1
ATOM 5490 C C . PRO B 1 368 ? 10.695 -12.523 7.508 1 43.66 368 PRO B C 1
ATOM 5492 O O . PRO B 1 368 ? 10.992 -11.586 8.25 1 43.66 368 PRO B O 1
ATOM 5495 N N . GLU B 1 369 ? 9.586 -12.32 6.707 1 38.16 369 GLU B N 1
ATOM 5496 C CA . GLU B 1 369 ? 8.461 -11.789 7.469 1 38.16 369 GLU B CA 1
ATOM 5497 C C . GLU B 1 369 ? 8.484 -12.273 8.914 1 38.16 369 GLU B C 1
ATOM 5499 O O . GLU B 1 369 ? 8.758 -13.445 9.172 1 38.16 369 GLU B O 1
ATOM 5504 N N . ALA B 1 370 ? 8.797 -11.531 9.93 1 29.17 370 ALA B N 1
ATOM 5505 C CA . ALA B 1 370 ? 8.938 -11.922 11.328 1 29.17 370 ALA B CA 1
ATOM 5506 C C . ALA B 1 370 ? 8.133 -13.188 11.625 1 29.17 370 ALA B C 1
ATOM 5508 O O . ALA B 1 370 ? 7.059 -13.398 11.055 1 29.17 370 ALA B O 1
#